Protein 3N9U (pdb70)

GO terms:
  GO:0005634 nucleus (C, IDA)
  GO:0005737 cytoplasm (C, IDA)
  GO:0003729 mRNA binding (F, IDA)
  GO:0035925 mRNA 3'-UTR AU-rich region binding (F, IDA)
  GO:0042802 identical protein binding (F, IDA)
  GO:0005847 mRNA cleavage and polyadenylation specificity factor complex (C, IDA)
  GO:0005849 mRNA cleavage factor complex (C, IDA)
  GO:0051262 protein tetramerization (P, IDA)
  GO:0051290 protein heterotetramerization (P, IDA)
  GO:0005634 nucleus (C, EXP)
  GO:0110104 mRNA alternative polyadenylation (P, IMP)
  GO:0005515 protein binding (F, IPI)
  GO:0042803 protein homodimerization activity (F, IPI)
  GO:0005654 nucleoplasm (C, TAS)
  GO:0005813 centrosome (C, IDA)
  GO:0042802 identical protein binding (F, IPI)
  GO:0016604 nuclear body (C, IDA)
  GO:0031124 mRNA 3'-end processing (P, IDA)
  GO:0042382 paraspeckles (C, IDA)
  GO:0003723 RNA binding (F, IDA)

Foldseek 3Di:
DDDDDDDDDDDPAAAAEAAAPVLEAEAADAADDDPDDDLVRQLVVLVVVCVPQNAWEKEFEWEWHDDPPFIWTKWKALDPQRIDGQITTDDPPHDRVVRSVVSCCVAWNDDPPDGDDKDWDFWLAKWFAQDSDPDIDRDHPPVGPGTSYIYTYTYIHHDNHDYTYHYPSIDIDIGGLVNLAPPCVRHNDPSSCVCVSCVSHNYDYD/DPDPCVQAPAAEAAAPVQEAEAADAADDDPAPDLVRQLVVLVVCCVVPRAWEKEFEWEWHDDPHFIWTKWKDQDDFAIDGQITTDDVPDDRVVRRLVRQCVAFNDPVPDGFDKDWDFWLAKWFAQDSDPDIDRDHPPVGPGTSYIYIYTYIHGDNHYYTYHHPSIDIDTGGLVNLAPPCVRYNDPSSCVCVSCVRHHYDYD/DKKKKDAADQPQDPVNVVVLLVVLPADFFPDWAFPADPVPGTGLGMIMTDGPDVVSVVSCQPPQAQDDTPRDGMHMGHPDPVVVVVVVVVSVVVVD/DKKDADAQPCDPVQVVVLCPVLPQPQWDDKAFDADPVPGTGLRMIDTDGAVSCQPRRFVDAGPHHTMHDDDDDPVVVVVSVVVSVVD

Organism: Homo sapiens (NCBI:txid9606)

InterPro domains:
  IPR000086 NUDIX hydrolase domain [PS51462] (76-201)
  IPR015797 NUDIX hydrolase-like domain superfamily [SSF55811] (77-132)
  IPR016706 Cleavage/polyadenylation specificity factor subunit 5 [PF13869] (36-222)
  IPR016706 Cleavage/polyadenylation specificity factor subunit 5 [PIRSF017888] (22-227)
  IPR016706 Cleavage/polyadenylation specificity factor subunit 5 [PTHR13047] (33-226)

Nearest PDB structures (foldseek):
  3n9u-assembly1_I  TM=1.012E+00  e=1.647E-18  Homo sapiens
  3n9u-assembly1_C  TM=9.902E-01  e=3.259E-14  Homo sapiens
  3p5t-assembly1_L  TM=9.454E-01  e=2.357E-09  Homo sapiens
  3p6y-assembly4_O  TM=9.457E-01  e=5.344E-09  Homo sapiens
  3p5t-assembly3_Q  TM=9.494E-01  e=1.233E-07  Homo sapiens

Structure (mmCIF, N/CA/C/O backbone):
data_3N9U
#
_entry.id   3N9U
#
_cell.length_a   165.950
_cell.length_b   124.730
_cell.length_c   40.500
_cell.angle_alpha   90.00
_cell.angle_beta   90.00
_cell.angle_gamma   90.00
#
_symmetry.space_group_name_H-M   'P 21 21 2'
#
loop_
_entity.id
_entity.type
_entity.pdbx_description
1 polymer 'Cleavage and polyadenylation specificity factor subunit 5'
2 polymer 'Cleavage and polyadenylation specificity factor subunit 7'
3 non-polymer GLYCEROL
4 water water
#
loop_
_atom_site.group_PDB
_atom_site.id
_atom_site.type_symbol
_atom_site.label_atom_id
_atom_site.label_alt_id
_atom_site.label_comp_id
_atom_site.label_asym_id
_atom_site.label_entity_id
_atom_site.label_seq_id
_atom_site.pdbx_PDB_ins_code
_atom_site.Cartn_x
_atom_site.Cartn_y
_atom_site.Cartn_z
_atom_site.occupancy
_atom_site.B_iso_or_equiv
_atom_site.auth_seq_id
_atom_site.auth_comp_id
_atom_site.auth_asym_id
_atom_site.auth_atom_id
_atom_site.pdbx_PDB_model_num
ATOM 1 N N . ASN A 1 25 ? 139.176 26.410 32.224 1.00 45.22 22 ASN A N 1
ATOM 2 C CA . ASN A 1 25 ? 138.047 25.681 31.579 1.00 44.97 22 ASN A CA 1
ATOM 3 C C . ASN A 1 25 ? 137.817 24.289 32.187 1.00 44.56 22 ASN A C 1
ATOM 4 O O . ASN A 1 25 ? 138.750 23.666 32.704 1.00 45.11 22 ASN A O 1
ATOM 9 N N . LYS A 1 26 ? 136.569 23.817 32.115 1.00 43.05 23 LYS A N 1
ATOM 10 C CA . LYS A 1 26 ? 136.131 22.594 32.811 1.00 41.98 23 LYS A CA 1
ATOM 11 C C . LYS A 1 26 ? 135.400 21.602 31.892 1.00 39.88 23 LYS A C 1
ATOM 12 O O . LYS A 1 26 ? 134.841 21.978 30.870 1.00 38.68 23 LYS A O 1
ATOM 18 N N . TYR A 1 27 ? 135.413 20.334 32.287 1.00 37.96 24 TYR A N 1
ATOM 19 C CA . TYR A 1 27 ? 134.652 19.290 31.609 1.00 36.71 24 TYR A CA 1
ATOM 20 C C . TYR A 1 27 ? 133.186 19.310 32.058 1.00 34.90 24 TYR A C 1
ATOM 21 O O . TYR A 1 27 ? 132.881 19.608 33.221 1.00 33.61 24 TYR A O 1
ATOM 30 N N . ILE A 1 28 ? 132.283 19.019 31.124 1.00 33.45 25 ILE A N 1
ATOM 31 C CA . ILE A 1 28 ? 130.855 18.897 31.433 1.00 32.38 25 ILE A CA 1
ATOM 32 C C . ILE A 1 28 ? 130.648 17.570 32.151 1.00 31.81 25 ILE A C 1
ATOM 33 O O . ILE A 1 28 ? 131.038 16.524 31.644 1.00 32.54 25 ILE A O 1
ATOM 38 N N . GLN A 1 29 ? 130.029 17.618 33.321 1.00 31.81 26 GLN A N 1
ATOM 39 C CA . GLN A 1 29 ? 129.766 16.420 34.133 1.00 31.96 26 GLN A CA 1
ATOM 40 C C . GLN A 1 29 ? 128.419 15.776 33.774 1.00 30.87 26 GLN A C 1
ATOM 41 O O . GLN A 1 29 ? 127.488 16.484 33.367 1.00 29.77 26 GLN A O 1
ATOM 47 N N . GLN A 1 30 ? 128.328 14.454 33.968 1.00 29.58 27 GLN A N 1
ATOM 48 C CA . GLN A 1 30 ? 127.056 13.721 33.878 1.00 29.16 27 GLN A CA 1
ATOM 49 C C . GLN A 1 30 ? 126.151 14.221 34.994 1.00 27.54 27 GLN A C 1
ATOM 50 O O . GLN A 1 30 ? 126.642 14.650 36.036 1.00 27.23 27 GLN A O 1
ATOM 56 N N . THR A 1 31 ? 124.839 14.199 34.765 1.00 25.72 28 THR A N 1
ATOM 57 C CA . THR A 1 31 ? 123.855 14.457 35.811 1.00 25.98 28 THR A CA 1
ATOM 58 C C . THR A 1 31 ? 124.042 13.523 37.001 1.00 27.21 28 THR A C 1
ATOM 59 O O . THR A 1 31 ? 124.401 12.355 36.825 1.00 26.80 28 THR A O 1
ATOM 63 N N . LYS A 1 32 ? 123.791 14.042 38.201 1.00 28.45 29 LYS A N 1
ATOM 64 C CA . LYS A 1 32 ? 123.654 13.196 39.380 1.00 29.96 29 LYS A CA 1
ATOM 65 C C . LYS A 1 32 ? 122.247 12.594 39.312 1.00 30.34 29 LYS A C 1
ATOM 66 O O . LYS A 1 32 ? 121.274 13.342 39.139 1.00 29.50 29 LYS A O 1
ATOM 69 N N . PRO A 1 33 ? 122.132 11.254 39.437 1.00 30.69 30 PRO A N 1
ATOM 70 C CA . PRO A 1 33 ? 120.812 10.654 39.271 1.00 31.43 30 PRO A CA 1
ATOM 71 C C . PRO A 1 33 ? 119.788 11.264 40.212 1.00 32.06 30 PRO A C 1
ATOM 72 O O . PRO A 1 33 ? 120.051 11.409 41.408 1.00 30.84 30 PRO A O 1
ATOM 76 N N . LEU A 1 34 ? 118.646 11.636 39.646 1.00 32.96 31 LEU A N 1
ATOM 77 C CA . LEU A 1 34 ? 117.574 12.274 40.382 1.00 34.98 31 LEU A CA 1
ATOM 78 C C . LEU A 1 34 ? 116.765 11.166 41.071 1.00 36.48 31 LEU A C 1
ATOM 79 O O . LEU A 1 34 ? 116.106 10.380 40.408 1.00 36.36 31 LEU A O 1
ATOM 84 N N . THR A 1 35 ? 116.858 11.086 42.401 1.00 38.85 32 THR A N 1
ATOM 85 C CA . THR A 1 35 ? 115.998 10.183 43.192 1.00 40.01 32 THR A CA 1
ATOM 86 C C . THR A 1 35 ? 115.550 10.890 44.465 1.00 40.36 32 THR A C 1
ATOM 87 O O . THR A 1 35 ? 116.230 11.786 44.987 1.00 40.88 32 THR A O 1
ATOM 91 N N . LEU A 1 36 ? 114.400 10.501 44.971 1.00 40.79 33 LEU A N 1
ATOM 92 C CA . LEU A 1 36 ? 113.953 11.064 46.242 1.00 41.25 33 LEU A CA 1
ATOM 93 C C . LEU A 1 36 ? 114.548 10.273 47.437 1.00 40.83 33 LEU A C 1
ATOM 94 O O . LEU A 1 36 ? 114.450 10.734 48.588 1.00 42.25 33 LEU A O 1
ATOM 99 N N . GLU A 1 37 ? 115.209 9.132 47.179 1.00 39.45 34 GLU A N 1
ATOM 100 C CA . GLU A 1 37 ? 116.108 8.545 48.196 1.00 38.08 34 GLU A CA 1
ATOM 101 C C . GLU A 1 37 ? 117.206 9.579 48.499 1.00 35.47 34 GLU A C 1
ATOM 102 O O . GLU A 1 37 ? 117.892 10.023 47.573 1.00 35.20 34 GLU A O 1
ATOM 108 N N . ARG A 1 38 ? 117.350 9.967 49.775 1.00 31.86 35 ARG A N 1
ATOM 109 C CA . ARG A 1 38 ? 118.299 10.998 50.197 1.00 30.17 35 ARG A CA 1
ATOM 110 C C . ARG A 1 38 ? 119.443 10.397 50.973 1.00 28.47 35 ARG A C 1
ATOM 111 O O . ARG A 1 38 ? 119.234 9.773 52.027 1.00 28.14 35 ARG A O 1
ATOM 119 N N . THR A 1 39 ? 120.653 10.595 50.466 1.00 26.14 36 THR A N 1
ATOM 120 C CA . THR A 1 39 ? 121.846 10.112 51.123 1.00 25.02 36 THR A CA 1
ATOM 121 C C . THR A 1 39 ? 122.598 11.289 51.731 1.00 24.00 36 THR A C 1
ATOM 122 O O . THR A 1 39 ? 122.794 12.310 51.057 1.00 24.82 36 THR A O 1
ATOM 126 N N . ILE A 1 40 ? 122.977 11.151 53.002 1.00 21.60 37 ILE A N 1
ATOM 127 C CA . ILE A 1 40 ? 123.531 12.256 53.810 1.00 21.63 37 ILE A CA 1
ATOM 128 C C . ILE A 1 40 ? 124.812 11.839 54.479 1.00 21.18 37 ILE A C 1
ATOM 129 O O . ILE A 1 40 ? 124.853 10.836 55.204 1.00 21.12 37 ILE A O 1
ATOM 134 N N . ASN A 1 41 ? 125.860 12.629 54.292 1.00 22.29 38 ASN A N 1
ATOM 135 C CA . ASN A 1 41 ? 127.113 12.364 54.962 1.00 22.74 38 ASN A CA 1
ATOM 136 C C . ASN A 1 41 ? 127.126 12.864 56.378 1.00 22.72 38 ASN A C 1
ATOM 137 O O . ASN A 1 41 ? 126.822 14.021 56.627 1.00 24.21 38 ASN A O 1
ATOM 142 N N . LEU A 1 42 ? 127.460 11.973 57.307 1.00 22.65 39 LEU A N 1
ATOM 143 C CA . LEU A 1 42 ? 127.707 12.321 58.696 1.00 22.64 39 LEU A CA 1
ATOM 144 C C . LEU A 1 42 ? 129.187 12.148 59.000 1.00 23.14 39 LEU A C 1
ATOM 145 O O . LEU A 1 42 ? 129.885 11.313 58.368 1.00 23.42 39 LEU A O 1
ATOM 150 N N . TYR A 1 43 ? 129.657 12.922 59.967 1.00 22.86 40 TYR A N 1
ATOM 151 C CA . TYR A 1 43 ? 131.050 12.881 60.414 1.00 24.02 40 TYR A CA 1
ATOM 152 C C . TYR A 1 43 ? 131.099 12.735 61.925 1.00 24.38 40 TYR A C 1
ATOM 153 O O . TYR A 1 43 ? 130.111 13.040 62.592 1.00 24.16 40 TYR A O 1
ATOM 162 N N . PRO A 1 44 ? 132.237 12.255 62.460 1.00 25.11 41 PRO A N 1
ATOM 163 C CA . PRO A 1 44 ? 132.402 11.978 63.864 1.00 25.69 41 PRO A CA 1
ATOM 164 C C . PRO A 1 44 ? 132.153 13.192 64.740 1.00 25.59 41 PRO A C 1
ATOM 165 O O . PRO A 1 44 ? 132.489 14.317 64.359 1.00 26.53 41 PRO A O 1
ATOM 169 N N . LEU A 1 45 ? 131.521 12.977 65.883 1.00 25.64 42 LEU A N 1
ATOM 170 C CA . LEU A 1 45 ? 131.288 14.051 66.854 1.00 25.96 42 LEU A CA 1
ATOM 171 C C . LEU A 1 45 ? 132.542 14.876 67.163 1.00 26.16 42 LEU A C 1
ATOM 172 O O . LEU A 1 45 ? 132.469 16.104 67.289 1.00 26.82 42 LEU A O 1
ATOM 177 N N . THR A 1 46 ? 133.676 14.199 67.297 1.00 27.15 43 THR A N 1
ATOM 178 C CA . THR A 1 46 ? 134.927 14.866 67.648 1.00 27.87 43 THR A CA 1
ATOM 179 C C . THR A 1 46 ? 135.500 15.741 66.511 1.00 27.55 43 THR A C 1
ATOM 180 O O . THR A 1 46 ? 136.451 16.475 66.742 1.00 28.16 43 THR A O 1
ATOM 184 N N . ASN A 1 47 ? 134.904 15.694 65.316 1.00 26.87 44 ASN A N 1
ATOM 185 C CA . ASN A 1 47 ? 135.216 16.652 64.230 1.00 26.94 44 ASN A CA 1
ATOM 186 C C . ASN A 1 47 ? 134.631 18.058 64.463 1.00 27.04 44 ASN A C 1
ATOM 187 O O . ASN A 1 47 ? 134.903 18.994 63.693 1.00 27.41 44 ASN A O 1
ATOM 192 N N . TYR A 1 48 ? 133.817 18.220 65.501 1.00 27.60 45 TYR A N 1
ATOM 193 C CA . TYR A 1 48 ? 133.122 19.494 65.730 1.00 27.06 45 TYR A CA 1
ATOM 194 C C . TYR A 1 48 ? 133.502 20.053 67.097 1.00 27.20 45 TYR A C 1
ATOM 195 O O . TYR A 1 48 ? 133.493 19.350 68.117 1.00 27.12 45 TYR A O 1
ATOM 204 N N . THR A 1 49 ? 133.839 21.332 67.096 1.00 27.33 46 THR A N 1
ATOM 205 C CA . THR A 1 49 ? 134.277 21.997 68.305 1.00 27.67 46 THR A CA 1
ATOM 206 C C . THR A 1 49 ? 133.559 23.317 68.458 1.00 28.38 46 THR A C 1
ATOM 207 O O . THR A 1 49 ? 132.850 23.773 67.554 1.00 27.70 46 THR A O 1
ATOM 211 N N . PHE A 1 50 ? 133.701 23.933 69.626 1.00 29.23 47 PHE A N 1
ATOM 212 C CA . PHE A 1 50 ? 133.066 25.228 69.810 1.00 30.20 47 PHE A CA 1
ATOM 213 C C . PHE A 1 50 ? 133.866 26.152 70.702 1.00 30.75 47 PHE A C 1
ATOM 214 O O . PHE A 1 50 ? 134.567 25.703 71.605 1.00 31.95 47 PHE A O 1
ATOM 222 N N . GLY A 1 51 ? 133.777 27.440 70.415 1.00 31.81 48 GLY A N 1
ATOM 223 C CA . GLY A 1 51 ? 134.248 28.472 71.315 1.00 32.53 48 GLY A CA 1
ATOM 224 C C . GLY A 1 51 ? 133.028 29.067 71.980 1.00 33.34 48 GLY A C 1
ATOM 225 O O . GLY A 1 51 ? 131.895 28.729 71.637 1.00 32.47 48 GLY A O 1
ATOM 226 N N . THR A 1 52 ? 133.269 29.942 72.949 1.00 34.14 49 THR A N 1
ATOM 227 C CA . THR A 1 52 ? 132.203 30.591 73.701 1.00 35.43 49 THR A CA 1
ATOM 228 C C . THR A 1 52 ? 132.055 32.008 73.217 1.00 35.71 49 THR A C 1
ATOM 229 O O . THR A 1 52 ? 133.049 32.641 72.905 1.00 37.19 49 THR A O 1
ATOM 233 N N . LYS A 1 53 ? 130.831 32.512 73.147 1.00 35.91 50 LYS A N 1
ATOM 234 C CA . LYS A 1 53 ? 130.608 33.941 72.932 1.00 35.95 50 LYS A CA 1
ATOM 235 C C . LYS A 1 53 ? 129.668 34.510 73.991 1.00 36.06 50 LYS A C 1
ATOM 236 O O . LYS A 1 53 ? 129.371 33.823 74.967 1.00 34.73 50 LYS A O 1
ATOM 242 N N . GLU A 1 54 ? 129.244 35.768 73.800 1.00 37.24 51 GLU A N 1
ATOM 243 C CA . GLU A 1 54 ? 128.391 36.508 74.748 1.00 38.02 51 GLU A CA 1
ATOM 244 C C . GLU A 1 54 ? 127.006 35.835 74.872 1.00 37.84 51 GLU A C 1
ATOM 245 O O . GLU A 1 54 ? 126.496 35.304 73.893 1.00 37.38 51 GLU A O 1
ATOM 251 N N . PRO A 1 55 ? 126.390 35.875 76.071 1.00 37.75 52 PRO A N 1
ATOM 252 C CA . PRO A 1 55 ? 125.100 35.220 76.276 1.00 37.32 52 PRO A CA 1
ATOM 253 C C . PRO A 1 55 ? 124.034 35.707 75.314 1.00 37.35 52 PRO A C 1
ATOM 254 O O . PRO A 1 55 ? 124.118 36.831 74.813 1.00 36.80 52 PRO A O 1
ATOM 258 N N . LEU A 1 56 ? 123.042 34.847 75.071 1.00 36.77 53 LEU A N 1
ATOM 259 C CA . LEU A 1 56 ? 121.892 35.180 74.276 1.00 37.06 53 LEU A CA 1
ATOM 260 C C . LEU A 1 56 ? 120.624 35.015 75.104 1.00 37.30 53 LEU A C 1
ATOM 261 O O . LEU A 1 56 ? 120.488 34.082 75.892 1.00 36.62 53 LEU A O 1
ATOM 266 N N . TYR A 1 57 ? 119.701 35.943 74.914 1.00 37.94 54 TYR A N 1
ATOM 267 C CA . TYR A 1 57 ? 118.452 35.980 75.663 1.00 38.84 54 TYR A CA 1
ATOM 268 C C . TYR A 1 57 ? 117.402 36.039 74.593 1.00 41.04 54 TYR A C 1
ATOM 269 O O . TYR A 1 57 ? 117.563 36.777 73.615 1.00 41.55 54 TYR A O 1
ATOM 278 N N . GLU A 1 58 ? 116.355 35.233 74.747 1.00 44.00 55 GLU A N 1
ATOM 279 C CA . GLU A 1 58 ? 115.250 35.193 73.788 1.00 45.90 55 GLU A CA 1
ATOM 280 C C . GLU A 1 58 ? 114.379 36.381 74.119 1.00 47.19 55 GLU A C 1
ATOM 281 O O . GLU A 1 58 ? 114.528 36.971 75.199 1.00 47.85 55 GLU A O 1
ATOM 287 N N . LYS A 1 59 ? 113.479 36.739 73.206 1.00 47.87 56 LYS A N 1
ATOM 288 C CA . LYS A 1 59 ? 112.599 37.881 73.418 1.00 48.70 56 LYS A CA 1
ATOM 289 C C . LYS A 1 59 ? 111.701 37.697 74.644 1.00 48.98 56 LYS A C 1
ATOM 290 O O . LYS A 1 59 ? 111.391 38.668 75.345 1.00 48.85 56 LYS A O 1
ATOM 296 N N . ASP A 1 60 ? 111.286 36.455 74.886 1.00 49.01 57 ASP A N 1
ATOM 297 C CA . ASP A 1 60 ? 110.419 36.116 76.016 1.00 49.05 57 ASP A CA 1
ATOM 298 C C . ASP A 1 60 ? 111.150 35.081 76.864 1.00 48.74 57 ASP A C 1
ATOM 299 O O . ASP A 1 60 ? 111.770 34.175 76.318 1.00 49.11 57 ASP A O 1
ATOM 304 N N . SER A 1 61 ? 111.112 35.228 78.187 1.00 48.34 58 SER A N 1
ATOM 305 C CA . SER A 1 61 ? 111.659 34.203 79.083 1.00 47.81 58 SER A CA 1
ATOM 306 C C . SER A 1 61 ? 110.552 33.504 79.883 1.00 47.07 58 SER A C 1
ATOM 307 O O . SER A 1 61 ? 110.762 32.382 80.353 1.00 47.23 58 SER A O 1
ATOM 310 N N . SER A 1 62 ? 109.399 34.160 80.040 1.00 45.81 59 SER A N 1
ATOM 311 C CA . SER A 1 62 ? 108.251 33.547 80.710 1.00 45.09 59 SER A CA 1
ATOM 312 C C . SER A 1 62 ? 107.203 33.086 79.701 1.00 44.33 59 SER A C 1
ATOM 313 O O . SER A 1 62 ? 107.101 33.634 78.596 1.00 44.08 59 SER A O 1
ATOM 316 N N . VAL A 1 63 ? 106.408 32.099 80.108 1.00 43.67 60 VAL A N 1
ATOM 317 C CA . VAL A 1 63 ? 105.257 31.630 79.313 1.00 42.96 60 VAL A CA 1
ATOM 318 C C . VAL A 1 63 ? 104.264 32.746 79.024 1.00 42.11 60 VAL A C 1
ATOM 319 O O . VAL A 1 63 ? 103.800 32.907 77.898 1.00 41.81 60 VAL A O 1
ATOM 323 N N . ALA A 1 64 ? 103.931 33.521 80.049 1.00 41.76 61 ALA A N 1
ATOM 324 C CA . ALA A 1 64 ? 102.911 34.556 79.917 1.00 41.16 61 ALA A CA 1
ATOM 325 C C . ALA A 1 64 ? 103.371 35.637 78.940 1.00 40.64 61 ALA A C 1
ATOM 326 O O . ALA A 1 64 ? 102.597 36.130 78.119 1.00 40.22 61 ALA A O 1
ATOM 328 N N . ALA A 1 65 ? 104.645 35.994 79.039 1.00 40.42 62 ALA A N 1
ATOM 329 C CA . ALA A 1 65 ? 105.258 36.926 78.100 1.00 40.38 62 ALA A CA 1
ATOM 330 C C . ALA A 1 65 ? 105.316 36.337 76.678 1.00 39.97 62 ALA A C 1
ATOM 331 O O . ALA A 1 65 ? 105.034 37.041 75.699 1.00 39.52 62 ALA A O 1
ATOM 333 N N . ARG A 1 66 ? 105.643 35.051 76.557 1.00 39.44 63 ARG A N 1
ATOM 334 C CA . ARG A 1 66 ? 105.640 34.408 75.229 1.00 39.45 63 ARG A CA 1
ATOM 335 C C . ARG A 1 66 ? 104.321 34.643 74.513 1.00 38.67 63 ARG A C 1
ATOM 336 O O . ARG A 1 66 ? 104.297 35.118 73.383 1.00 37.65 63 ARG A O 1
ATOM 341 N N . PHE A 1 67 ? 103.216 34.303 75.171 1.00 38.61 64 PHE A N 1
ATOM 342 C CA . PHE A 1 67 ? 101.929 34.303 74.481 1.00 38.43 64 PHE A CA 1
ATOM 343 C C . PHE A 1 67 ? 101.317 35.680 74.341 1.00 38.60 64 PHE A C 1
ATOM 344 O O . PHE A 1 67 ? 100.559 35.909 73.413 1.00 38.19 64 PHE A O 1
ATOM 352 N N . GLN A 1 68 ? 101.691 36.604 75.226 1.00 39.51 65 GLN A N 1
ATOM 353 C CA . GLN A 1 68 ? 101.300 37.997 75.075 1.00 40.24 65 GLN A CA 1
ATOM 354 C C . GLN A 1 68 ? 101.917 38.546 73.783 1.00 39.41 65 GLN A C 1
ATOM 355 O O . GLN A 1 68 ? 101.199 39.047 72.921 1.00 39.26 65 GLN A O 1
ATOM 361 N N . ARG A 1 69 ? 103.231 38.403 73.618 1.00 39.06 66 ARG A N 1
ATOM 362 C CA . ARG A 1 69 ? 103.875 38.884 72.366 1.00 38.94 66 ARG A CA 1
ATOM 363 C C . ARG A 1 69 ? 103.273 38.193 71.123 1.00 38.76 66 ARG A C 1
ATOM 364 O O . ARG A 1 69 ? 103.005 38.836 70.109 1.00 37.96 66 ARG A O 1
ATOM 372 N N . MET A 1 70 ? 103.027 36.881 71.216 1.00 38.65 67 MET A N 1
ATOM 373 C CA . MET A 1 70 ? 102.458 36.142 70.076 1.00 38.57 67 MET A CA 1
ATOM 374 C C . MET A 1 70 ? 101.094 36.703 69.678 1.00 39.01 67 MET A C 1
ATOM 375 O O . MET A 1 70 ? 100.821 36.876 68.490 1.00 38.11 67 MET A O 1
ATOM 380 N N . ARG A 1 71 ? 100.249 37.003 70.667 1.00 40.40 68 ARG A N 1
ATOM 381 C CA . ARG A 1 71 ? 98.963 37.683 70.408 1.00 41.86 68 ARG A CA 1
ATOM 382 C C . ARG A 1 71 ? 99.142 39.046 69.746 1.00 42.36 68 ARG A C 1
ATOM 383 O O . ARG A 1 71 ? 98.550 39.315 68.688 1.00 41.62 68 ARG A O 1
ATOM 391 N N . GLU A 1 72 ? 99.947 39.904 70.387 1.00 43.25 69 GLU A N 1
ATOM 392 C CA . GLU A 1 72 ? 100.243 41.249 69.859 1.00 44.31 69 GLU A CA 1
ATOM 393 C C . GLU A 1 72 ? 100.710 41.185 68.406 1.00 44.63 69 GLU A C 1
ATOM 394 O O . GLU A 1 72 ? 100.121 41.826 67.529 1.00 44.72 69 GLU A O 1
ATOM 400 N N . GLU A 1 73 ? 101.740 40.380 68.142 1.00 44.70 70 GLU A N 1
ATOM 401 C CA . GLU A 1 73 ? 102.276 40.267 66.782 1.00 45.10 70 GLU A CA 1
ATOM 402 C C . GLU A 1 73 ? 101.293 39.639 65.799 1.00 44.61 70 GLU A C 1
ATOM 403 O O . GLU A 1 73 ? 101.275 40.001 64.619 1.00 44.54 70 GLU A O 1
ATOM 409 N N . PHE A 1 74 ? 100.481 38.693 66.266 1.00 44.36 71 PHE A N 1
ATOM 410 C CA . PHE A 1 74 ? 99.525 38.044 65.371 1.00 44.26 71 PHE A CA 1
ATOM 411 C C . PHE A 1 74 ? 98.582 39.060 64.750 1.00 44.84 71 PHE A C 1
ATOM 412 O O . PHE A 1 74 ? 98.261 38.971 63.574 1.00 44.06 71 PHE A O 1
ATOM 420 N N . ASP A 1 75 ? 98.140 40.021 65.557 1.00 45.90 72 ASP A N 1
ATOM 421 C CA . ASP A 1 75 ? 97.303 41.116 65.049 1.00 46.90 72 ASP A CA 1
ATOM 422 C C . ASP A 1 75 ? 98.005 41.978 63.985 1.00 46.80 72 ASP A C 1
ATOM 423 O O . ASP A 1 75 ? 97.402 42.319 62.973 1.00 46.92 72 ASP A O 1
ATOM 428 N N . LYS A 1 76 ? 99.283 42.284 64.196 1.00 47.00 73 LYS A N 1
ATOM 429 C CA . LYS A 1 76 ? 100.067 43.084 63.224 1.00 46.96 73 LYS A CA 1
ATOM 430 C C . LYS A 1 76 ? 100.459 42.350 61.927 1.00 46.07 73 LYS A C 1
ATOM 431 O O . LYS A 1 76 ? 100.062 42.779 60.834 1.00 46.19 73 LYS A O 1
ATOM 437 N N . ILE A 1 77 ? 101.243 41.267 62.054 1.00 44.40 74 ILE A N 1
ATOM 438 C CA . ILE A 1 77 ? 101.830 40.559 60.890 1.00 43.25 74 ILE A CA 1
ATOM 439 C C . ILE A 1 77 ? 101.223 39.178 60.575 1.00 41.21 74 ILE A C 1
ATOM 440 O O . ILE A 1 77 ? 101.549 38.575 59.549 1.00 41.47 74 ILE A O 1
ATOM 445 N N . GLY A 1 78 ? 100.339 38.680 61.429 1.00 38.47 75 GLY A N 1
ATOM 446 C CA . GLY A 1 78 ? 99.653 37.413 61.150 1.00 36.40 75 GLY A CA 1
ATOM 447 C C . GLY A 1 78 ? 100.409 36.249 61.752 1.00 33.59 75 GLY A C 1
ATOM 448 O O . GLY A 1 78 ? 101.060 36.407 62.769 1.00 33.41 75 GLY A O 1
ATOM 449 N N . MET A 1 79 ? 100.325 35.085 61.110 1.00 31.27 76 MET A N 1
ATOM 450 C CA . MET A 1 79 ? 100.910 33.839 61.639 1.00 28.60 76 MET A CA 1
ATOM 451 C C . MET A 1 79 ? 102.422 33.913 61.869 1.00 26.06 76 MET A C 1
ATOM 452 O O . MET A 1 79 ? 103.172 34.262 60.975 1.00 26.11 76 MET A O 1
ATOM 457 N N . ARG A 1 80 ? 102.868 33.565 63.068 1.00 24.56 77 ARG A N 1
ATOM 458 C CA . ARG A 1 80 ? 104.299 33.418 63.349 1.00 23.51 77 ARG A CA 1
ATOM 459 C C . ARG A 1 80 ? 104.871 32.298 62.462 1.00 23.56 77 ARG A C 1
ATOM 460 O O . ARG A 1 80 ? 104.245 31.261 62.294 1.00 22.45 77 ARG A O 1
ATOM 468 N N . ARG A 1 81 ? 106.032 32.547 61.876 1.00 22.83 78 ARG A N 1
ATOM 469 C CA . ARG A 1 81 ? 106.719 31.567 61.031 1.00 22.56 78 ARG A CA 1
ATOM 470 C C . ARG A 1 81 ? 108.042 31.296 61.684 1.00 21.48 78 ARG A C 1
ATOM 471 O O . ARG A 1 81 ? 108.896 32.199 61.798 1.00 21.83 78 ARG A O 1
ATOM 479 N N . THR A 1 82 ? 108.20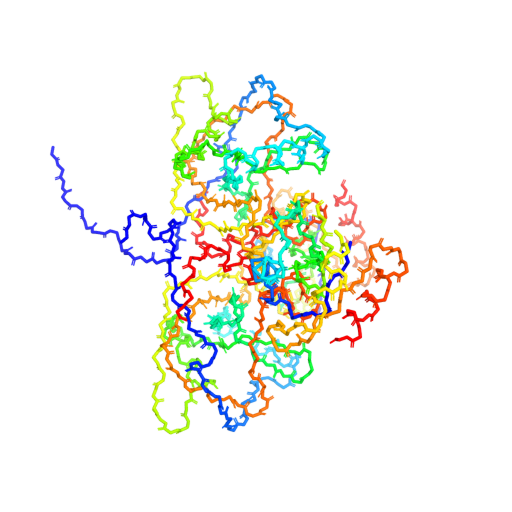2 30.073 62.183 1.00 18.75 79 THR A N 1
ATOM 480 C CA . THR A 1 82 ? 109.426 29.649 62.813 1.00 18.50 79 THR A CA 1
ATOM 481 C C . THR A 1 82 ? 110.115 28.597 61.961 1.00 16.60 79 THR A C 1
ATOM 482 O O . THR A 1 82 ? 109.461 27.766 61.317 1.00 15.59 79 THR A O 1
ATOM 486 N N . VAL A 1 83 ? 111.436 28.613 61.988 1.00 15.01 80 VAL A N 1
ATOM 487 C CA . VAL A 1 83 ? 112.228 27.643 61.255 1.00 14.62 80 VAL A CA 1
ATOM 488 C C . VAL A 1 83 ? 113.257 27.156 62.194 1.00 14.87 80 VAL A C 1
ATOM 489 O O . VAL A 1 83 ? 113.788 27.943 62.999 1.00 15.11 80 VAL A O 1
ATOM 493 N N . GLU A 1 84 ? 113.520 25.840 62.153 1.00 14.11 81 GLU A N 1
ATOM 494 C CA . GLU A 1 84 ? 114.542 25.256 62.973 1.00 14.99 81 GLU A CA 1
ATOM 495 C C . GLU A 1 84 ? 115.390 24.276 62.191 1.00 14.19 81 GLU A C 1
ATOM 496 O O . GLU A 1 84 ? 114.915 23.639 61.265 1.00 14.67 81 GLU A O 1
ATOM 502 N N . GLY A 1 85 ? 116.644 24.196 62.575 1.00 14.04 82 GLY A N 1
ATOM 503 C CA . GLY A 1 85 ? 117.622 23.364 61.903 1.00 14.97 82 GLY A CA 1
ATOM 504 C C . GLY A 1 85 ? 118.002 22.134 62.716 1.00 15.04 82 GLY A C 1
ATOM 505 O O . GLY A 1 85 ? 118.225 22.210 63.917 1.00 15.42 82 GLY A O 1
ATOM 506 N N . VAL A 1 86 ? 118.109 21.003 62.023 1.00 15.88 83 VAL A N 1
ATOM 507 C CA . VAL A 1 86 ? 118.546 19.739 62.623 1.00 15.08 83 VAL A CA 1
ATOM 508 C C . VAL A 1 86 ? 119.925 19.397 62.071 1.00 15.65 83 VAL A C 1
ATOM 509 O O . VAL A 1 86 ? 120.060 19.036 60.883 1.00 14.86 83 VAL A O 1
ATOM 513 N N . LEU A 1 87 ? 120.933 19.527 62.926 1.00 15.51 84 LEU A N 1
ATOM 514 C CA . LEU A 1 87 ? 122.336 19.309 62.613 1.00 16.32 84 LEU A CA 1
ATOM 515 C C . LEU A 1 87 ? 122.742 17.941 63.146 1.00 16.81 84 LEU A C 1
ATOM 516 O O . LEU A 1 87 ? 122.541 17.644 64.326 1.00 16.34 84 LEU A O 1
ATOM 521 N N . ILE A 1 88 ? 123.268 17.086 62.273 1.00 17.15 85 ILE A N 1
ATOM 522 C CA A ILE A 1 88 ? 123.492 15.690 62.625 0.50 16.75 85 ILE A CA 1
ATOM 523 C CA B ILE A 1 88 ? 123.492 15.684 62.624 0.50 16.92 85 ILE A CA 1
ATOM 524 C C . ILE A 1 88 ? 124.973 15.316 62.517 1.00 17.15 85 ILE A C 1
ATOM 525 O O . ILE A 1 88 ? 125.657 15.689 61.566 1.00 16.49 85 ILE A O 1
ATOM 534 N N . VAL A 1 89 ? 125.456 14.601 63.517 1.00 17.03 86 VAL A N 1
ATOM 535 C CA . VAL A 1 89 ? 126.780 14.025 63.548 1.00 18.34 86 VAL A CA 1
ATOM 536 C C . VAL A 1 89 ? 126.625 12.539 63.907 1.00 20.10 86 VAL A C 1
ATOM 537 O O . VAL A 1 89 ? 125.500 12.057 64.078 1.00 20.02 86 VAL A O 1
ATOM 541 N N . HIS A 1 90 ? 127.732 11.822 64.055 1.00 21.33 87 HIS A N 1
ATOM 542 C CA . HIS A 1 90 ? 127.654 10.438 64.499 1.00 22.91 87 HIS A CA 1
ATOM 543 C C . HIS A 1 90 ? 128.740 10.071 65.494 1.00 23.09 87 HIS A C 1
ATOM 544 O O . HIS A 1 90 ? 129.856 10.593 65.484 1.00 23.01 87 HIS A O 1
ATOM 551 N N . GLU A 1 91 ? 128.388 9.182 66.399 1.00 23.69 88 GLU A N 1
ATOM 552 C CA . GLU A 1 91 ? 129.376 8.504 67.185 1.00 24.84 88 GLU A CA 1
ATOM 553 C C . GLU A 1 91 ? 128.890 7.061 67.309 1.00 24.83 88 GLU A C 1
ATOM 554 O O . GLU A 1 91 ? 127.681 6.811 67.411 1.00 23.11 88 GLU A O 1
ATOM 560 N N . HIS A 1 92 ? 129.827 6.130 67.185 1.00 25.28 89 HIS A N 1
ATOM 561 C CA . HIS A 1 92 ? 129.533 4.700 67.145 1.00 25.68 89 HIS A CA 1
ATOM 562 C C . HIS A 1 92 ? 128.483 4.282 66.120 1.00 25.80 89 HIS A C 1
ATOM 563 O O . HIS A 1 92 ? 127.671 3.421 66.394 1.00 26.79 89 HIS A O 1
ATOM 570 N N . ARG A 1 93 ? 128.521 4.884 64.934 1.00 25.99 90 ARG A N 1
ATOM 571 C CA . ARG A 1 93 ? 127.563 4.613 63.857 1.00 26.04 90 ARG A CA 1
ATOM 572 C C . ARG A 1 93 ? 126.096 4.783 64.290 1.00 24.79 90 ARG A C 1
ATOM 573 O O . ARG A 1 93 ? 125.203 4.132 63.762 1.00 24.19 90 ARG A O 1
ATOM 581 N N . LEU A 1 94 ? 125.851 5.699 65.234 1.00 22.50 91 LEU A N 1
ATOM 582 C CA . LEU A 1 94 ? 124.508 6.114 65.565 1.00 22.27 91 LEU A CA 1
ATOM 583 C C . LEU A 1 94 ? 124.416 7.633 65.321 1.00 20.62 91 LEU A C 1
ATOM 584 O O . LEU A 1 94 ? 125.286 8.351 65.766 1.00 19.52 91 LEU A O 1
ATOM 589 N N . PRO A 1 95 ? 123.401 8.111 64.570 1.00 18.42 92 PRO A N 1
ATOM 590 C CA . PRO A 1 95 ? 123.301 9.563 64.444 1.00 18.11 92 PRO A CA 1
ATOM 591 C C . PRO A 1 95 ? 122.989 10.223 65.788 1.00 17.52 92 PRO A C 1
ATOM 592 O O . PRO A 1 95 ? 122.314 9.638 66.654 1.00 15.78 92 PRO A O 1
ATOM 596 N N . HIS A 1 96 ? 123.548 11.409 65.954 1.00 16.88 93 HIS A N 1
ATOM 597 C CA . HIS A 1 96 ? 123.347 12.238 67.124 1.00 16.45 93 HIS A CA 1
ATOM 598 C C . HIS A 1 96 ? 122.861 13.599 66.604 1.00 16.64 93 HIS A C 1
ATOM 599 O O . HIS A 1 96 ? 123.436 14.132 65.631 1.00 15.28 93 HIS A O 1
ATOM 606 N N . VAL A 1 97 ? 121.815 14.147 67.224 1.00 16.14 94 VAL A N 1
ATOM 607 C CA . VAL A 1 97 ? 121.295 15.480 66.873 1.00 16.16 94 VAL A CA 1
ATOM 608 C C . VAL A 1 97 ? 121.909 16.539 67.828 1.00 16.95 94 VAL A C 1
ATOM 609 O O . VAL A 1 97 ? 121.939 16.345 69.062 1.00 16.72 94 VAL A O 1
ATOM 613 N N . LEU A 1 98 ? 122.438 17.624 67.272 1.00 15.65 95 LEU A N 1
ATOM 614 C CA . LEU A 1 98 ? 122.980 18.716 68.121 1.00 16.62 95 LEU A CA 1
ATOM 615 C C . LEU A 1 98 ? 121.838 19.536 68.691 1.00 15.43 95 LEU A C 1
ATOM 616 O O . LEU A 1 98 ? 120.967 19.953 67.955 1.00 16.13 95 LEU A O 1
ATOM 621 N N . LEU A 1 99 ? 121.847 19.732 70.004 1.00 15.45 96 LEU A N 1
ATOM 622 C CA . LEU A 1 99 ? 120.836 20.526 70.690 1.00 16.18 96 LEU A CA 1
ATOM 623 C C . LEU A 1 99 ? 121.459 21.641 71.498 1.00 17.29 96 LEU A C 1
ATOM 624 O O . LEU A 1 99 ? 122.587 21.503 71.965 1.00 17.73 96 LEU A O 1
ATOM 629 N N . LEU A 1 100 ? 120.696 22.718 71.678 1.00 19.01 97 LEU A N 1
ATOM 630 C CA . LEU A 1 100 ? 121.049 23.807 72.585 1.00 20.55 97 LEU A CA 1
ATOM 631 C C . LEU A 1 100 ? 120.360 23.540 73.914 1.00 21.39 97 LEU A C 1
ATOM 632 O O . LEU A 1 100 ? 119.135 23.399 73.955 1.00 20.74 97 LEU A O 1
ATOM 637 N N . GLN A 1 101 ? 121.151 23.421 74.975 1.00 23.46 98 GLN A N 1
ATOM 638 C CA . GLN A 1 101 ? 120.644 23.199 76.309 1.00 26.34 98 GLN A CA 1
ATOM 639 C C . GLN A 1 101 ? 120.788 24.515 77.089 1.00 28.64 98 GLN A C 1
ATOM 640 O O . GLN A 1 101 ? 121.905 25.038 77.247 1.00 27.20 98 GLN A O 1
ATOM 646 N N . LEU A 1 102 ? 119.639 25.027 77.521 1.00 30.75 99 LEU A N 1
ATOM 647 C CA . LEU A 1 102 ? 119.523 26.252 78.328 1.00 33.69 99 LEU A CA 1
ATOM 648 C C . LEU A 1 102 ? 119.296 25.960 79.819 1.00 35.02 99 LEU A C 1
ATOM 649 O O . LEU A 1 102 ? 119.203 26.886 80.601 1.00 36.50 99 LEU A O 1
ATOM 654 N N . GLY A 1 103 ? 119.140 24.690 80.184 1.00 36.78 100 GLY A N 1
ATOM 655 C CA . GLY A 1 103 ? 118.787 24.291 81.559 1.00 38.19 100 GLY A CA 1
ATOM 656 C C . GLY A 1 103 ? 118.875 22.783 81.735 1.00 39.50 100 GLY A C 1
ATOM 657 O O . GLY A 1 103 ? 118.908 22.033 80.739 1.00 40.31 100 GLY A O 1
ATOM 658 N N . THR A 1 104 ? 118.920 22.318 82.986 1.00 39.61 101 THR A N 1
ATOM 659 C CA . THR A 1 104 ? 119.016 20.886 83.256 1.00 40.52 101 THR A CA 1
ATOM 660 C C . THR A 1 104 ? 118.179 20.031 82.314 1.00 39.32 101 THR A C 1
ATOM 661 O O . THR A 1 104 ? 118.651 19.018 81.809 1.00 40.62 101 THR A O 1
ATOM 665 N N . THR A 1 105 ? 116.921 20.428 82.135 1.00 37.50 102 THR A N 1
ATOM 666 C CA . THR A 1 105 ? 115.978 19.700 81.311 1.00 36.05 102 THR A CA 1
ATOM 667 C C . THR A 1 105 ? 115.312 20.635 80.291 1.00 34.43 102 THR A C 1
ATOM 668 O O . THR A 1 105 ? 114.118 20.460 80.000 1.00 35.02 102 THR A O 1
ATOM 672 N N . PHE A 1 106 ? 116.062 21.602 79.725 1.00 31.37 103 PHE A N 1
ATOM 673 C CA . PHE A 1 106 ? 115.471 22.548 78.734 1.00 29.61 103 PHE A CA 1
ATOM 674 C C . PHE A 1 106 ? 116.258 22.643 77.404 1.00 26.80 103 PHE A C 1
ATOM 675 O O . PHE A 1 106 ? 117.315 23.247 77.366 1.00 25.12 103 PHE A O 1
ATOM 683 N N . PHE A 1 107 ? 115.703 22.105 76.316 1.00 23.85 104 PHE A N 1
ATOM 684 C CA . PHE A 1 107 ? 116.447 21.919 75.083 1.00 22.29 104 PHE A CA 1
ATOM 685 C C . PHE A 1 107 ? 115.729 22.583 73.928 1.00 21.18 104 PHE A C 1
ATOM 686 O O . PHE A 1 107 ? 114.516 22.586 73.876 1.00 21.03 104 PHE A O 1
ATOM 694 N N . LYS A 1 108 ? 116.493 23.146 73.002 1.00 20.27 105 LYS A N 1
ATOM 695 C CA . LYS A 1 108 ? 115.919 23.603 71.756 1.00 20.34 105 LYS A CA 1
ATOM 696 C C . LYS A 1 108 ? 116.837 23.329 70.578 1.00 18.36 105 LYS A C 1
ATOM 697 O O . LYS A 1 108 ? 118.039 23.063 70.711 1.00 17.43 105 LYS A O 1
ATOM 703 N N . LEU A 1 109 ? 116.232 23.369 69.415 1.00 18.56 106 LEU A N 1
ATOM 704 C CA . LEU A 1 109 ? 116.979 23.293 68.177 1.00 18.12 106 LEU A CA 1
ATOM 705 C C . LEU A 1 109 ? 117.380 24.752 67.855 1.00 19.13 106 LEU A C 1
ATOM 706 O O . LEU A 1 109 ? 116.646 25.656 68.202 1.00 19.16 106 LEU A O 1
ATOM 711 N N . PRO A 1 110 ? 118.515 24.950 67.175 1.00 19.64 107 PRO A N 1
ATOM 712 C CA . PRO A 1 110 ? 118.866 26.264 66.610 1.00 20.80 107 PRO A CA 1
ATOM 713 C C . PRO A 1 110 ? 117.858 26.701 65.591 1.00 20.84 107 PRO A C 1
ATOM 714 O O . PRO A 1 110 ? 117.394 25.898 64.756 1.00 21.97 107 PRO A O 1
ATOM 718 N N . GLY A 1 111 ? 117.445 27.954 65.692 1.00 20.87 108 GLY A N 1
ATOM 719 C CA . GLY A 1 111 ? 116.376 28.436 64.869 1.00 20.48 108 GLY A CA 1
ATOM 720 C C . GLY A 1 111 ? 115.739 29.669 65.437 1.00 20.84 108 GLY A C 1
ATOM 721 O O . GLY A 1 111 ? 116.292 30.319 66.337 1.00 21.05 108 GLY A O 1
ATOM 722 N N . GLY A 1 112 ? 114.555 29.975 64.927 1.00 20.03 109 GLY A N 1
ATOM 723 C CA . GLY A 1 112 ? 113.789 31.073 65.453 1.00 20.22 109 GLY A CA 1
ATOM 724 C C . GLY A 1 112 ? 112.827 31.637 64.454 1.00 19.52 109 GLY A C 1
ATOM 725 O O . GLY A 1 112 ? 112.410 30.966 63.516 1.00 18.21 109 GLY A O 1
ATOM 726 N N . GLU A 1 113 ? 112.482 32.905 64.657 1.00 20.01 110 GLU A N 1
ATOM 727 C CA . GLU A 1 113 ? 111.415 33.552 63.921 1.00 20.30 110 GLU A CA 1
ATOM 728 C C . GLU A 1 113 ? 111.929 34.207 62.649 1.00 20.09 110 GLU A C 1
ATOM 729 O O . GLU A 1 113 ? 112.970 34.857 62.658 1.00 18.81 110 GLU A O 1
ATOM 735 N N . LEU A 1 114 ? 111.173 34.025 61.577 1.00 20.47 111 LEU A N 1
ATOM 736 C CA . LEU A 1 114 ? 111.422 34.688 60.303 1.00 20.58 111 LEU A CA 1
ATOM 737 C C . LEU A 1 114 ? 110.864 36.105 60.366 1.00 21.89 111 LEU A C 1
ATOM 738 O O . LEU A 1 114 ? 109.843 36.346 61.026 1.00 21.86 111 LEU A O 1
ATOM 743 N N . ASN A 1 115 ? 111.528 37.029 59.668 1.00 23.58 112 ASN A N 1
ATOM 744 C CA . ASN A 1 115 ? 111.037 38.398 59.508 1.00 24.57 112 ASN A CA 1
ATOM 745 C C . ASN A 1 115 ? 109.946 38.337 58.463 1.00 25.23 112 ASN A C 1
ATOM 746 O O . ASN A 1 115 ? 109.917 37.407 57.682 1.00 24.63 112 ASN A O 1
ATOM 751 N N . PRO A 1 116 ? 109.077 39.363 58.390 1.00 25.98 113 PRO A N 1
ATOM 752 C CA . PRO A 1 116 ? 108.062 39.435 57.324 1.00 25.52 113 PRO A CA 1
ATOM 753 C C . PRO A 1 116 ? 108.582 39.286 55.866 1.00 25.11 113 PRO A C 1
ATOM 754 O O . PRO A 1 116 ? 109.443 40.036 55.421 1.00 24.39 113 PRO A O 1
ATOM 758 N N . GLY A 1 117 ? 108.033 38.321 55.134 1.00 23.88 114 GLY A N 1
ATOM 759 C CA . GLY A 1 117 ? 108.449 38.026 53.761 1.00 23.67 114 GLY A CA 1
ATOM 760 C C . GLY A 1 117 ? 109.802 37.362 53.594 1.00 22.61 114 GLY A C 1
ATOM 761 O O . GLY A 1 117 ? 110.236 37.109 52.441 1.00 22.88 114 GLY A O 1
ATOM 762 N N . GLU A 1 118 ? 110.488 37.069 54.703 1.00 21.90 115 GLU A N 1
ATOM 763 C CA . GLU A 1 118 ? 111.829 36.479 54.612 1.00 21.78 115 GLU A CA 1
ATOM 764 C C . GLU A 1 118 ? 111.713 35.046 54.102 1.00 22.08 115 GLU A C 1
ATOM 765 O O . GLU A 1 118 ? 110.807 34.299 54.504 1.00 21.91 115 GLU A O 1
ATOM 771 N N . ASP A 1 119 ? 112.626 34.657 53.225 1.00 21.36 116 ASP A N 1
ATOM 772 C CA . ASP A 1 119 ? 112.630 33.296 52.713 1.00 21.72 116 ASP A CA 1
ATOM 773 C C . ASP A 1 119 ? 112.937 32.296 53.873 1.00 20.62 116 ASP A C 1
ATOM 774 O O . ASP A 1 119 ? 113.819 32.538 54.705 1.00 19.22 116 ASP A O 1
ATOM 779 N N . GLU A 1 120 ? 112.233 31.163 53.892 1.00 20.38 117 GLU A N 1
ATOM 780 C CA . GLU A 1 120 ? 112.416 30.174 54.978 1.00 19.84 117 GLU A CA 1
ATOM 781 C C . GLU A 1 120 ? 113.844 29.717 55.159 1.00 18.33 117 GLU A C 1
ATOM 782 O O . GLU A 1 120 ? 114.345 29.671 56.278 1.00 17.71 117 GLU A O 1
ATOM 788 N N . VAL A 1 121 ? 114.500 29.347 54.061 1.00 17.89 118 VAL A N 1
ATOM 789 C CA . VAL A 1 121 ? 115.854 28.832 54.116 1.00 18.42 118 VAL A CA 1
ATOM 790 C C . VAL A 1 121 ? 116.915 29.903 54.422 1.00 18.44 118 VAL A C 1
ATOM 791 O O . VAL A 1 121 ? 117.819 29.689 55.247 1.00 18.04 118 VAL A O 1
ATOM 795 N N . GLU A 1 122 ? 116.826 31.061 53.759 1.00 18.19 119 GLU A N 1
ATOM 796 C CA . GLU A 1 122 ? 117.787 32.116 54.032 1.00 18.48 119 GLU A CA 1
ATOM 797 C C . GLU A 1 122 ? 117.605 32.624 55.463 1.00 17.64 119 GLU A C 1
ATOM 798 O O . GLU A 1 122 ? 118.572 32.949 56.150 1.00 18.52 119 GLU A O 1
ATOM 804 N N . GLY A 1 123 ? 116.365 32.652 55.919 1.00 18.31 120 GLY A N 1
ATOM 805 C CA . GLY A 1 123 ? 116.074 33.018 57.291 1.00 16.50 120 GLY A CA 1
ATOM 806 C C . GLY A 1 123 ? 116.676 32.021 58.259 1.00 16.92 120 GLY A C 1
ATOM 807 O O . GLY A 1 123 ? 117.235 32.392 59.282 1.00 15.44 120 GLY A O 1
ATOM 808 N N . LEU A 1 124 ? 116.588 30.723 57.950 1.00 15.79 121 LEU A N 1
ATOM 809 C CA . LEU A 1 124 ? 117.200 29.761 58.843 1.00 15.73 121 LEU A CA 1
ATOM 810 C C . LEU A 1 124 ? 118.724 29.898 58.831 1.00 16.83 121 LEU A C 1
ATOM 811 O O . LEU A 1 124 ? 119.362 29.820 59.870 1.00 16.22 121 LEU A O 1
ATOM 816 N N . LYS A 1 125 ? 119.322 30.156 57.671 1.00 18.04 122 LYS A N 1
ATOM 817 C CA . LYS A 1 125 ? 120.749 30.442 57.639 1.00 18.36 122 LYS A CA 1
ATOM 818 C C . LYS A 1 125 ? 121.141 31.641 58.528 1.00 18.11 122 LYS A C 1
ATOM 819 O O . LYS A 1 125 ? 122.116 31.581 59.246 1.00 18.33 122 LYS A O 1
ATOM 825 N N . ARG A 1 126 ? 120.353 32.705 58.504 1.00 18.71 123 ARG A N 1
ATOM 826 C CA . ARG A 1 126 ? 120.624 33.875 59.357 1.00 19.54 123 ARG A CA 1
ATOM 827 C C . ARG A 1 126 ? 120.587 33.488 60.831 1.00 20.04 123 ARG A C 1
ATOM 828 O O . ARG A 1 126 ? 121.465 33.836 61.607 1.00 19.99 123 ARG A O 1
ATOM 836 N N . LEU A 1 127 ? 119.542 32.741 61.203 1.00 20.28 124 LEU A N 1
ATOM 837 C CA . LEU A 1 127 ? 119.274 32.413 62.593 1.00 20.11 124 LEU A CA 1
ATOM 838 C C . LEU A 1 127 ? 120.325 31.528 63.136 1.00 20.58 124 LEU A C 1
ATOM 839 O O . LEU A 1 127 ? 120.784 31.712 64.240 1.00 20.05 124 LEU A O 1
ATOM 844 N N . MET A 1 128 ? 120.764 30.580 62.321 1.00 21.02 125 MET A N 1
ATOM 845 C CA . MET A 1 128 ? 121.833 29.695 62.697 1.00 21.74 125 MET A CA 1
ATOM 846 C C . MET A 1 128 ? 123.177 30.387 62.863 1.00 21.85 125 MET A C 1
ATOM 847 O O . MET A 1 128 ? 123.958 30.075 63.789 1.00 20.65 125 MET A O 1
ATOM 852 N N . THR A 1 129 ? 123.457 31.319 61.957 1.00 20.95 126 THR A N 1
ATOM 853 C CA . THR A 1 129 ? 124.673 32.104 62.092 1.00 20.78 126 THR A CA 1
ATOM 854 C C . THR A 1 129 ? 124.615 32.976 63.349 1.00 20.85 126 THR A C 1
ATOM 855 O O . THR A 1 129 ? 125.617 33.125 64.046 1.00 21.63 126 THR A O 1
ATOM 859 N N . GLU A 1 130 ? 123.456 33.530 63.657 1.00 22.03 127 GLU A N 1
ATOM 860 C CA . GLU A 1 130 ? 123.321 34.335 64.868 1.00 23.46 127 GLU A CA 1
ATOM 861 C C . GLU A 1 130 ? 123.558 33.527 66.127 1.00 24.09 127 GLU A C 1
ATOM 862 O O . GLU A 1 130 ? 124.182 34.011 67.084 1.00 23.81 127 GLU A O 1
ATOM 868 N N . ILE A 1 131 ? 123.051 32.300 66.148 1.00 24.45 128 ILE A N 1
ATOM 869 C CA . ILE A 1 131 ? 123.150 31.483 67.344 1.00 23.88 128 ILE A CA 1
ATOM 870 C C . ILE A 1 131 ? 124.490 30.774 67.447 1.00 24.90 128 ILE A C 1
ATOM 871 O O . ILE A 1 131 ? 125.099 30.782 68.519 1.00 24.85 128 ILE A O 1
ATOM 876 N N . LEU A 1 132 ? 124.930 30.132 66.357 1.00 25.30 129 LEU A N 1
ATOM 877 C CA . LEU A 1 132 ? 126.099 29.252 66.382 1.00 26.28 129 LEU A CA 1
ATOM 878 C C . LEU A 1 132 ? 127.286 29.720 65.546 1.00 28.62 129 LEU A C 1
ATOM 879 O O . LEU A 1 132 ? 128.345 29.104 65.612 1.00 28.35 129 LEU A O 1
ATOM 884 N N . GLY A 1 133 ? 127.097 30.768 64.742 1.00 31.69 130 GLY A N 1
ATOM 885 C CA . GLY A 1 133 ? 128.126 31.222 63.786 1.00 34.56 130 GLY A CA 1
ATOM 886 C C . GLY A 1 133 ? 129.431 31.603 64.455 1.00 36.94 130 GLY A C 1
ATOM 887 O O . GLY A 1 133 ? 129.440 32.316 65.452 1.00 37.57 130 GLY A O 1
ATOM 888 N N . ARG A 1 134 ? 130.526 31.072 63.918 1.00 41.23 131 ARG A N 1
ATOM 889 C CA . ARG A 1 134 ? 131.889 31.346 64.410 1.00 43.88 131 ARG A CA 1
ATOM 890 C C . ARG A 1 134 ? 132.230 32.825 64.283 1.00 46.22 131 ARG A C 1
ATOM 891 O O . ARG A 1 134 ? 131.851 33.470 63.306 1.00 46.31 131 ARG A O 1
ATOM 899 N N . GLN A 1 135 ? 132.921 33.348 65.299 1.00 48.79 132 GLN A N 1
ATOM 900 C CA . GLN A 1 135 ? 133.160 34.792 65.473 1.00 50.96 132 GLN A CA 1
ATOM 901 C C . GLN A 1 135 ? 134.531 35.287 64.937 1.00 52.31 132 GLN A C 1
ATOM 902 O O . GLN A 1 135 ? 134.824 36.492 64.993 1.00 52.59 132 GLN A O 1
ATOM 908 N N . ASP A 1 136 ? 135.343 34.363 64.408 1.00 53.51 133 ASP A N 1
ATOM 909 C CA . ASP A 1 136 ? 136.717 34.652 63.988 1.00 54.35 133 ASP A CA 1
ATOM 910 C C . ASP A 1 136 ? 136.891 34.842 62.466 1.00 54.96 133 ASP A C 1
ATOM 911 O O . ASP A 1 136 ? 137.860 34.337 61.880 1.00 55.69 133 ASP A O 1
ATOM 916 N N . GLY A 1 137 ? 135.956 35.544 61.822 1.00 55.24 134 GLY A N 1
ATOM 917 C CA . GLY A 1 137 ? 136.105 35.912 60.406 1.00 55.01 134 GLY A CA 1
ATOM 918 C C . GLY A 1 137 ? 135.680 34.902 59.341 1.00 54.92 134 GLY A C 1
ATOM 919 O O . GLY A 1 137 ? 135.066 35.288 58.336 1.00 54.96 134 GLY A O 1
ATOM 920 N N . VAL A 1 138 ? 136.011 33.624 59.534 1.00 54.52 135 VAL A N 1
ATOM 921 C CA . VAL A 1 138 ? 135.648 32.574 58.561 1.00 54.14 135 VAL A CA 1
ATOM 922 C C . VAL A 1 138 ? 134.121 32.409 58.440 1.00 53.26 135 VAL A C 1
ATOM 923 O O . VAL A 1 138 ? 133.465 32.060 59.415 1.00 53.23 135 VAL A O 1
ATOM 927 N N . LEU A 1 139 ? 133.563 32.678 57.256 1.00 52.43 136 LEU A N 1
ATOM 928 C CA . LEU A 1 139 ? 132.101 32.583 57.047 1.00 51.68 136 LEU A CA 1
ATOM 929 C C . LEU A 1 139 ? 131.593 31.138 57.120 1.00 50.50 136 LEU A C 1
ATOM 930 O O . LEU A 1 139 ? 132.074 30.258 56.388 1.00 49.99 136 LEU A O 1
ATOM 935 N N . GLN A 1 140 ? 130.626 30.899 58.007 1.00 48.72 137 GLN A N 1
ATOM 936 C CA . GLN A 1 140 ? 129.980 29.594 58.089 1.00 47.33 137 GLN A CA 1
ATOM 937 C C . GLN A 1 140 ? 129.113 29.392 56.831 1.00 45.32 137 GLN A C 1
ATOM 938 O O . GLN A 1 140 ? 128.399 30.301 56.419 1.00 44.85 137 GLN A O 1
ATOM 944 N N . ASP A 1 141 ? 129.221 28.214 56.215 1.00 42.86 138 ASP A N 1
ATOM 945 C CA . ASP A 1 141 ? 128.378 27.835 55.077 1.00 40.99 138 ASP A CA 1
ATOM 946 C C . ASP A 1 141 ? 127.419 26.686 55.441 1.00 37.82 138 ASP A C 1
ATOM 947 O O . ASP A 1 141 ? 127.831 25.512 55.532 1.00 38.49 138 ASP A O 1
ATOM 952 N N . TRP A 1 142 ? 126.141 27.027 55.595 1.00 32.91 139 TRP A N 1
ATOM 953 C CA . TRP A 1 142 ? 125.086 26.044 55.868 1.00 29.68 139 TRP A CA 1
ATOM 954 C C . TRP A 1 142 ? 124.478 25.434 54.598 1.00 26.95 139 TRP A C 1
ATOM 955 O O . TRP A 1 142 ? 124.043 26.158 53.702 1.00 26.90 139 TRP A O 1
ATOM 966 N N . VAL A 1 143 ? 124.438 24.112 54.524 1.00 24.50 140 VAL A N 1
ATOM 967 C CA . VAL A 1 143 ? 123.805 23.417 53.399 1.00 22.63 140 VAL A CA 1
ATOM 968 C C . VAL A 1 143 ? 122.426 22.921 53.856 1.00 21.76 140 VAL A C 1
ATOM 969 O O . VAL A 1 143 ? 122.335 22.079 54.747 1.00 21.04 140 VAL A O 1
ATOM 973 N N . ILE A 1 144 ? 121.375 23.471 53.270 1.00 20.52 141 ILE A N 1
ATOM 974 C CA . ILE A 1 144 ? 120.002 23.210 53.652 1.00 21.80 141 ILE A CA 1
ATOM 975 C C . ILE A 1 144 ? 119.184 22.856 52.413 1.00 22.50 141 ILE A C 1
ATOM 976 O O . ILE A 1 144 ? 118.697 23.750 51.679 1.00 23.05 141 ILE A O 1
ATOM 981 N N . ASP A 1 145 ? 119.048 21.555 52.180 1.00 22.72 142 ASP A N 1
ATOM 982 C CA . ASP A 1 145 ? 118.332 21.023 51.016 1.00 24.43 142 ASP A CA 1
ATOM 983 C C . ASP A 1 145 ? 117.085 20.207 51.355 1.00 23.33 142 ASP A C 1
ATOM 984 O O . ASP A 1 145 ? 116.379 19.809 50.432 1.00 24.79 142 ASP A O 1
ATOM 989 N N . ASP A 1 146 ? 116.798 19.966 52.644 1.00 22.78 143 ASP A N 1
ATOM 990 C CA . ASP A 1 146 ? 115.758 19.000 53.061 1.00 21.17 143 ASP A CA 1
ATOM 991 C C . ASP A 1 146 ? 114.784 19.525 54.127 1.00 20.18 143 ASP A C 1
ATOM 992 O O . ASP A 1 146 ? 115.191 19.950 55.220 1.00 18.60 143 ASP A O 1
ATOM 997 N N . CYS A 1 147 ? 113.505 19.483 53.805 1.00 17.88 144 CYS A N 1
ATOM 998 C CA . CYS A 1 147 ? 112.491 19.714 54.797 1.00 19.20 144 CYS A CA 1
ATOM 999 C C . CYS A 1 147 ? 112.183 18.375 55.447 1.00 19.16 144 CYS A C 1
ATOM 1000 O O . CYS A 1 147 ? 111.965 17.371 54.759 1.00 19.24 144 CYS A O 1
ATOM 1003 N N . ILE A 1 148 ? 112.165 18.403 56.776 1.00 18.23 145 ILE A N 1
ATOM 1004 C CA . ILE A 1 148 ? 112.044 17.240 57.649 1.00 19.65 145 ILE A CA 1
ATOM 1005 C C . ILE A 1 148 ? 110.602 17.103 58.165 1.00 18.46 145 ILE A C 1
ATOM 1006 O O . ILE A 1 148 ? 110.102 15.989 58.392 1.00 16.82 145 ILE A O 1
ATOM 1011 N N . GLY A 1 149 ? 109.932 18.233 58.334 1.00 16.89 146 GLY A N 1
ATOM 1012 C CA . GLY A 1 149 ? 108.597 18.240 58.879 1.00 16.92 146 GLY A CA 1
ATOM 1013 C C . GLY A 1 149 ? 108.072 19.606 59.243 1.00 17.46 146 GLY A C 1
ATOM 1014 O O . GLY A 1 149 ? 108.780 20.627 59.093 1.00 16.90 146 GLY A O 1
ATOM 1015 N N . ASN A 1 150 ? 106.818 19.621 59.675 1.00 16.07 147 ASN A N 1
ATOM 1016 C CA . ASN A 1 150 ? 106.078 20.840 59.958 1.00 17.33 147 ASN A CA 1
ATOM 1017 C C . ASN A 1 150 ? 105.250 20.633 61.210 1.00 18.02 147 ASN A C 1
ATOM 1018 O O . ASN A 1 150 ? 104.666 19.558 61.365 1.00 18.30 147 ASN A O 1
ATOM 1023 N N . TRP A 1 151 ? 105.165 21.668 62.043 1.00 17.78 148 TRP A N 1
ATOM 1024 C CA . TRP A 1 151 ? 104.297 21.694 63.226 1.00 18.75 148 TRP A CA 1
ATOM 1025 C C . TRP A 1 151 ? 103.526 22.996 63.299 1.00 19.36 148 TRP A C 1
ATOM 1026 O O . TRP A 1 151 ? 104.089 24.072 63.043 1.00 18.88 148 TRP A O 1
ATOM 1037 N N . TRP A 1 152 ? 102.253 22.900 63.675 1.00 19.54 149 TRP A N 1
ATOM 1038 C CA . TRP A 1 152 ? 101.357 24.029 63.717 1.00 20.92 149 TRP A CA 1
ATOM 1039 C C . TRP A 1 152 ? 100.786 24.235 65.100 1.00 21.54 149 TRP A C 1
ATOM 1040 O O . TRP A 1 152 ? 100.479 23.279 65.824 1.00 20.89 149 TRP A O 1
ATOM 1051 N N . ARG A 1 153 ? 100.656 25.494 65.469 1.00 21.81 150 ARG A N 1
ATOM 1052 C CA . ARG A 1 153 ? 100.091 25.851 66.747 1.00 22.65 150 ARG A CA 1
ATOM 1053 C C . ARG A 1 153 ? 98.727 26.474 66.454 1.00 23.46 150 ARG A C 1
ATOM 1054 O O . ARG A 1 153 ? 98.647 27.582 65.897 1.00 23.64 150 ARG A O 1
ATOM 1062 N N . PRO A 1 154 ? 97.641 25.757 66.788 1.00 24.80 151 PRO A N 1
ATOM 1063 C CA . PRO A 1 154 ? 96.322 26.257 66.413 1.00 25.53 151 PRO A CA 1
ATOM 1064 C C . PRO A 1 154 ? 95.858 27.483 67.221 1.00 26.61 151 PRO A C 1
ATOM 1065 O O . PRO A 1 154 ? 95.088 28.275 66.702 1.00 27.51 151 PRO A O 1
ATOM 1069 N N . ASN A 1 155 ? 96.309 27.612 68.466 1.00 27.97 152 ASN A N 1
ATOM 1070 C CA . ASN A 1 155 ? 95.886 28.692 69.381 1.00 29.39 152 ASN A CA 1
ATOM 1071 C C . ASN A 1 155 ? 97.078 29.349 70.071 1.00 29.83 152 ASN A C 1
ATOM 1072 O O . ASN A 1 155 ? 98.227 28.942 69.865 1.00 29.62 152 ASN A O 1
ATOM 1077 N N . PHE A 1 156 ? 96.817 30.373 70.895 1.00 30.65 153 PHE A N 1
ATOM 1078 C CA . PHE A 1 156 ? 97.876 31.021 71.678 1.00 30.58 153 PHE A CA 1
ATOM 1079 C C . PHE A 1 156 ? 98.158 30.266 72.973 1.00 31.21 153 PHE A C 1
ATOM 1080 O O . PHE A 1 156 ? 98.118 30.834 74.088 1.00 30.45 153 PHE A O 1
ATOM 1088 N N . GLU A 1 157 ? 98.501 28.989 72.805 1.00 30.33 154 GLU A N 1
ATOM 1089 C CA . GLU A 1 157 ? 98.717 28.070 73.885 1.00 30.67 154 GLU A CA 1
ATOM 1090 C C . GLU A 1 157 ? 99.835 27.106 73.488 1.00 29.69 154 GLU A C 1
ATOM 1091 O O . GLU A 1 157 ? 100.244 27.087 72.333 1.00 28.66 154 GLU A O 1
ATOM 1097 N N . PRO A 1 158 ? 100.351 26.346 74.457 1.00 29.15 155 PRO A N 1
ATOM 1098 C CA . PRO A 1 158 ? 101.449 25.437 74.212 1.00 29.15 155 PRO A CA 1
ATOM 1099 C C . PRO A 1 158 ? 101.247 24.345 73.135 1.00 28.18 155 PRO A C 1
ATOM 1100 O O . PRO A 1 158 ? 102.221 24.008 72.497 1.00 28.30 155 PRO A O 1
ATOM 1104 N N . PRO A 1 159 ? 100.018 23.808 72.932 1.00 27.03 156 PRO A N 1
ATOM 1105 C CA . PRO A 1 159 ? 99.982 22.657 71.996 1.00 25.57 156 PRO A CA 1
ATOM 1106 C C . PRO A 1 159 ? 100.346 22.955 70.551 1.00 23.46 156 PRO A C 1
ATOM 1107 O O . PRO A 1 159 ? 99.889 23.936 69.958 1.00 23.24 156 PRO A O 1
ATOM 1111 N N . GLN A 1 160 ? 101.190 22.086 70.007 1.00 22.42 157 GLN A N 1
ATOM 1112 C CA . GLN A 1 160 ? 101.526 22.080 68.601 1.00 21.41 157 GLN A CA 1
ATOM 1113 C C . GLN A 1 160 ? 101.282 20.652 68.075 1.00 20.05 157 GLN A C 1
ATOM 1114 O O . GLN A 1 160 ? 101.493 19.682 68.806 1.00 19.32 157 GLN A O 1
ATOM 1120 N N . TYR A 1 161 ? 100.854 20.574 66.832 1.00 18.83 158 TYR A N 1
ATOM 1121 C CA . TYR A 1 161 ? 100.555 19.351 66.124 1.00 18.19 158 TYR A CA 1
ATOM 1122 C C . TYR A 1 161 ? 101.235 19.299 64.760 1.00 19.20 158 TYR A C 1
ATOM 1123 O O . TYR A 1 161 ? 101.482 20.343 64.133 1.00 17.23 158 TYR A O 1
ATOM 1132 N N . PRO A 1 162 ? 101.518 18.073 64.275 1.00 18.82 159 PRO A N 1
ATOM 1133 C CA . PRO A 1 162 ? 102.091 17.861 62.951 1.00 19.63 159 PRO A CA 1
ATOM 1134 C C . PRO A 1 162 ? 101.131 17.954 61.789 1.00 19.47 159 PRO A C 1
ATOM 1135 O O . PRO A 1 162 ? 101.454 17.489 60.720 1.00 21.50 159 PRO A O 1
ATOM 1139 N N . TYR A 1 163 ? 99.960 18.549 62.004 1.00 20.14 160 TYR A N 1
ATOM 1140 C CA . TYR A 1 163 ? 98.939 18.765 61.011 1.00 19.61 160 TYR A CA 1
ATOM 1141 C C . TYR A 1 163 ? 98.170 19.978 61.512 1.00 20.72 160 TYR A C 1
ATOM 1142 O O . TYR A 1 163 ? 98.327 20.392 62.668 1.00 19.48 160 TYR A O 1
ATOM 1151 N N . ILE A 1 164 ? 97.335 20.538 60.645 1.00 21.11 161 ILE A N 1
ATOM 1152 C CA . ILE A 1 164 ? 96.392 21.577 61.064 1.00 22.63 161 ILE A CA 1
ATOM 1153 C C . ILE A 1 164 ? 95.049 20.910 61.401 1.00 22.38 161 ILE A C 1
ATOM 1154 O O . ILE A 1 164 ? 94.469 20.269 60.551 1.00 22.55 161 ILE A O 1
ATOM 1159 N N . PRO A 1 165 ? 94.561 21.045 62.652 1.00 24.21 162 PRO A N 1
ATOM 1160 C CA . PRO A 1 165 ? 93.223 20.489 62.980 1.00 25.21 162 PRO A CA 1
ATOM 1161 C C . PRO A 1 165 ? 92.149 20.974 62.018 1.00 26.97 162 PRO A C 1
ATOM 1162 O O . PRO A 1 165 ? 92.189 22.123 61.571 1.00 27.55 162 PRO A O 1
ATOM 1166 N N . ALA A 1 166 ? 91.191 20.102 61.704 1.00 28.64 163 ALA A N 1
ATOM 1167 C CA . ALA A 1 166 ? 90.221 20.358 60.642 1.00 29.48 163 ALA A CA 1
ATOM 1168 C C . ALA A 1 166 ? 89.390 21.625 60.834 1.00 30.07 163 ALA A C 1
ATOM 1169 O O . ALA A 1 166 ? 88.870 22.144 59.869 1.00 30.85 163 ALA A O 1
ATOM 1171 N N . HIS A 1 167 ? 89.246 22.099 62.070 1.00 30.33 164 HIS A N 1
ATOM 1172 C CA . HIS A 1 167 ? 88.384 23.247 62.356 1.00 30.69 164 HIS A CA 1
ATOM 1173 C C . HIS A 1 167 ? 89.146 24.565 62.351 1.00 31.38 164 HIS A C 1
ATOM 1174 O O . HIS A 1 167 ? 88.534 25.640 62.421 1.00 31.37 164 HIS A O 1
ATOM 1181 N N . ILE A 1 168 ? 90.478 24.472 62.306 1.00 31.26 165 ILE A N 1
ATOM 1182 C CA . ILE A 1 168 ? 91.349 25.616 62.403 1.00 31.77 165 ILE A CA 1
ATOM 1183 C C . ILE A 1 168 ? 91.674 26.060 60.998 1.00 32.52 165 ILE A C 1
ATOM 1184 O O . ILE A 1 168 ? 92.254 25.301 60.220 1.00 32.90 165 ILE A O 1
ATOM 1189 N N . THR A 1 169 ? 91.256 27.280 60.657 1.00 33.56 166 THR A N 1
ATOM 1190 C CA . THR A 1 169 ? 91.640 27.892 59.396 1.00 33.63 166 THR A CA 1
ATOM 1191 C C . THR A 1 169 ? 92.789 28.894 59.547 1.00 33.80 166 THR A C 1
ATOM 1192 O O . THR A 1 169 ? 93.416 29.238 58.545 1.00 34.20 166 THR A O 1
ATOM 1196 N N . LYS A 1 170 ? 93.057 29.346 60.775 1.00 33.10 167 LYS A N 1
ATOM 1197 C CA . LYS A 1 170 ? 94.068 30.374 61.051 1.00 33.27 167 LYS A CA 1
ATOM 1198 C C . LYS A 1 170 ? 95.006 30.010 62.194 1.00 31.18 167 LYS A C 1
ATOM 1199 O O . LYS A 1 170 ? 94.904 30.538 63.304 1.00 31.01 167 LYS A O 1
ATOM 1205 N N . PRO A 1 171 ? 95.948 29.100 61.920 1.00 28.95 168 PRO A N 1
ATOM 1206 C CA . PRO A 1 171 ? 96.926 28.729 62.936 1.00 28.14 168 PRO A CA 1
ATOM 1207 C C . PRO A 1 171 ? 97.787 29.925 63.344 1.00 26.61 168 PRO A C 1
ATOM 1208 O O . PRO A 1 171 ? 98.081 30.756 62.500 1.00 26.10 168 PRO A O 1
ATOM 1212 N N . LYS A 1 172 ? 98.195 29.968 64.602 1.00 25.66 169 LYS A N 1
ATOM 1213 C CA . LYS A 1 172 ? 98.958 31.085 65.157 1.00 26.30 169 LYS A CA 1
ATOM 1214 C C . LYS A 1 172 ? 100.479 31.036 64.924 1.00 25.92 169 LYS A C 1
ATOM 1215 O O . LYS A 1 172 ? 101.177 32.076 65.000 1.00 25.32 169 LYS A O 1
ATOM 1221 N N . GLU A 1 173 ? 101.000 29.827 64.693 1.00 23.90 170 GLU A N 1
ATOM 1222 C CA . GLU A 1 173 ? 102.419 29.611 64.426 1.00 22.52 170 GLU A CA 1
ATOM 1223 C C . GLU A 1 173 ? 102.523 28.406 63.496 1.00 22.13 170 GLU A C 1
ATOM 1224 O O . GLU A 1 173 ? 101.768 27.427 63.631 1.00 20.52 170 GLU A O 1
ATOM 1230 N N . HIS A 1 174 ? 103.406 28.541 62.518 1.00 21.20 171 HIS A N 1
ATOM 1231 C CA . HIS A 1 174 ? 103.823 27.463 61.667 1.00 20.60 171 HIS A CA 1
ATOM 1232 C C . HIS A 1 174 ? 105.321 27.316 61.840 1.00 20.11 171 HIS A C 1
ATOM 1233 O O . HIS A 1 174 ? 106.071 28.227 61.489 1.00 19.95 171 HIS A O 1
ATOM 1240 N N . LYS A 1 175 ? 105.748 26.144 62.327 1.00 17.94 172 LYS A N 1
ATOM 1241 C CA . LYS A 1 175 ? 107.131 25.810 62.526 1.00 17.60 172 LYS A CA 1
ATOM 1242 C C . LYS A 1 175 ? 107.582 24.757 61.513 1.00 18.35 172 LYS A C 1
ATOM 1243 O O . LYS A 1 175 ? 106.969 23.674 61.397 1.00 15.74 172 LYS A O 1
ATOM 1249 N N . LYS A 1 176 ? 108.637 25.083 60.765 1.00 18.14 173 LYS A N 1
ATOM 1250 C CA . LYS A 1 176 ? 109.186 24.191 59.756 1.00 17.99 173 LYS A CA 1
ATOM 1251 C C . LYS A 1 176 ? 110.573 23.741 60.161 1.00 17.85 173 LYS A C 1
ATOM 1252 O O . LYS A 1 176 ? 111.416 24.565 60.589 1.00 16.57 173 LYS A O 1
ATOM 1258 N N . LEU A 1 177 ? 110.828 22.429 60.022 1.00 16.70 174 LEU A N 1
ATOM 1259 C CA . LEU A 1 177 ? 112.109 21.858 60.352 1.00 16.12 174 LEU A CA 1
ATOM 1260 C C . LEU A 1 177 ? 112.865 21.420 59.106 1.00 15.74 174 LEU A C 1
ATOM 1261 O O . LEU A 1 177 ? 112.281 20.822 58.185 1.00 15.39 174 LEU A O 1
ATOM 1266 N N . PHE A 1 178 ? 114.172 21.644 59.132 1.00 15.17 175 PHE A N 1
ATOM 1267 C CA . PHE A 1 178 ? 115.049 21.354 58.039 1.00 15.30 175 PHE A CA 1
ATOM 1268 C C . PHE A 1 178 ? 116.253 20.615 58.519 1.00 16.56 175 PHE A C 1
ATOM 1269 O O . PHE A 1 178 ? 116.783 20.930 59.582 1.00 16.21 175 PHE A O 1
ATOM 1277 N N . LEU A 1 179 ? 116.736 19.673 57.693 1.00 15.79 176 LEU A N 1
ATOM 1278 C CA . LEU A 1 179 ? 118.000 19.019 57.923 1.00 16.43 176 LEU A CA 1
ATOM 1279 C C . LEU A 1 179 ? 119.108 19.886 57.356 1.00 17.52 176 LEU A C 1
ATOM 1280 O O . LEU A 1 179 ? 119.070 20.239 56.171 1.00 17.59 176 LEU A O 1
ATOM 1285 N N . VAL A 1 180 ? 120.054 20.241 58.221 1.00 17.54 177 VAL A N 1
ATOM 1286 C CA . VAL A 1 180 ? 121.184 21.069 57.852 1.00 18.90 177 VAL A CA 1
ATOM 1287 C C . VAL A 1 180 ? 122.404 20.191 57.781 1.00 19.97 177 VAL A C 1
ATOM 1288 O O . VAL A 1 180 ? 122.831 19.641 58.793 1.00 20.68 177 VAL A O 1
ATOM 1292 N N . GLN A 1 181 ? 122.968 20.043 56.583 1.00 21.35 178 GLN A N 1
ATOM 1293 C CA . GLN A 1 181 ? 124.125 19.172 56.403 1.00 22.57 178 GLN A CA 1
ATOM 1294 C C . GLN A 1 181 ? 125.382 19.938 56.800 1.00 23.58 178 GLN A C 1
ATOM 1295 O O . GLN A 1 181 ? 125.546 21.085 56.393 1.00 25.56 178 GLN A O 1
ATOM 1301 N N . LEU A 1 182 ? 126.241 19.301 57.584 1.00 23.58 179 LEU A N 1
ATOM 1302 C CA . LEU A 1 182 ? 127.480 19.885 58.057 1.00 24.52 179 LEU A CA 1
ATOM 1303 C C . LEU A 1 182 ? 128.638 19.479 57.152 1.00 25.90 179 LEU A C 1
ATOM 1304 O O . LEU A 1 182 ? 128.613 18.422 56.524 1.00 24.76 179 LEU A O 1
ATOM 1309 N N . GLN A 1 183 ? 129.656 20.317 57.126 1.00 27.69 180 GLN A N 1
ATOM 1310 C CA . GLN A 1 183 ? 130.903 19.969 56.459 1.00 29.45 180 GLN A CA 1
ATOM 1311 C C . GLN A 1 183 ? 131.638 19.006 57.364 1.00 29.09 180 GLN A C 1
ATOM 1312 O O . GLN A 1 183 ? 131.298 18.865 58.550 1.00 28.01 180 GLN A O 1
ATOM 1318 N N . GLU A 1 184 ? 132.665 18.373 56.815 1.00 29.01 181 GLU A N 1
ATOM 1319 C CA . GLU A 1 184 ? 133.486 17.417 57.558 1.00 29.51 181 GLU A CA 1
ATOM 1320 C C . GLU A 1 184 ? 133.922 17.907 58.927 1.00 29.04 181 GLU A C 1
ATOM 1321 O O . GLU A 1 184 ? 133.881 17.132 59.893 1.00 27.62 181 GLU A O 1
ATOM 1327 N N . LYS A 1 185 ? 134.355 19.169 59.013 1.00 29.65 182 LYS A N 1
ATOM 1328 C CA . LYS A 1 185 ? 134.692 19.796 60.303 1.00 30.23 182 LYS A CA 1
ATOM 1329 C C . LYS A 1 185 ? 134.068 21.185 60.418 1.00 29.81 182 LYS A C 1
ATOM 1330 O O . LYS A 1 185 ? 133.793 21.839 59.415 1.00 30.54 182 LYS A O 1
ATOM 1336 N N . ALA A 1 186 ? 133.852 21.631 61.648 1.00 29.00 183 ALA A N 1
ATOM 1337 C CA . ALA A 1 186 ? 133.250 22.949 61.888 1.00 28.78 183 ALA A CA 1
ATOM 1338 C C . ALA A 1 186 ? 133.572 23.400 63.298 1.00 28.91 183 ALA A C 1
ATOM 1339 O O . ALA A 1 186 ? 133.692 22.586 64.212 1.00 28.49 183 ALA A O 1
ATOM 1341 N N . LEU A 1 187 ? 133.762 24.698 63.445 1.00 29.40 184 LEU A N 1
ATOM 1342 C CA . LEU A 1 187 ? 133.886 25.349 64.735 1.00 29.76 184 LEU A CA 1
ATOM 1343 C C . LEU A 1 187 ? 132.639 26.212 64.874 1.00 28.93 184 LEU A C 1
ATOM 1344 O O . LEU A 1 187 ? 132.291 26.959 63.959 1.00 29.47 184 LEU A O 1
ATOM 1349 N N . PHE A 1 188 ? 131.941 26.070 65.996 1.00 28.17 185 PHE A N 1
ATOM 1350 C CA . PHE A 1 188 ? 130.791 26.908 66.306 1.00 27.51 185 PHE A CA 1
ATOM 1351 C C . PHE A 1 188 ? 131.225 27.894 67.385 1.00 27.70 185 PHE A C 1
ATOM 1352 O O . PHE A 1 188 ? 132.268 27.710 68.003 1.00 28.33 185 PHE A O 1
ATOM 1360 N N . ALA A 1 189 ? 130.421 28.921 67.592 1.00 27.40 186 ALA A N 1
ATOM 1361 C CA . ALA A 1 189 ? 130.545 29.821 68.719 1.00 27.34 186 ALA A CA 1
ATOM 1362 C C . ALA A 1 189 ? 129.206 29.745 69.439 1.00 26.89 186 ALA A C 1
ATOM 1363 O O . ALA A 1 189 ? 128.181 30.073 68.862 1.00 27.65 186 ALA A O 1
ATOM 1365 N N . VAL A 1 190 ? 129.228 29.297 70.686 1.00 26.02 187 VAL A N 1
ATOM 1366 C CA . VAL A 1 190 ? 128.014 29.071 71.463 1.00 26.11 187 VAL A CA 1
ATOM 1367 C C . VAL A 1 190 ? 127.830 30.179 72.528 1.00 26.93 187 VAL A C 1
ATOM 1368 O O . VAL A 1 190 ? 128.778 30.480 73.253 1.00 26.49 187 VAL A O 1
ATOM 1372 N N . PRO A 1 191 ? 126.631 30.776 72.618 1.00 27.50 188 PRO A N 1
ATOM 1373 C CA . PRO A 1 191 ? 126.421 31.762 73.688 1.00 28.60 188 PRO A CA 1
ATOM 1374 C C . PRO A 1 191 ? 126.705 31.158 75.058 1.00 29.57 188 PRO A C 1
ATOM 1375 O O . PRO A 1 191 ? 126.363 30.004 75.306 1.00 29.50 188 PRO A O 1
ATOM 1379 N N . LYS A 1 192 ? 127.354 31.914 75.943 1.00 30.27 189 LYS A N 1
ATOM 1380 C CA . LYS A 1 192 ? 127.924 31.304 77.126 1.00 31.21 189 LYS A CA 1
ATOM 1381 C C . LYS A 1 192 ? 126.886 30.764 78.111 1.00 30.56 189 LYS A C 1
ATOM 1382 O O . LYS A 1 192 ? 127.244 29.943 78.927 1.00 30.55 189 LYS A O 1
ATOM 1388 N N . ASN A 1 193 ? 125.635 31.220 78.025 1.00 30.43 190 ASN A N 1
ATOM 1389 C CA . ASN A 1 193 ? 124.543 30.713 78.869 1.00 30.59 190 ASN A CA 1
ATOM 1390 C C . ASN A 1 193 ? 123.855 29.457 78.282 1.00 30.72 190 ASN A C 1
ATOM 1391 O O . ASN A 1 193 ? 122.889 28.940 78.856 1.00 30.46 190 ASN A O 1
ATOM 1396 N N . TYR A 1 194 ? 124.343 28.996 77.125 1.00 30.51 191 TYR A N 1
ATOM 1397 C CA . TYR A 1 194 ? 123.865 27.781 76.479 1.00 30.40 191 TYR A CA 1
ATOM 1398 C C . TYR A 1 194 ? 124.949 26.712 76.551 1.00 29.38 191 TYR A C 1
ATOM 1399 O O . TYR A 1 194 ? 126.128 27.025 76.725 1.00 28.88 191 TYR A O 1
ATOM 1408 N N . LYS A 1 195 ? 124.562 25.445 76.413 1.00 28.31 192 LYS A N 1
ATOM 1409 C CA . LYS A 1 195 ? 125.513 24.380 76.105 1.00 28.34 192 LYS A CA 1
ATOM 1410 C C . LYS A 1 195 ? 125.103 23.769 74.769 1.00 26.54 192 LYS A C 1
ATOM 1411 O O . LYS A 1 195 ? 123.921 23.720 74.439 1.00 25.72 192 LYS A O 1
ATOM 1417 N N . LEU A 1 196 ? 126.067 23.311 73.994 1.00 24.98 193 LEU A N 1
ATOM 1418 C CA . LEU A 1 196 ? 125.759 22.611 72.745 1.00 23.85 193 LEU A CA 1
ATOM 1419 C C . LEU A 1 196 ? 126.098 21.160 73.044 1.00 22.82 193 LEU A C 1
ATOM 1420 O O . LEU A 1 196 ? 127.201 20.861 73.491 1.00 22.79 193 LEU A O 1
ATOM 1425 N N . VAL A 1 197 ? 125.123 20.268 72.849 1.00 21.58 194 VAL A N 1
ATOM 1426 C CA . VAL A 1 197 ? 125.286 18.861 73.186 1.00 19.84 194 VAL A CA 1
ATOM 1427 C C . VAL A 1 197 ? 124.769 17.990 72.064 1.00 18.71 194 VAL A C 1
ATOM 1428 O O . VAL A 1 197 ? 123.975 18.421 71.260 1.00 18.66 194 VAL A O 1
ATOM 1432 N N . ALA A 1 198 ? 125.218 16.743 72.057 1.00 18.21 195 ALA A N 1
ATOM 1433 C CA . ALA A 1 198 ? 124.931 15.791 71.007 1.00 18.10 195 ALA A CA 1
ATOM 1434 C C . ALA A 1 198 ? 124.081 14.639 71.564 1.00 17.63 195 ALA A C 1
ATOM 1435 O O . ALA A 1 198 ? 124.540 13.855 72.408 1.00 18.47 195 ALA A O 1
ATOM 1437 N N . ALA A 1 199 ? 122.835 14.566 71.116 1.00 16.67 196 ALA A N 1
ATOM 1438 C CA . ALA A 1 199 ? 121.879 13.605 71.604 1.00 16.42 196 ALA A CA 1
ATOM 1439 C C . ALA A 1 199 ? 121.793 12.404 70.655 1.00 15.96 196 ALA A C 1
ATOM 1440 O O . ALA A 1 199 ? 121.335 12.545 69.549 1.00 15.87 196 ALA A O 1
ATOM 1442 N N . PRO A 1 200 ? 122.208 11.215 71.110 1.00 15.59 197 PRO A N 1
ATOM 1443 C CA . PRO A 1 200 ? 121.974 9.997 70.332 1.00 15.69 197 PRO A CA 1
ATOM 1444 C C . PRO A 1 200 ? 120.503 9.832 70.059 1.00 14.68 197 PRO A C 1
ATOM 1445 O O . PRO A 1 200 ? 119.667 10.222 70.882 1.00 13.49 197 PRO A O 1
ATOM 1449 N N . LEU A 1 201 ? 120.148 9.264 68.914 1.00 14.02 198 LEU A N 1
ATOM 1450 C CA . LEU A 1 201 ? 118.740 9.109 68.606 1.00 13.61 198 LEU A CA 1
ATOM 1451 C C . LEU A 1 201 ? 117.999 8.301 69.676 1.00 13.09 198 LEU A C 1
ATOM 1452 O O . LEU A 1 201 ? 116.837 8.585 69.945 1.00 12.53 198 LEU A O 1
ATOM 1457 N N . PHE A 1 202 ? 118.641 7.294 70.275 1.00 13.42 199 PHE A N 1
ATOM 1458 C CA . PHE A 1 202 ? 117.953 6.515 71.339 1.00 14.30 199 PHE A CA 1
ATOM 1459 C C . PHE A 1 202 ? 117.610 7.287 72.607 1.00 14.01 199 PHE A C 1
ATOM 1460 O O . PHE A 1 202 ? 116.695 6.880 73.360 1.00 15.53 199 PHE A O 1
ATOM 1468 N N . GLU A 1 203 ? 118.354 8.350 72.868 1.00 15.06 200 GLU A N 1
ATOM 1469 C CA . GLU A 1 203 ? 118.033 9.302 73.965 1.00 15.61 200 GLU A CA 1
ATOM 1470 C C . GLU A 1 203 ? 116.764 10.132 73.704 1.00 15.39 200 GLU A C 1
ATOM 1471 O O . GLU A 1 203 ? 116.023 10.458 74.634 1.00 15.52 200 GLU A O 1
ATOM 1477 N N . LEU A 1 204 ? 116.497 10.475 72.436 1.00 15.08 201 LEU A N 1
ATOM 1478 C CA . LEU A 1 204 ? 115.312 11.223 72.075 1.00 13.74 201 LEU A CA 1
ATOM 1479 C C . LEU A 1 204 ? 114.051 10.387 71.915 1.00 14.18 201 LEU A C 1
ATOM 1480 O O . LEU A 1 204 ? 112.936 10.838 72.245 1.00 13.04 201 LEU A O 1
ATOM 1485 N N . TYR A 1 205 ? 114.218 9.164 71.418 1.00 14.07 202 TYR A N 1
ATOM 1486 C CA . TYR A 1 205 ? 113.107 8.321 71.025 1.00 14.17 202 TYR A CA 1
ATOM 1487 C C . TYR A 1 205 ? 112.170 7.993 72.186 1.00 15.61 202 TYR A C 1
ATOM 1488 O O . TYR A 1 205 ? 112.611 7.590 73.245 1.00 17.02 202 TYR A O 1
ATOM 1497 N N . ASP A 1 206 ? 110.892 8.188 71.966 1.00 17.59 203 ASP A N 1
ATOM 1498 C CA . ASP A 1 206 ? 109.900 8.005 73.005 1.00 20.09 203 ASP A CA 1
ATOM 1499 C C . ASP A 1 206 ? 110.231 8.759 74.295 1.00 19.97 203 ASP A C 1
ATOM 1500 O O . ASP A 1 206 ? 109.972 8.242 75.392 1.00 19.65 203 ASP A O 1
ATOM 1505 N N . ASN A 1 207 ? 110.865 9.934 74.178 1.00 18.83 204 ASN A N 1
ATOM 1506 C CA . ASN A 1 207 ? 111.212 10.715 75.371 1.00 18.97 204 ASN A CA 1
ATOM 1507 C C . ASN A 1 207 ? 110.623 12.126 75.269 1.00 18.62 204 ASN A C 1
ATOM 1508 O O . ASN A 1 207 ? 111.277 13.123 75.580 1.00 18.85 204 ASN A O 1
ATOM 1513 N N . ALA A 1 208 ? 109.362 12.190 74.882 1.00 19.34 205 ALA A N 1
ATOM 1514 C CA . ALA A 1 208 ? 108.615 13.457 74.876 1.00 21.04 205 ALA A CA 1
ATOM 1515 C C . ALA A 1 208 ? 108.621 14.140 76.249 1.00 21.87 205 ALA A C 1
ATOM 1516 O O . ALA A 1 208 ? 108.657 15.372 76.313 1.00 22.34 205 ALA A O 1
ATOM 1518 N N . PRO A 1 209 ? 108.581 13.359 77.354 1.00 23.08 206 PRO A N 1
ATOM 1519 C CA . PRO A 1 209 ? 108.615 14.037 78.675 1.00 23.98 206 PRO A CA 1
ATOM 1520 C C . PRO A 1 209 ? 109.902 14.788 78.910 1.00 24.00 206 PRO A C 1
ATOM 1521 O O . PRO A 1 209 ? 109.885 15.867 79.508 1.00 26.54 206 PRO A O 1
ATOM 1525 N N . GLY A 1 210 ? 111.024 14.259 78.441 1.00 23.06 207 GLY A N 1
ATOM 1526 C CA . GLY A 1 210 ? 112.281 14.965 78.561 1.00 22.24 207 GLY A CA 1
ATOM 1527 C C . GLY A 1 210 ? 112.555 16.071 77.528 1.00 22.26 207 GLY A C 1
ATOM 1528 O O . GLY A 1 210 ? 113.188 17.076 77.861 1.00 22.48 207 GLY A O 1
ATOM 1529 N N . TYR A 1 211 ? 112.135 15.866 76.275 1.00 21.13 208 TYR A N 1
ATOM 1530 C CA . TYR A 1 211 ? 112.560 16.705 75.145 1.00 19.75 208 TYR A CA 1
ATOM 1531 C C . TYR A 1 211 ? 111.413 17.411 74.417 1.00 19.53 208 TYR A C 1
ATOM 1532 O O . TYR A 1 211 ? 111.659 18.217 73.514 1.00 19.32 208 TYR A O 1
ATOM 1541 N N . GLY A 1 212 ? 110.167 17.111 74.790 1.00 19.79 209 GLY A N 1
ATOM 1542 C CA . GLY A 1 212 ? 108.997 17.611 74.094 1.00 19.23 209 GLY A CA 1
ATOM 1543 C C . GLY A 1 212 ? 108.660 16.813 72.843 1.00 19.12 209 GLY A C 1
ATOM 1544 O O . GLY A 1 212 ? 109.469 16.011 72.378 1.00 18.75 209 GLY A O 1
ATOM 1545 N N . PRO A 1 213 ? 107.489 17.063 72.264 1.00 18.97 210 PRO A N 1
ATOM 1546 C CA . PRO A 1 213 ? 106.989 16.294 71.118 1.00 20.03 210 PRO A CA 1
ATOM 1547 C C . PRO A 1 213 ? 107.756 16.483 69.808 1.00 19.15 210 PRO A C 1
ATOM 1548 O O . PRO A 1 213 ? 107.731 15.584 68.963 1.00 18.70 210 PRO A O 1
ATOM 1552 N N . ILE A 1 214 ? 108.426 17.620 69.651 1.00 18.11 211 ILE A N 1
ATOM 1553 C CA . ILE A 1 214 ? 109.113 17.926 68.398 1.00 17.32 211 ILE A CA 1
ATOM 1554 C C . ILE A 1 214 ? 110.478 17.240 68.349 1.00 16.23 211 ILE A C 1
ATOM 1555 O O . ILE A 1 214 ? 110.771 16.425 67.440 1.00 16.45 211 ILE A O 1
ATOM 1560 N N . ILE A 1 215 ? 111.291 17.498 69.341 1.00 14.91 212 ILE A N 1
ATOM 1561 C CA . ILE A 1 215 ? 112.611 16.896 69.391 1.00 15.63 212 ILE A CA 1
ATOM 1562 C C . ILE A 1 215 ? 112.505 15.363 69.523 1.00 15.24 212 ILE A C 1
ATOM 1563 O O . ILE A 1 215 ? 113.307 14.643 68.941 1.00 15.56 212 ILE A O 1
ATOM 1568 N N . SER A 1 216 ? 111.526 14.872 70.282 1.00 14.55 213 SER A N 1
ATOM 1569 C CA . SER A 1 216 ? 111.450 13.438 70.549 1.00 14.53 213 SER A CA 1
ATOM 1570 C C . SER A 1 216 ? 110.991 12.643 69.312 1.00 14.24 213 SER A C 1
ATOM 1571 O O . SER A 1 216 ? 111.166 11.440 69.257 1.00 13.81 213 SER A O 1
ATOM 1574 N N . SER A 1 217 ? 110.423 13.316 68.327 1.00 14.03 214 SER A N 1
ATOM 1575 C CA . SER A 1 217 ? 110.057 12.631 67.103 1.00 14.94 214 SER A CA 1
ATOM 1576 C C . SER A 1 217 ? 111.069 12.760 65.987 1.00 13.67 214 SER A C 1
ATOM 1577 O O . SER A 1 217 ? 110.840 12.270 64.878 1.00 13.98 214 SER A O 1
ATOM 1580 N N . LEU A 1 218 ? 112.227 13.347 66.276 1.00 13.40 215 LEU A N 1
ATOM 1581 C CA . LEU A 1 218 ? 113.294 13.430 65.278 1.00 12.86 215 LEU A CA 1
ATOM 1582 C C . LEU A 1 218 ? 113.855 12.076 64.810 1.00 12.95 215 LEU A C 1
ATOM 1583 O O . LEU A 1 218 ? 114.176 11.935 63.640 1.00 12.79 215 LEU A O 1
ATOM 1588 N N . PRO A 1 219 ? 113.947 11.068 65.705 1.00 12.59 216 PRO A N 1
ATOM 1589 C CA . PRO A 1 219 ? 114.378 9.727 65.209 1.00 12.53 216 PRO A CA 1
ATOM 1590 C C . PRO A 1 219 ? 113.503 9.240 64.053 1.00 11.91 216 PRO A C 1
ATOM 1591 O O . PRO A 1 219 ? 114.024 8.857 62.993 1.00 13.07 216 PRO A O 1
ATOM 1595 N N . GLN A 1 220 ? 112.202 9.355 64.213 1.00 12.85 217 GLN A N 1
ATOM 1596 C CA . GLN A 1 220 ? 111.267 8.924 63.189 1.00 13.32 217 GLN A CA 1
ATOM 1597 C C . GLN A 1 220 ? 111.449 9.775 61.936 1.00 14.48 217 GLN A C 1
ATOM 1598 O O . GLN A 1 220 ? 111.572 9.234 60.808 1.00 13.61 217 GLN A O 1
ATOM 1604 N N . LEU A 1 221 ? 111.523 11.102 62.136 1.00 13.12 218 LEU A N 1
ATOM 1605 C CA . LEU A 1 221 ? 111.700 12.033 61.000 1.00 14.55 218 LEU A CA 1
ATOM 1606 C C . LEU A 1 221 ? 113.014 11.886 60.233 1.00 13.88 218 LEU A C 1
ATOM 1607 O O . LEU A 1 221 ? 113.080 12.209 59.050 1.00 16.08 218 LEU A O 1
ATOM 1612 N N . LEU A 1 222 ? 114.062 11.413 60.894 1.00 13.50 219 LEU A N 1
ATOM 1613 C CA . LEU A 1 222 ? 115.325 11.217 60.255 1.00 13.57 219 LEU A CA 1
ATOM 1614 C C . LEU A 1 222 ? 115.476 9.800 59.656 1.00 13.60 219 LEU A C 1
ATOM 1615 O O . LEU A 1 222 ? 116.431 9.538 58.932 1.00 13.79 219 LEU A O 1
ATOM 1620 N N . SER A 1 223 ? 114.547 8.920 59.960 1.00 13.03 220 SER A N 1
ATOM 1621 C CA . SER A 1 223 ? 114.710 7.484 59.579 1.00 13.03 220 SER A CA 1
ATOM 1622 C C . SER A 1 223 ? 114.744 7.237 58.077 1.00 14.14 220 SER A C 1
ATOM 1623 O O . SER A 1 223 ? 115.329 6.223 57.630 1.00 14.73 220 SER A O 1
ATOM 1626 N N . ARG A 1 224 ? 114.126 8.127 57.296 1.00 14.74 221 ARG A N 1
ATOM 1627 C CA . ARG A 1 224 ? 114.144 7.977 55.835 1.00 15.63 221 ARG A CA 1
ATOM 1628 C C . ARG A 1 224 ? 115.501 8.226 55.206 1.00 16.38 221 ARG A C 1
ATOM 1629 O O . ARG A 1 224 ? 115.728 7.810 54.055 1.00 15.23 221 ARG A O 1
ATOM 1637 N N . PHE A 1 225 ? 116.410 8.904 55.921 1.00 16.32 222 PHE A N 1
ATOM 1638 C CA . PHE A 1 225 ? 117.692 9.273 55.328 1.00 17.24 222 PHE A CA 1
ATOM 1639 C C . PHE A 1 225 ? 118.686 8.110 55.330 1.00 19.22 222 PHE A C 1
ATOM 1640 O O . PHE A 1 225 ? 118.773 7.339 56.332 1.00 19.74 222 PHE A O 1
ATOM 1648 N N . ASN A 1 226 ? 119.406 7.963 54.205 1.00 19.70 223 ASN A N 1
ATOM 1649 C CA . ASN A 1 226 ? 120.538 7.039 54.108 1.00 21.59 223 ASN A CA 1
ATOM 1650 C C . ASN A 1 226 ? 121.833 7.716 54.590 1.00 21.90 223 ASN A C 1
ATOM 1651 O O . ASN A 1 226 ? 122.519 8.422 53.843 1.00 22.58 223 ASN A O 1
ATOM 1656 N N . PHE A 1 227 ? 122.161 7.525 55.859 1.00 22.39 224 PHE A N 1
ATOM 1657 C CA . PHE A 1 227 ? 123.313 8.170 56.457 1.00 23.04 224 PHE A CA 1
ATOM 1658 C C . PHE A 1 227 ? 124.593 7.430 56.151 1.00 24.11 224 PHE A C 1
ATOM 1659 O O . PHE A 1 227 ? 124.657 6.212 56.298 1.00 24.36 224 PHE A O 1
ATOM 1667 N N . ILE A 1 228 ? 125.616 8.168 55.746 1.00 25.08 225 ILE A N 1
ATOM 1668 C CA . ILE A 1 228 ? 126.949 7.595 55.583 1.00 26.47 225 ILE A CA 1
ATOM 1669 C C . ILE A 1 228 ? 127.818 8.012 56.750 1.00 26.97 225 ILE A C 1
ATOM 1670 O O . ILE A 1 228 ? 127.962 9.211 57.020 1.00 27.34 225 ILE A O 1
ATOM 1675 N N . TYR A 1 229 ? 128.378 7.020 57.444 1.00 28.14 226 TYR A N 1
ATOM 1676 C CA . TYR A 1 229 ? 129.146 7.260 58.659 1.00 29.60 226 TYR A CA 1
ATOM 1677 C C . TYR A 1 229 ? 130.605 7.325 58.284 1.00 31.79 226 TYR A C 1
ATOM 1678 O O . TYR A 1 229 ? 131.295 6.294 58.231 1.00 32.43 226 TYR A O 1
ATOM 1687 N N . ASN A 1 230 ? 131.061 8.534 57.968 1.00 32.94 227 ASN A N 1
ATOM 1688 C CA . ASN A 1 230 ? 132.456 8.766 57.633 1.00 34.47 227 ASN A CA 1
ATOM 1689 C C . ASN A 1 230 ? 133.324 8.740 58.885 1.00 35.54 227 ASN A C 1
ATOM 1690 O O . ASN A 1 230 ? 132.847 8.844 60.011 1.00 36.73 227 ASN A O 1
ATOM 1696 N N . GLN B 1 30 ? 108.618 23.212 39.316 1.00 47.17 27 GLN B N 1
ATOM 1697 C CA . GLN B 1 30 ? 108.429 24.043 40.550 1.00 47.57 27 GLN B CA 1
ATOM 1698 C C . GLN B 1 30 ? 109.699 24.824 40.908 1.00 47.40 27 GLN B C 1
ATOM 1699 O O . GLN B 1 30 ? 110.816 24.456 40.508 1.00 47.31 27 GLN B O 1
ATOM 1705 N N . THR B 1 31 ? 109.515 25.888 41.689 1.00 47.28 28 THR B N 1
ATOM 1706 C CA . THR B 1 31 ? 110.605 26.827 41.990 1.00 47.00 28 THR B CA 1
ATOM 1707 C C . THR B 1 31 ? 111.607 26.297 43.049 1.00 45.77 28 THR B C 1
ATOM 1708 O O . THR B 1 31 ? 112.829 26.387 42.859 1.00 46.35 28 THR B O 1
ATOM 1712 N N . LYS B 1 32 ? 111.108 25.731 44.146 1.00 44.13 29 LYS B N 1
ATOM 1713 C CA . LYS B 1 32 ? 111.997 25.182 45.191 1.00 42.73 29 LYS B CA 1
ATOM 1714 C C . LYS B 1 32 ? 112.489 23.774 44.816 1.00 40.40 29 LYS B C 1
ATOM 1715 O O . LYS B 1 32 ? 111.779 23.049 44.144 1.00 39.95 29 LYS B O 1
ATOM 1721 N N . PRO B 1 33 ? 113.695 23.372 45.267 1.00 37.88 30 PRO B N 1
ATOM 1722 C CA . PRO B 1 33 ? 114.056 21.964 45.082 1.00 36.32 30 PRO B CA 1
ATOM 1723 C C . PRO B 1 33 ? 112.992 20.980 45.642 1.00 35.16 30 PRO B C 1
ATOM 1724 O O . PRO B 1 33 ? 112.333 21.276 46.643 1.00 32.87 30 PRO B O 1
ATOM 1728 N N . LEU B 1 34 ? 112.810 19.841 44.980 1.00 33.70 31 LEU B N 1
ATOM 1729 C CA . LEU B 1 34 ? 111.862 18.825 45.448 1.00 33.45 31 LEU B CA 1
ATOM 1730 C C . LEU B 1 34 ? 112.220 18.247 46.829 1.00 32.60 31 LEU B C 1
ATOM 1731 O O . LEU B 1 34 ? 111.357 17.727 47.525 1.00 33.33 31 LEU B O 1
ATOM 1736 N N . THR B 1 35 ? 113.493 18.323 47.203 1.00 31.66 32 THR B N 1
ATOM 1737 C CA . THR B 1 35 ? 113.948 17.919 48.523 1.00 29.64 32 THR B CA 1
ATOM 1738 C C . THR B 1 35 ? 113.463 18.916 49.606 1.00 29.84 32 THR B C 1
ATOM 1739 O O . THR B 1 35 ? 113.274 18.537 50.789 1.00 28.20 32 THR B O 1
ATOM 1743 N N . LEU B 1 36 ? 113.204 20.173 49.205 1.00 28.65 33 LEU B N 1
ATOM 1744 C CA . LEU B 1 36 ? 112.756 21.197 50.142 1.00 29.26 33 LEU B CA 1
ATOM 1745 C C . LEU B 1 36 ? 111.249 21.341 50.190 1.00 29.75 33 LEU B C 1
ATOM 1746 O O . LEU B 1 36 ? 110.702 21.800 51.195 1.00 29.78 33 LEU B O 1
ATOM 1751 N N . GLU B 1 37 ? 110.571 21.006 49.105 1.00 29.53 34 GLU B N 1
ATOM 1752 C CA . GLU B 1 37 ? 109.121 21.107 49.106 1.00 30.34 34 GLU B CA 1
ATOM 1753 C C . GLU B 1 37 ? 108.561 20.075 48.167 1.00 29.16 34 GLU B C 1
ATOM 1754 O O . GLU B 1 37 ? 108.715 20.193 46.970 1.00 28.70 34 GLU B O 1
ATOM 1760 N N . ARG B 1 38 ? 107.933 19.054 48.734 1.00 27.33 35 ARG B N 1
ATOM 1761 C CA . ARG B 1 38 ? 107.338 17.997 47.946 1.00 26.47 35 ARG B CA 1
ATOM 1762 C C . ARG B 1 38 ? 105.816 18.107 48.017 1.00 25.22 35 ARG B C 1
ATOM 1763 O O . ARG B 1 38 ? 105.219 18.040 49.113 1.00 24.02 35 ARG B O 1
ATOM 1771 N N . THR B 1 39 ? 105.199 18.268 46.845 1.00 24.35 36 THR B N 1
ATOM 1772 C CA . THR B 1 39 ? 103.744 18.411 46.710 1.00 23.88 36 THR B CA 1
ATOM 1773 C C . THR B 1 39 ? 103.047 17.118 46.278 1.00 23.56 36 THR B C 1
ATOM 1774 O O . THR B 1 39 ? 103.512 16.421 45.382 1.00 24.39 36 THR B O 1
ATOM 1778 N N . ILE B 1 40 ? 101.916 16.804 46.917 1.00 22.61 37 ILE B N 1
ATOM 1779 C CA . ILE B 1 40 ? 101.239 15.515 46.677 1.00 21.97 37 ILE B CA 1
ATOM 1780 C C . ILE B 1 40 ? 99.777 15.777 46.505 1.00 20.88 37 ILE B C 1
ATOM 1781 O O . ILE B 1 40 ? 99.189 16.488 47.287 1.00 20.42 37 ILE B O 1
ATOM 1786 N N . ASN B 1 41 ? 99.198 15.201 45.463 1.00 20.88 38 ASN B N 1
ATOM 1787 C CA . ASN B 1 41 ? 97.766 15.256 45.208 1.00 20.64 38 ASN B CA 1
ATOM 1788 C C . ASN B 1 41 ? 96.991 14.220 45.995 1.00 20.17 38 ASN B C 1
ATOM 1789 O O . ASN B 1 41 ? 97.245 13.045 45.857 1.00 19.92 38 ASN B O 1
ATOM 1794 N N . LEU B 1 42 ? 96.061 14.689 46.815 1.00 19.65 39 LEU B N 1
ATOM 1795 C CA . LEU B 1 42 ? 95.089 13.857 47.497 1.00 19.92 39 LEU B CA 1
ATOM 1796 C C . LEU B 1 42 ? 93.730 14.048 46.850 1.00 21.32 39 LEU B C 1
ATOM 1797 O O . LEU B 1 42 ? 93.359 15.176 46.422 1.00 21.86 39 LEU B O 1
ATOM 1802 N N . TYR B 1 43 ? 92.962 12.956 46.804 1.00 20.97 40 TYR B N 1
ATOM 1803 C CA . TYR B 1 43 ? 91.615 12.977 46.315 1.00 20.30 40 TYR B CA 1
ATOM 1804 C C . TYR B 1 43 ? 90.624 12.607 47.410 1.00 20.17 40 TYR B C 1
ATOM 1805 O O . TYR B 1 43 ? 90.981 11.946 48.386 1.00 19.44 40 TYR B O 1
ATOM 1814 N N . PRO B 1 44 ? 89.379 13.069 47.277 1.00 20.41 41 PRO B N 1
ATOM 1815 C CA . PRO B 1 44 ? 88.454 12.892 48.378 1.00 20.99 41 PRO B CA 1
ATOM 1816 C C . PRO B 1 44 ? 88.062 11.420 48.496 1.00 20.89 41 PRO B C 1
ATOM 1817 O O . PRO B 1 44 ? 88.101 10.685 47.510 1.00 19.69 41 PRO B O 1
ATOM 1821 N N . LEU B 1 45 ? 87.682 11.016 49.694 1.00 21.67 42 LEU B N 1
ATOM 1822 C CA . LEU B 1 45 ? 87.306 9.618 49.920 1.00 21.73 42 LEU B CA 1
ATOM 1823 C C . LEU B 1 45 ? 86.127 9.233 49.003 1.00 21.38 42 LEU B C 1
ATOM 1824 O O . LEU B 1 45 ? 86.077 8.107 48.487 1.00 21.25 42 LEU B O 1
ATOM 1829 N N . THR B 1 46 ? 85.223 10.183 48.735 1.00 21.38 43 THR B N 1
ATOM 1830 C CA . THR B 1 46 ? 84.107 9.971 47.786 1.00 19.85 43 THR B CA 1
ATOM 1831 C C . THR B 1 46 ? 84.536 9.556 46.366 1.00 19.99 43 THR B C 1
ATOM 1832 O O . THR B 1 46 ? 83.698 9.106 45.588 1.00 18.79 43 THR B O 1
ATOM 1836 N N . ASN B 1 47 ? 85.816 9.719 46.020 1.00 19.39 44 ASN B N 1
ATOM 1837 C CA . ASN B 1 47 ? 86.324 9.282 44.719 1.00 19.52 44 ASN B CA 1
ATOM 1838 C C . ASN B 1 47 ? 86.615 7.813 44.672 1.00 19.41 44 ASN B C 1
ATOM 1839 O O . ASN B 1 47 ? 86.957 7.302 43.594 1.00 20.51 44 ASN B O 1
ATOM 1844 N N . TYR B 1 48 ? 86.572 7.136 45.829 1.00 19.11 45 TYR B N 1
ATOM 1845 C CA . TYR B 1 48 ? 87.006 5.750 45.906 1.00 18.24 45 TYR B CA 1
ATOM 1846 C C . TYR B 1 48 ? 85.874 4.799 46.283 1.00 18.50 45 TYR B C 1
ATOM 1847 O O . TYR B 1 48 ? 84.958 5.132 47.021 1.00 18.62 45 TYR B O 1
ATOM 1856 N N . THR B 1 49 ? 85.952 3.594 45.743 1.00 19.40 46 THR B N 1
ATOM 1857 C CA . THR B 1 49 ? 85.006 2.540 46.117 1.00 19.72 46 THR B CA 1
ATOM 1858 C C . THR B 1 49 ? 85.718 1.335 46.712 1.00 18.91 46 THR B C 1
ATOM 1859 O O . THR B 1 49 ? 86.927 1.126 46.535 1.00 18.31 46 THR B O 1
ATOM 1863 N N . PHE B 1 50 ? 84.943 0.542 47.455 1.00 19.91 47 PHE B N 1
ATOM 1864 C CA . PHE B 1 50 ? 85.484 -0.500 48.274 1.00 20.35 47 PHE B CA 1
ATOM 1865 C C . PHE B 1 50 ? 84.675 -1.787 48.116 1.00 21.08 47 PHE B C 1
ATOM 1866 O O . PHE B 1 50 ? 83.457 -1.780 48.240 1.00 21.68 47 PHE B O 1
ATOM 1874 N N . GLY B 1 51 ? 85.366 -2.872 47.810 1.00 21.01 48 GLY B N 1
ATOM 1875 C CA . GLY B 1 51 ? 84.726 -4.184 47.768 1.00 21.42 48 GLY B CA 1
ATOM 1876 C C . GLY B 1 51 ? 85.409 -5.147 48.698 1.00 21.02 48 GLY B C 1
ATOM 1877 O O . GLY B 1 51 ? 86.327 -4.755 49.435 1.00 20.57 48 GLY B O 1
ATOM 1878 N N . THR B 1 52 ? 84.972 -6.412 48.658 1.00 20.46 49 THR B N 1
ATOM 1879 C CA . THR B 1 52 ? 85.607 -7.484 49.402 1.00 20.53 49 THR B CA 1
ATOM 1880 C C . THR B 1 52 ? 85.920 -8.682 48.506 1.00 21.52 49 THR B C 1
ATOM 1881 O O . THR B 1 52 ? 85.365 -8.831 47.437 1.00 19.93 49 THR B O 1
ATOM 1885 N N . LYS B 1 53 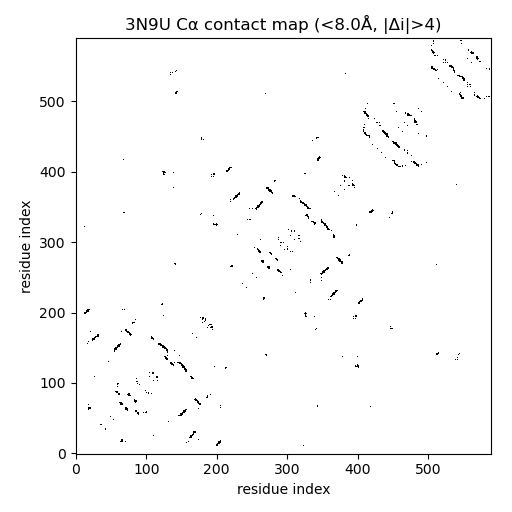? 86.867 -9.502 48.932 1.00 22.40 50 LYS B N 1
ATOM 1886 C CA . LYS B 1 53 ? 87.219 -10.686 48.163 1.00 24.09 50 LYS B CA 1
ATOM 1887 C C . LYS B 1 53 ? 87.577 -11.773 49.158 1.00 24.77 50 LYS B C 1
ATOM 1888 O O . LYS B 1 53 ? 87.318 -11.610 50.342 1.00 24.18 50 LYS B O 1
ATOM 1894 N N . GLU B 1 54 ? 88.177 -12.868 48.706 1.00 27.30 51 GLU B N 1
ATOM 1895 C CA . GLU B 1 54 ? 88.385 -14.003 49.604 1.00 29.22 51 GLU B CA 1
ATOM 1896 C C . GLU B 1 54 ? 89.378 -13.640 50.703 1.00 29.38 51 GLU B C 1
ATOM 1897 O O . GLU B 1 54 ? 90.247 -12.810 50.508 1.00 28.85 51 GLU B O 1
ATOM 1903 N N . PRO B 1 55 ? 89.255 -14.276 51.871 1.00 30.63 52 PRO B N 1
ATOM 1904 C CA . PRO B 1 55 ? 90.141 -13.860 52.943 1.00 31.21 52 PRO B CA 1
ATOM 1905 C C . PRO B 1 55 ? 91.618 -14.118 52.595 1.00 32.29 52 PRO B C 1
ATOM 1906 O O . PRO B 1 55 ? 91.930 -14.946 51.763 1.00 31.26 52 PRO B O 1
ATOM 1910 N N . LEU B 1 56 ? 92.507 -13.357 53.198 1.00 33.66 53 LEU B N 1
ATOM 1911 C CA . LEU B 1 56 ? 93.926 -13.520 52.977 1.0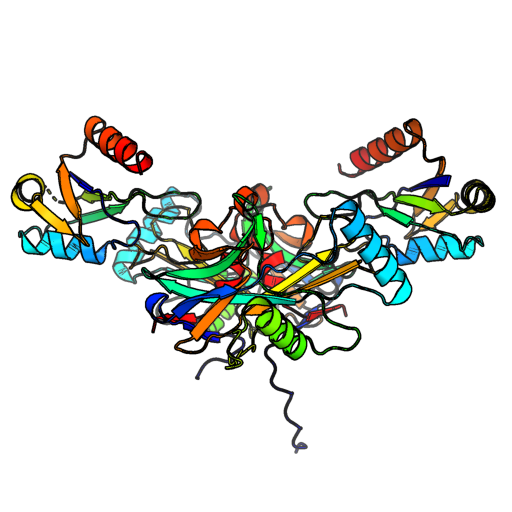0 35.32 53 LEU B CA 1
ATOM 1912 C C . LEU B 1 56 ? 94.541 -13.778 54.351 1.00 36.04 53 LEU B C 1
ATOM 1913 O O . LEU B 1 56 ? 94.410 -12.976 55.273 1.00 36.81 53 LEU B O 1
ATOM 1918 N N . TYR B 1 57 ? 95.109 -14.962 54.518 1.00 36.96 54 TYR B N 1
ATOM 1919 C CA . TYR B 1 57 ? 95.578 -15.399 55.832 1.00 37.72 54 TYR B CA 1
ATOM 1920 C C . TYR B 1 57 ? 97.073 -15.171 55.919 1.00 38.03 54 TYR B C 1
ATOM 1921 O O . TYR B 1 57 ? 97.750 -15.169 54.911 1.00 37.56 54 TYR B O 1
ATOM 1930 N N . GLU B 1 58 ? 97.561 -14.943 57.131 1.00 39.35 55 GLU B N 1
ATOM 1931 C CA . GLU B 1 58 ? 98.984 -14.688 57.361 1.00 40.10 55 GLU B CA 1
ATOM 1932 C C . GLU B 1 58 ? 99.781 -15.954 57.103 1.00 40.59 55 GLU B C 1
ATOM 1933 O O . GLU B 1 58 ? 99.275 -17.052 57.314 1.00 40.52 55 GLU B O 1
ATOM 1935 N N . LYS B 1 59 ? 101.015 -15.810 56.628 1.00 40.82 56 LYS B N 1
ATOM 1936 C CA . LYS B 1 59 ? 101.901 -16.961 56.467 1.00 41.23 56 LYS B CA 1
ATOM 1937 C C . LYS B 1 59 ? 102.136 -17.735 57.787 1.00 40.75 56 LYS B C 1
ATOM 1938 O O . LYS B 1 59 ? 102.384 -18.923 57.740 1.00 40.49 56 LYS B O 1
ATOM 1944 N N . ASP B 1 60 ? 102.072 -17.047 58.934 1.00 40.44 57 ASP B N 1
ATOM 1945 C CA . ASP B 1 60 ? 102.349 -17.621 60.250 1.00 39.99 57 ASP B CA 1
ATOM 1946 C C . ASP B 1 60 ? 101.095 -17.625 61.128 1.00 40.79 57 ASP B C 1
ATOM 1947 O O . ASP B 1 60 ? 100.416 -16.611 61.266 1.00 40.73 57 ASP B O 1
ATOM 1952 N N . SER B 1 61 ? 100.825 -18.758 61.765 1.00 41.41 58 SER B N 1
ATOM 1953 C CA . SER B 1 61 ? 99.600 -18.932 62.533 1.00 41.73 58 SER B CA 1
ATOM 1954 C C . SER B 1 61 ? 99.758 -18.549 64.007 1.00 41.94 58 SER B C 1
ATOM 1955 O O . SER B 1 61 ? 98.771 -18.515 64.751 1.00 43.33 58 SER B O 1
ATOM 1958 N N . SER B 1 62 ? 100.981 -18.257 64.439 1.00 41.30 59 SER B N 1
ATOM 1959 C CA . SER B 1 62 ? 101.199 -17.754 65.793 1.00 40.80 59 SER B CA 1
ATOM 1960 C C . SER B 1 62 ? 102.421 -16.849 65.841 1.00 40.11 59 SER B C 1
ATOM 1961 O O . SER B 1 62 ? 103.249 -16.863 64.916 1.00 39.49 59 SER B O 1
ATOM 1964 N N . VAL B 1 63 ? 102.528 -16.069 66.919 1.00 39.14 60 VAL B N 1
ATOM 1965 C CA . VAL B 1 63 ? 103.715 -15.249 67.161 1.00 38.34 60 VAL B CA 1
ATOM 1966 C C . VAL B 1 63 ? 104.961 -16.125 67.194 1.00 37.04 60 VAL B C 1
ATOM 1967 O O . VAL B 1 63 ? 105.982 -15.802 66.578 1.00 35.48 60 VAL B O 1
ATOM 1971 N N . ALA B 1 64 ? 104.870 -17.245 67.908 1.00 35.77 61 ALA B N 1
ATOM 1972 C CA . ALA B 1 64 ? 105.961 -18.201 67.957 1.00 34.59 61 ALA B CA 1
ATOM 1973 C C . ALA B 1 64 ? 106.368 -18.632 66.554 1.00 33.53 61 ALA B C 1
ATOM 1974 O O . ALA B 1 64 ? 107.540 -18.638 66.231 1.00 32.72 61 ALA B O 1
ATOM 1976 N N . ALA B 1 65 ? 105.397 -18.974 65.719 1.00 32.69 62 ALA B N 1
ATOM 1977 C CA . ALA B 1 65 ? 105.688 -19.432 64.376 1.00 31.42 62 ALA B CA 1
ATOM 1978 C C . ALA B 1 65 ? 106.275 -18.282 63.544 1.00 30.65 62 ALA B C 1
ATOM 1979 O O . ALA B 1 65 ? 107.133 -18.513 62.679 1.00 28.58 62 ALA B O 1
ATOM 1981 N N . ARG B 1 66 ? 105.791 -17.059 63.803 1.00 29.70 63 ARG B N 1
ATOM 1982 C CA . ARG B 1 66 ? 106.324 -15.851 63.134 1.00 29.30 63 ARG B CA 1
ATOM 1983 C C . ARG B 1 66 ? 107.830 -15.727 63.323 1.00 28.14 63 ARG B C 1
ATOM 1984 O O . ARG B 1 66 ? 108.589 -15.639 62.349 1.00 27.41 63 ARG B O 1
ATOM 1989 N N . PHE B 1 67 ? 108.272 -15.753 64.570 1.00 27.33 64 PHE B N 1
ATOM 1990 C CA . PHE B 1 67 ? 109.692 -15.568 64.8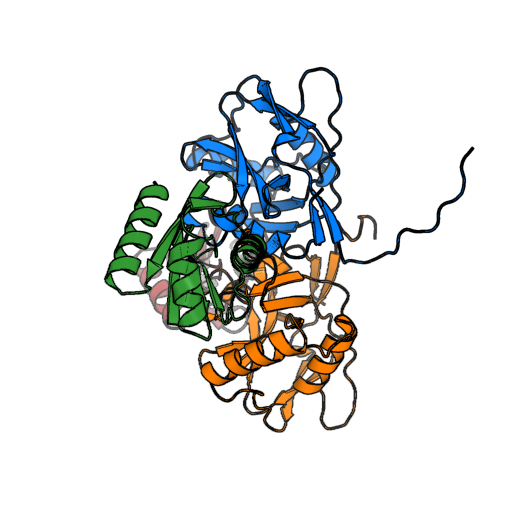44 1.00 27.54 64 PHE B CA 1
ATOM 1991 C C . PHE B 1 67 ? 110.550 -16.784 64.478 1.00 27.35 64 PHE B C 1
ATOM 1992 O O . PHE B 1 67 ? 111.722 -16.631 64.130 1.00 27.01 64 PHE B O 1
ATOM 2000 N N . GLN B 1 68 ? 109.961 -17.971 64.501 1.00 27.77 65 GLN B N 1
ATOM 2001 C CA . GLN B 1 68 ? 110.697 -19.159 64.057 1.00 27.75 65 GLN B CA 1
ATOM 2002 C C . GLN B 1 68 ? 111.037 -19.062 62.574 1.00 26.05 65 GLN B C 1
ATOM 2003 O O . GLN B 1 68 ? 112.182 -19.269 62.197 1.00 26.54 65 GLN B O 1
ATOM 2009 N N . ARG B 1 69 ? 110.057 -18.756 61.733 1.00 25.03 66 ARG B N 1
ATOM 2010 C CA . ARG B 1 69 ? 110.335 -18.574 60.289 1.00 24.68 66 ARG B CA 1
ATOM 2011 C C . ARG B 1 69 ? 111.338 -17.452 60.037 1.00 24.19 66 ARG B C 1
ATOM 2012 O O . ARG B 1 69 ? 112.176 -17.540 59.153 1.00 23.99 66 ARG B O 1
ATOM 2020 N N . MET B 1 70 ? 111.249 -16.380 60.827 1.00 24.14 67 MET B N 1
ATOM 2021 C CA . MET B 1 70 ? 112.139 -15.222 60.656 1.00 23.43 67 MET B CA 1
ATOM 2022 C C . MET B 1 70 ? 113.555 -15.659 60.901 1.00 23.46 67 MET B C 1
ATOM 2023 O O . MET B 1 70 ? 114.468 -15.293 60.165 1.00 22.07 67 MET B O 1
ATOM 2028 N N . ARG B 1 71 ? 113.721 -16.465 61.946 1.00 24.41 68 ARG B N 1
ATOM 2029 C CA . ARG B 1 71 ? 115.033 -17.033 62.304 1.00 25.32 68 ARG B CA 1
ATOM 2030 C C . ARG B 1 71 ? 115.582 -17.949 61.217 1.00 25.16 68 ARG B C 1
ATOM 2031 O O . ARG B 1 71 ? 116.752 -17.875 60.870 1.00 24.68 68 ARG B O 1
ATOM 2039 N N . GLU B 1 72 ? 114.730 -18.811 60.684 1.00 25.75 69 GLU B N 1
ATOM 2040 C CA . GLU B 1 72 ? 115.169 -19.769 59.643 1.00 27.31 69 GLU B CA 1
ATOM 2041 C C . GLU B 1 72 ? 115.542 -19.011 58.370 1.00 26.32 69 GLU B C 1
ATOM 2042 O O . GLU B 1 72 ? 116.581 -19.259 57.765 1.00 27.26 69 GLU B O 1
ATOM 2048 N N . GLU B 1 73 ? 114.692 -18.082 57.961 1.00 26.44 70 GLU B N 1
ATOM 2049 C CA . GLU B 1 73 ? 115.000 -17.269 56.791 1.00 26.22 70 GLU B CA 1
ATOM 2050 C C . GLU B 1 73 ? 116.242 -16.405 56.999 1.00 26.26 70 GLU B C 1
ATOM 2051 O O . GLU B 1 73 ? 116.983 -16.128 56.036 1.00 26.39 70 GLU B O 1
ATOM 2057 N N . PHE B 1 74 ? 116.502 -16.000 58.247 1.00 25.79 71 PHE B N 1
ATOM 2058 C CA . PHE B 1 74 ? 117.662 -15.190 58.522 1.00 25.69 71 PHE B CA 1
ATOM 2059 C C . PHE B 1 74 ? 118.919 -15.986 58.261 1.00 27.31 71 PHE B C 1
ATOM 2060 O O . PHE B 1 74 ? 119.872 -15.484 57.650 1.00 26.67 71 PHE B O 1
ATOM 2068 N N . ASP B 1 75 ? 118.911 -17.238 58.718 1.00 28.93 72 ASP B N 1
ATOM 2069 C CA . ASP B 1 75 ? 120.053 -18.124 58.542 1.00 30.99 72 ASP B CA 1
ATOM 2070 C C . ASP B 1 75 ? 120.239 -18.509 57.088 1.00 30.29 72 ASP B C 1
ATOM 2071 O O . ASP B 1 75 ? 121.357 -18.576 56.624 1.00 31.37 72 ASP B O 1
ATOM 2076 N N . LYS B 1 76 ? 119.147 -18.775 56.387 1.00 30.99 73 LYS B N 1
ATOM 2077 C CA . LYS B 1 76 ? 119.213 -19.277 55.012 1.00 31.30 73 LYS B CA 1
ATOM 2078 C C . LYS B 1 76 ? 119.440 -18.154 54.010 1.00 30.80 73 LYS B C 1
ATOM 2079 O O . LYS B 1 76 ? 120.125 -18.351 53.015 1.00 30.39 73 LYS B O 1
ATOM 2085 N N . ILE B 1 77 ? 118.842 -16.989 54.263 1.00 30.27 74 ILE B N 1
ATOM 2086 C CA . ILE B 1 77 ? 118.876 -15.882 53.297 1.00 29.77 74 ILE B CA 1
ATOM 2087 C C . ILE B 1 77 ? 119.540 -14.629 53.874 1.00 29.55 74 ILE B C 1
ATOM 2088 O O . ILE B 1 77 ? 120.467 -14.085 53.269 1.00 31.33 74 ILE B O 1
ATOM 2093 N N . GLY B 1 78 ? 119.035 -14.170 55.017 1.00 26.94 75 GLY B N 1
ATOM 2094 C CA . GLY B 1 78 ? 119.514 -12.957 55.677 1.00 25.66 75 GLY B CA 1
ATOM 2095 C C . GLY B 1 78 ? 118.364 -12.104 56.180 1.00 23.22 75 GLY B C 1
ATOM 2096 O O . GLY B 1 78 ? 117.240 -12.578 56.341 1.00 21.58 75 GLY B O 1
ATOM 2097 N N . MET B 1 79 ? 118.648 -10.819 56.382 1.00 22.72 76 MET B N 1
ATOM 2098 C CA . MET B 1 79 ? 117.677 -9.860 56.913 1.00 20.90 76 MET B CA 1
ATOM 2099 C C . MET B 1 79 ? 116.371 -9.854 56.150 1.00 19.75 76 MET B C 1
ATOM 2100 O O . MET B 1 79 ? 116.342 -9.734 54.920 1.00 20.74 76 MET B O 1
ATOM 2105 N N . ARG B 1 80 ? 115.274 -9.947 56.875 1.00 17.57 77 ARG B N 1
ATOM 2106 C CA . ARG B 1 80 ? 113.991 -9.793 56.261 1.00 17.47 77 ARG B CA 1
ATOM 2107 C C . ARG B 1 80 ? 113.831 -8.341 55.763 1.00 17.26 77 ARG B C 1
ATOM 2108 O O . ARG B 1 80 ? 114.181 -7.388 56.479 1.00 16.84 77 ARG B O 1
ATOM 2116 N N . ARG B 1 81 ? 113.289 -8.216 54.560 1.00 17.39 78 ARG B N 1
ATOM 2117 C CA . ARG B 1 81 ? 113.001 -6.930 53.944 1.00 17.70 78 ARG B CA 1
ATOM 2118 C C . ARG B 1 81 ? 111.501 -6.782 53.753 1.00 17.02 78 ARG B C 1
ATOM 2119 O O . ARG B 1 81 ? 110.840 -7.502 52.953 1.00 19.12 78 ARG B O 1
ATOM 2127 N N . THR B 1 82 ? 110.911 -5.872 54.513 1.00 15.02 79 THR B N 1
ATOM 2128 C CA A THR B 1 82 ? 109.494 -5.599 54.446 0.50 14.89 79 THR B CA 1
ATOM 2129 C CA B THR B 1 82 ? 109.494 -5.613 54.365 0.50 15.17 79 THR B CA 1
ATOM 2130 C C . THR B 1 82 ? 109.286 -4.201 53.844 1.00 15.05 79 THR B C 1
ATOM 2131 O O . THR B 1 82 ? 110.089 -3.289 54.082 1.00 14.14 79 THR B O 1
ATOM 2138 N N . VAL B 1 83 ? 108.220 -4.062 53.076 1.00 15.40 80 VAL B N 1
ATOM 2139 C CA . VAL B 1 83 ? 107.817 -2.783 52.512 1.00 16.09 80 VAL B CA 1
ATOM 2140 C C . VAL B 1 83 ? 106.350 -2.618 52.852 1.00 16.09 80 VAL B C 1
ATOM 2141 O O . VAL B 1 83 ? 105.573 -3.591 52.878 1.00 17.45 80 VAL B O 1
ATOM 2145 N N . GLU B 1 84 ? 105.977 -1.402 53.212 1.00 15.69 81 GLU B N 1
ATOM 2146 C CA . GLU B 1 84 ? 104.606 -1.051 53.448 1.00 16.78 81 GLU B CA 1
ATOM 2147 C C . GLU B 1 84 ? 104.236 0.263 52.776 1.00 16.21 81 GLU B C 1
ATOM 2148 O O . GLU B 1 84 ? 105.055 1.160 52.617 1.00 16.18 81 GLU B O 1
ATOM 2154 N N . GLY B 1 85 ? 102.980 0.368 52.404 1.00 16.22 82 GLY B N 1
ATOM 2155 C CA . GLY B 1 85 ? 102.492 1.522 51.694 1.00 16.89 82 GLY B CA 1
ATOM 2156 C C . GLY B 1 85 ? 101.531 2.316 52.541 1.00 16.77 82 GLY B C 1
ATOM 2157 O O . GLY B 1 85 ? 100.663 1.753 53.238 1.00 16.62 82 GLY B O 1
ATOM 2158 N N . VAL B 1 86 ? 101.701 3.633 52.472 1.00 16.25 83 VAL B N 1
ATOM 2159 C CA . VAL B 1 86 ? 100.839 4.607 53.084 1.00 15.57 83 VAL B CA 1
ATOM 2160 C C . VAL B 1 86 ? 100.016 5.320 51.994 1.00 16.34 83 VAL B C 1
ATOM 2161 O O . VAL B 1 86 ? 100.543 6.058 51.136 1.00 16.48 83 VAL B O 1
ATOM 2165 N N . LEU B 1 87 ? 98.721 5.037 52.007 1.00 17.08 84 LEU B N 1
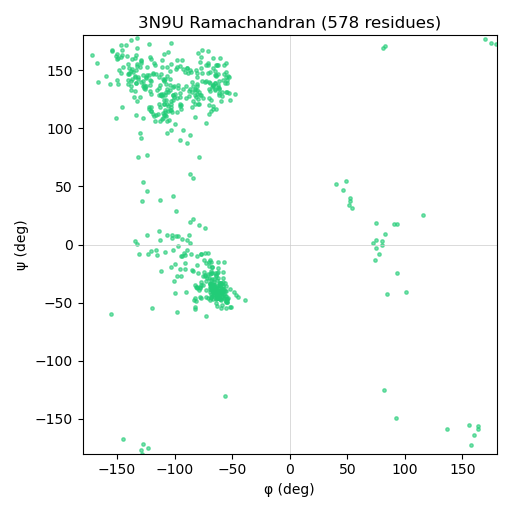ATOM 2166 C CA . LEU B 1 87 ? 97.774 5.453 50.980 1.00 17.02 84 LEU B CA 1
ATOM 2167 C C . LEU B 1 87 ? 96.898 6.480 51.657 1.00 17.37 84 LEU B C 1
ATOM 2168 O O . LEU B 1 87 ? 96.365 6.230 52.732 1.00 17.20 84 LEU B O 1
ATOM 2173 N N . ILE B 1 88 ? 96.768 7.649 51.034 1.00 17.30 85 ILE B N 1
ATOM 2174 C CA . ILE B 1 88 ? 96.128 8.787 51.661 1.00 17.39 85 ILE B CA 1
ATOM 2175 C C . ILE B 1 88 ? 95.012 9.319 50.802 1.00 17.64 85 ILE B C 1
ATOM 2176 O O . ILE B 1 88 ? 95.171 9.507 49.602 1.00 17.48 85 ILE B O 1
ATOM 2181 N N . VAL B 1 89 ? 93.899 9.593 51.461 1.00 18.26 86 VAL B N 1
ATOM 2182 C CA . VAL B 1 89 ? 92.764 10.259 50.893 1.00 18.97 86 VAL B CA 1
ATOM 2183 C C . VAL B 1 89 ? 92.509 11.493 51.743 1.00 19.74 86 VAL B C 1
ATOM 2184 O O . VAL B 1 89 ? 93.171 11.693 52.761 1.00 19.78 86 VAL B O 1
ATOM 2188 N N . HIS B 1 90 ? 91.589 12.346 51.320 1.00 20.56 87 HIS B N 1
ATOM 2189 C CA . HIS B 1 90 ? 91.164 13.437 52.182 1.00 22.05 87 HIS B CA 1
ATOM 2190 C C . HIS B 1 90 ? 89.658 13.418 52.366 1.00 22.33 87 HIS B C 1
ATOM 2191 O O . HIS B 1 90 ? 88.904 13.042 51.493 1.00 22.59 87 HIS B O 1
ATOM 2198 N N . GLU B 1 91 ? 89.261 13.754 53.562 1.00 24.37 88 GLU B N 1
ATOM 2199 C CA . GLU B 1 91 ? 87.874 13.973 53.890 1.00 27.87 88 GLU B CA 1
ATOM 2200 C C . GLU B 1 91 ? 87.863 15.035 54.965 1.00 29.64 88 GLU B C 1
ATOM 2201 O O . GLU B 1 91 ? 88.821 15.142 55.761 1.00 28.73 88 GLU B O 1
ATOM 2207 N N . HIS B 1 92 ? 86.786 15.814 54.998 1.00 32.72 89 HIS B N 1
ATOM 2208 C CA . HIS B 1 92 ? 86.615 16.844 56.028 1.00 34.82 89 HIS B CA 1
ATOM 2209 C C . HIS B 1 92 ? 87.930 17.552 56.318 1.00 35.87 89 HIS B C 1
ATOM 2210 O O . HIS B 1 92 ? 88.375 17.589 57.470 1.00 37.36 89 HIS B O 1
ATOM 2217 N N . ARG B 1 93 ? 88.585 18.048 55.273 1.00 36.61 90 ARG B N 1
ATOM 2218 C CA . ARG B 1 93 ? 89.733 18.940 55.411 1.00 36.41 90 ARG B CA 1
ATOM 2219 C C . ARG B 1 93 ? 91.085 18.336 55.853 1.00 35.24 90 ARG B C 1
ATOM 2220 O O . ARG B 1 93 ? 92.075 19.070 56.019 1.00 35.25 90 ARG B O 1
ATOM 2228 N N . LEU B 1 94 ? 91.152 17.014 56.017 1.00 32.05 91 LEU B N 1
ATOM 2229 C CA . LEU B 1 94 ? 92.282 16.396 56.689 1.00 29.86 91 LEU B CA 1
ATOM 2230 C C . LEU B 1 94 ? 92.712 15.129 55.953 1.00 26.70 91 LEU B C 1
ATOM 2231 O O . LEU B 1 94 ? 91.868 14.395 55.442 1.00 25.12 91 LEU B O 1
ATOM 2236 N N . PRO B 1 95 ? 94.023 14.896 55.849 1.00 23.67 92 PRO B N 1
ATOM 2237 C CA . PRO B 1 95 ? 94.436 13.634 55.261 1.00 22.06 92 PRO B CA 1
ATOM 2238 C C . PRO B 1 95 ? 93.970 12.459 56.137 1.00 21.01 92 PRO B C 1
ATOM 2239 O O . PRO B 1 95 ? 93.930 12.561 57.367 1.00 18.69 92 PRO B O 1
ATOM 2243 N N . HIS B 1 96 ? 93.618 11.368 55.486 1.00 20.32 93 HIS B N 1
ATOM 2244 C CA . HIS B 1 96 ? 93.253 10.140 56.174 1.00 20.20 93 HIS B CA 1
ATOM 2245 C C . HIS B 1 96 ? 94.103 9.042 55.589 1.00 19.10 93 HIS B C 1
ATOM 2246 O O . HIS B 1 96 ? 94.205 8.956 54.373 1.00 18.89 93 HIS B O 1
ATOM 2253 N N . VAL B 1 97 ? 94.658 8.171 56.430 1.00 17.40 94 VAL B N 1
ATOM 2254 C CA . VAL B 1 97 ? 95.460 7.066 55.943 1.00 17.46 94 VAL B CA 1
ATOM 2255 C C . VAL B 1 97 ? 94.580 5.812 55.878 1.00 17.24 94 VAL B C 1
ATOM 2256 O O . VAL B 1 97 ? 93.794 5.568 56.789 1.00 17.58 94 VAL B O 1
ATOM 2260 N N . LEU B 1 98 ? 94.691 5.046 54.808 1.00 17.21 95 LEU B N 1
ATOM 2261 C CA . LEU B 1 98 ? 93.978 3.761 54.716 1.00 17.90 95 LEU B CA 1
ATOM 2262 C C . LEU B 1 98 ? 94.715 2.667 55.505 1.00 17.49 95 LEU B C 1
ATOM 2263 O O . LEU B 1 98 ? 95.888 2.342 55.251 1.00 17.56 95 LEU B O 1
ATOM 2268 N N . LEU B 1 99 ? 94.013 2.108 56.473 1.00 17.31 96 LEU B N 1
ATOM 2269 C CA . LEU B 1 99 ? 94.556 1.043 57.315 1.00 16.94 96 LEU B CA 1
ATOM 2270 C C . LEU B 1 99 ? 93.721 -0.213 57.156 1.00 18.92 96 LEU B C 1
ATOM 2271 O O . LEU B 1 99 ? 92.494 -0.122 56.962 1.00 19.16 96 LEU B O 1
ATOM 2276 N N . LEU B 1 100 ? 94.389 -1.369 57.245 1.00 19.91 97 LEU B N 1
ATOM 2277 C CA . LEU B 1 100 ? 93.714 -2.661 57.337 1.00 21.54 97 LEU B CA 1
ATOM 2278 C C . LEU B 1 100 ? 93.496 -2.971 58.810 1.00 22.54 97 LEU B C 1
ATOM 2279 O O . LEU B 1 100 ? 94.431 -2.882 59.598 1.00 23.53 97 LEU B O 1
ATOM 2284 N N . GLN B 1 101 ? 92.261 -3.256 59.175 1.00 24.60 98 GLN B N 1
ATOM 2285 C CA . GLN B 1 101 ? 91.898 -3.589 60.548 1.00 27.32 98 GLN B CA 1
ATOM 2286 C C . GLN B 1 101 ? 91.536 -5.067 60.609 1.00 29.60 98 GLN B C 1
ATOM 2287 O O . GLN B 1 101 ? 90.727 -5.532 59.814 1.00 28.58 98 GLN B O 1
ATOM 2293 N N . LEU B 1 102 ? 92.126 -5.780 61.558 1.00 33.14 99 LEU B N 1
ATOM 2294 C CA . LEU B 1 102 ? 91.714 -7.154 61.895 1.00 35.96 99 LEU B CA 1
ATOM 2295 C C . LEU B 1 102 ? 91.047 -7.044 63.259 1.00 37.92 99 LEU B C 1
ATOM 2296 O O . LEU B 1 102 ? 91.688 -6.687 64.255 1.00 39.17 99 LEU B O 1
ATOM 2301 N N . GLY B 1 103 ? 89.732 -7.257 63.283 1.00 40.16 100 GLY B N 1
ATOM 2302 C CA . GLY B 1 103 ? 88.975 -7.321 64.521 1.00 41.07 100 GLY B CA 1
ATOM 2303 C C . GLY B 1 103 ? 88.605 -5.972 65.093 1.00 42.27 100 GLY B C 1
ATOM 2304 O O . GLY B 1 103 ? 87.990 -5.136 64.417 1.00 42.99 100 GLY B O 1
ATOM 2305 N N . THR B 1 104 ? 88.979 -5.767 66.353 1.00 43.26 101 THR B N 1
ATOM 2306 C CA . THR B 1 104 ? 88.644 -4.554 67.099 1.00 43.77 101 THR B CA 1
ATOM 2307 C C . THR B 1 104 ? 89.796 -3.581 67.135 1.00 42.90 101 THR B C 1
ATOM 2308 O O . THR B 1 104 ? 89.603 -2.374 67.010 1.00 44.08 101 THR B O 1
ATOM 2312 N N . THR B 1 105 ? 90.991 -4.130 67.339 1.00 41.61 102 THR B N 1
ATOM 2313 C CA . THR B 1 105 ? 92.103 -3.375 67.889 1.00 40.42 102 THR B CA 1
ATOM 2314 C C . THR B 1 105 ? 93.406 -3.507 67.101 1.00 38.74 102 THR B C 1
ATOM 2315 O O . THR B 1 105 ? 94.356 -2.786 67.401 1.00 38.96 102 THR B O 1
ATOM 2319 N N . PHE B 1 106 ? 93.461 -4.409 66.112 1.00 35.88 103 PHE B N 1
ATOM 2320 C CA . PHE B 1 106 ? 94.691 -4.651 65.384 1.00 34.11 103 PHE B CA 1
ATOM 2321 C C . PHE B 1 106 ? 94.689 -3.951 64.004 1.00 31.34 103 PHE B C 1
ATOM 2322 O O . PHE B 1 106 ? 93.773 -4.146 63.210 1.00 29.83 103 PHE B O 1
ATOM 2330 N N . PHE B 1 107 ? 95.741 -3.192 63.717 1.00 28.16 104 PHE B N 1
ATOM 2331 C CA . PHE B 1 107 ? 95.776 -2.369 62.498 1.00 25.83 104 PHE B CA 1
ATOM 2332 C C . PHE B 1 107 ? 97.082 -2.592 61.817 1.00 24.54 104 PHE B C 1
ATOM 2333 O O . PHE B 1 107 ? 98.078 -2.755 62.481 1.00 24.35 104 PHE B O 1
ATOM 2341 N N . LYS B 1 108 ? 97.081 -2.620 60.486 1.00 23.30 105 LYS B N 1
ATOM 2342 C CA . LYS B 1 108 ? 98.321 -2.697 59.741 1.00 22.56 105 LYS B CA 1
ATOM 2343 C C . LYS B 1 108 ? 98.228 -1.924 58.420 1.00 20.60 105 LYS B C 1
ATOM 2344 O O . LYS B 1 108 ? 97.155 -1.629 57.921 1.00 19.29 105 LYS B O 1
ATOM 2349 N N . LEU B 1 109 ? 99.388 -1.632 57.883 1.00 18.96 106 LEU B N 1
ATOM 2350 C CA . LEU B 1 109 ? 99.524 -0.995 56.597 1.00 19.32 106 LEU B CA 1
ATOM 2351 C C . LEU B 1 109 ? 99.546 -2.133 55.572 1.00 19.65 106 LEU B C 1
ATOM 2352 O O . LEU B 1 109 ? 100.054 -3.186 55.876 1.00 20.50 106 LEU B O 1
ATOM 2357 N N . PRO B 1 110 ? 99.025 -1.910 54.373 1.00 19.50 107 PRO B N 1
ATOM 2358 C CA . PRO B 1 110 ? 99.256 -2.885 53.308 1.00 19.77 107 PRO B CA 1
ATOM 2359 C C . PRO B 1 110 ? 100.728 -2.980 52.933 1.00 20.52 107 PRO B C 1
ATOM 2360 O O . PRO B 1 110 ? 101.437 -1.957 52.788 1.00 19.82 107 PRO B O 1
ATOM 2364 N N . GLY B 1 111 ? 101.201 -4.205 52.839 1.00 20.17 108 GLY B N 1
ATOM 2365 C CA . GLY B 1 111 ? 102.569 -4.460 52.441 1.00 20.00 108 GLY B CA 1
ATOM 2366 C C . GLY B 1 111 ? 102.951 -5.890 52.796 1.00 19.83 108 GLY B C 1
ATOM 2367 O O . GLY B 1 111 ? 102.074 -6.720 53.001 1.00 20.26 108 GLY B O 1
ATOM 2368 N N . GLY B 1 112 ? 104.242 -6.168 52.903 1.00 18.93 109 GLY B N 1
ATOM 2369 C CA . GLY B 1 112 ? 104.666 -7.501 53.196 1.00 19.31 109 GLY B CA 1
ATOM 2370 C C . GLY B 1 112 ? 106.120 -7.699 52.888 1.00 19.65 109 GLY B C 1
ATOM 2371 O O . GLY B 1 112 ? 106.889 -6.739 52.848 1.00 19.66 109 GLY B O 1
ATOM 2372 N N . GLU B 1 113 ? 106.491 -8.957 52.650 1.00 19.62 110 GLU B N 1
ATOM 2373 C CA . GLU B 1 113 ? 107.881 -9.350 52.508 1.00 20.19 110 GLU B CA 1
ATOM 2374 C C . GLU B 1 113 ? 108.319 -9.327 51.057 1.00 20.23 110 GLU B C 1
ATOM 2375 O O . GLU B 1 113 ? 107.614 -9.828 50.182 1.00 20.94 110 GLU B O 1
ATOM 2381 N N . LEU B 1 114 ? 109.482 -8.735 50.826 1.00 20.37 111 LEU B N 1
ATOM 2382 C CA . LEU B 1 114 ? 110.152 -8.765 49.535 1.00 20.29 111 LEU B CA 1
ATOM 2383 C C . LEU B 1 114 ? 110.800 -10.128 49.336 1.00 21.04 111 LEU B C 1
ATOM 2384 O O . LEU B 1 114 ? 111.251 -10.748 50.293 1.00 20.41 111 LEU B O 1
ATOM 2389 N N . ASN B 1 115 ? 110.851 -10.573 48.086 1.00 21.57 112 ASN B N 1
ATOM 2390 C CA . ASN B 1 115 ? 111.633 -11.758 47.755 1.00 22.94 112 ASN B CA 1
ATOM 2391 C C . ASN B 1 115 ? 113.106 -11.413 47.689 1.00 22.64 112 ASN B C 1
ATOM 2392 O O . ASN B 1 115 ? 113.474 -10.263 47.447 1.00 21.59 112 ASN B O 1
ATOM 2397 N N . PRO B 1 116 ? 113.968 -12.429 47.864 1.00 23.61 113 PRO B N 1
ATOM 2398 C CA . PRO B 1 116 ? 115.388 -12.205 47.638 1.00 23.58 113 PRO B CA 1
ATOM 2399 C C . PRO B 1 116 ? 115.679 -11.477 46.307 1.00 23.80 113 PRO B C 1
ATOM 2400 O O . PRO B 1 116 ? 115.141 -11.838 45.260 1.00 23.57 113 PRO B O 1
ATOM 2404 N N . GLY B 1 117 ? 116.470 -10.415 46.379 1.00 23.96 114 GLY B N 1
ATOM 2405 C CA . GLY B 1 117 ? 116.835 -9.620 45.199 1.00 24.10 114 GLY B CA 1
ATOM 2406 C C . GLY B 1 117 ? 115.804 -8.685 44.591 1.00 23.65 114 GLY B C 1
ATOM 2407 O O . GLY B 1 117 ? 116.116 -7.959 43.657 1.00 25.61 114 GLY B O 1
ATOM 2408 N N . GLU B 1 118 ? 114.594 -8.670 45.119 1.00 23.32 115 GLU B N 1
ATOM 2409 C CA . GLU B 1 118 ? 113.499 -7.926 44.543 1.00 22.09 115 GLU B CA 1
ATOM 2410 C C . GLU B 1 118 ? 113.687 -6.427 44.783 1.00 21.97 115 GLU B C 1
ATOM 2411 O O . GLU B 1 118 ? 114.107 -6.020 45.856 1.00 21.04 115 GLU B O 1
ATOM 2417 N N . ASP B 1 119 ? 113.373 -5.617 43.771 1.00 21.64 116 ASP B N 1
ATOM 2418 C CA . ASP B 1 119 ? 113.337 -4.178 43.899 1.00 22.34 116 ASP B CA 1
ATOM 2419 C C . ASP B 1 119 ? 112.228 -3.764 44.873 1.00 21.38 116 ASP B C 1
ATOM 2420 O O . ASP B 1 119 ? 111.117 -4.283 44.808 1.00 19.92 116 ASP B O 1
ATOM 2425 N N . GLU B 1 120 ? 112.516 -2.783 45.725 1.00 20.71 117 GLU B N 1
ATOM 2426 C CA . GLU B 1 120 ? 111.584 -2.404 46.775 1.00 21.29 117 GLU B CA 1
ATOM 2427 C C . GLU B 1 120 ? 110.298 -1.877 46.209 1.00 20.02 117 GLU B C 1
ATOM 2428 O O . GLU B 1 120 ? 109.226 -2.187 46.712 1.00 19.40 117 GLU B O 1
ATOM 2434 N N . VAL B 1 121 ? 110.402 -1.008 45.205 1.00 19.79 118 VAL B N 1
ATOM 2435 C CA . VAL B 1 121 ? 109.234 -0.384 44.641 1.00 20.35 118 VAL B CA 1
ATOM 2436 C C . VAL B 1 121 ? 108.395 -1.396 43.869 1.00 20.61 118 VAL B C 1
ATOM 2437 O O . VAL B 1 121 ? 107.178 -1.469 44.069 1.00 19.82 118 VAL B O 1
ATOM 2441 N N . GLU B 1 122 ? 109.032 -2.195 43.012 1.00 21.27 119 GLU B N 1
ATOM 2442 C CA . GLU B 1 122 ? 108.294 -3.251 42.262 1.00 21.92 119 GLU B CA 1
ATOM 2443 C C . GLU B 1 122 ? 107.644 -4.254 43.226 1.00 20.21 119 GLU B C 1
ATOM 2444 O O . GLU B 1 122 ? 106.508 -4.693 43.024 1.00 19.79 119 GLU B O 1
ATOM 2450 N N . GLY B 1 123 ? 108.378 -4.599 44.279 1.00 19.25 120 GLY B N 1
ATOM 2451 C CA . GLY B 1 123 ? 107.880 -5.481 45.320 1.00 18.10 120 GLY B CA 1
ATOM 2452 C C . GLY B 1 123 ? 106.672 -4.916 46.038 1.00 17.60 120 GLY B C 1
ATOM 2453 O O . GLY B 1 123 ? 105.679 -5.629 46.232 1.00 17.31 120 GLY B O 1
ATOM 2454 N N . LEU B 1 124 ? 106.695 -3.625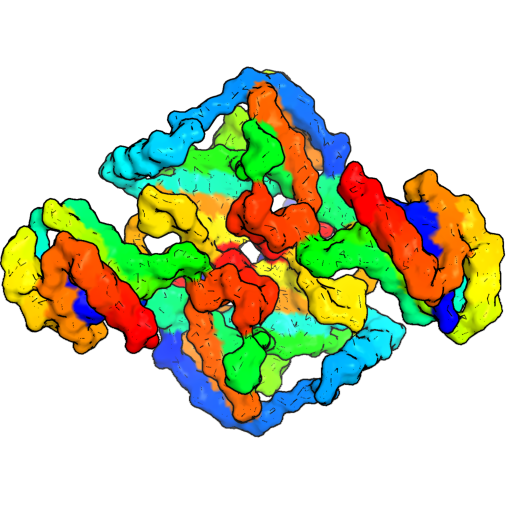 46.412 1.00 17.68 121 LEU B N 1
ATOM 2455 C CA . LEU B 1 124 ? 105.490 -3.031 47.045 1.00 16.43 121 LEU B CA 1
ATOM 2456 C C . LEU B 1 124 ? 104.277 -2.992 46.108 1.00 16.98 121 LEU B C 1
ATOM 2457 O O . LEU B 1 124 ? 103.169 -3.222 46.535 1.00 15.44 121 LEU B O 1
ATOM 2462 N N . LYS B 1 125 ? 104.485 -2.674 44.825 1.00 17.08 122 LYS B N 1
ATOM 2463 C CA . LYS B 1 125 ? 103.403 -2.750 43.848 1.00 17.78 122 LYS B CA 1
ATOM 2464 C C . LYS B 1 125 ? 102.808 -4.171 43.746 1.00 18.20 122 LYS B C 1
ATOM 2465 O O . LYS B 1 125 ? 101.599 -4.341 43.687 1.00 18.23 122 LYS B O 1
ATOM 2471 N N . ARG B 1 126 ? 103.657 -5.182 43.738 1.00 19.61 123 ARG B N 1
ATOM 2472 C CA . ARG B 1 126 ? 103.173 -6.570 43.732 1.00 20.28 123 ARG B CA 1
ATOM 2473 C C . ARG B 1 126 ? 102.294 -6.820 44.965 1.00 20.45 123 ARG B C 1
ATOM 2474 O O . ARG B 1 126 ? 101.141 -7.272 44.851 1.00 19.93 123 ARG B O 1
ATOM 2482 N N . LEU B 1 127 ? 102.829 -6.489 46.139 1.00 19.74 124 LEU B N 1
ATOM 2483 C CA . LEU B 1 127 ? 102.123 -6.699 47.411 1.00 19.69 124 LEU B CA 1
ATOM 2484 C C . LEU B 1 127 ? 100.808 -5.942 47.512 1.00 19.92 124 LEU B C 1
ATOM 2485 O O . LEU B 1 127 ? 99.813 -6.511 47.957 1.00 20.83 124 LEU B O 1
ATOM 2490 N N . MET B 1 128 ? 100.773 -4.686 47.057 1.00 20.93 125 MET B N 1
ATOM 2491 C CA . MET B 1 128 ? 99.561 -3.878 47.070 1.00 20.96 125 MET B CA 1
ATOM 2492 C C . MET B 1 128 ? 98.514 -4.537 46.157 1.00 21.58 125 MET B C 1
ATOM 2493 O O . MET B 1 128 ? 97.325 -4.607 46.486 1.00 20.18 125 MET B O 1
ATOM 2498 N N . THR B 1 129 ? 98.971 -5.031 45.014 1.00 22.39 126 THR B N 1
ATOM 2499 C CA . THR B 1 129 ? 98.071 -5.715 44.087 1.00 23.36 126 THR B CA 1
ATOM 2500 C C . THR B 1 129 ? 97.559 -7.020 44.699 1.00 23.34 126 THR B C 1
ATOM 2501 O O . THR B 1 129 ? 96.373 -7.287 44.645 1.00 24.31 126 THR B O 1
ATOM 2505 N N . GLU B 1 130 ? 98.430 -7.795 45.334 1.00 23.99 127 GLU B N 1
ATOM 2506 C CA . GLU B 1 130 ? 97.999 -9.013 46.010 1.00 23.92 127 GLU B CA 1
ATOM 2507 C C . GLU B 1 130 ? 96.917 -8.722 47.040 1.00 24.39 127 GLU B C 1
ATOM 2508 O O . GLU B 1 130 ? 95.918 -9.469 47.142 1.00 24.56 127 GLU B O 1
ATOM 2514 N N . ILE B 1 131 ? 97.123 -7.661 47.823 1.00 22.98 128 ILE B N 1
ATOM 2515 C CA . ILE B 1 131 ? 96.259 -7.378 48.940 1.00 23.27 128 ILE B CA 1
ATOM 2516 C C . ILE B 1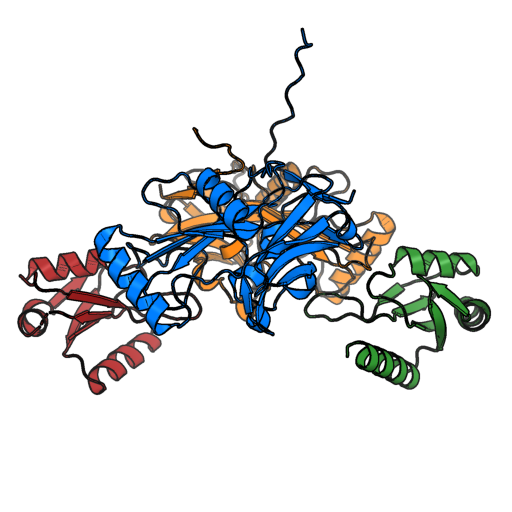 131 ? 94.974 -6.663 48.510 1.00 23.48 128 ILE B C 1
ATOM 2517 O O . ILE B 1 131 ? 93.878 -7.048 48.928 1.00 24.02 128 ILE B O 1
ATOM 2522 N N . LEU B 1 132 ? 95.098 -5.616 47.699 1.00 23.64 129 LEU B N 1
ATOM 2523 C CA . LEU B 1 132 ? 93.953 -4.769 47.381 1.00 24.73 129 LEU B CA 1
ATOM 2524 C C . LEU B 1 132 ? 93.522 -4.850 45.941 1.00 25.73 129 LEU B C 1
ATOM 2525 O O . LEU B 1 132 ? 92.588 -4.174 45.565 1.00 26.13 129 LEU B O 1
ATOM 2530 N N . GLY B 1 133 ? 94.148 -5.718 45.157 1.00 28.14 130 GLY B N 1
ATOM 2531 C CA . GLY B 1 133 ? 93.845 -5.824 43.725 1.00 30.11 130 GLY B CA 1
ATOM 2532 C C . GLY B 1 133 ? 92.485 -6.439 43.443 1.00 32.42 130 GLY B C 1
ATOM 2533 O O . GLY B 1 133 ? 91.947 -7.186 44.261 1.00 32.34 130 GLY B O 1
ATOM 2534 N N . ARG B 1 134 ? 91.938 -6.129 42.272 1.00 34.81 131 ARG B N 1
ATOM 2535 C CA . ARG B 1 134 ? 90.570 -6.488 41.945 1.00 36.93 131 ARG B CA 1
ATOM 2536 C C . ARG B 1 134 ? 90.468 -7.892 41.383 1.00 39.14 131 ARG B C 1
ATOM 2537 O O . ARG B 1 134 ? 91.395 -8.377 40.740 1.00 38.81 131 ARG B O 1
ATOM 2545 N N . GLN B 1 135 ? 89.343 -8.554 41.641 1.00 41.73 132 GLN B N 1
ATOM 2546 C CA . GLN B 1 135 ? 89.165 -9.919 41.138 1.00 44.13 132 GLN B CA 1
ATOM 2547 C C . GLN B 1 135 ? 88.921 -9.921 39.639 1.00 45.18 132 GLN B C 1
ATOM 2548 O O . GLN B 1 135 ? 89.357 -10.842 38.953 1.00 45.99 132 GLN B O 1
ATOM 2554 N N . ASP B 1 136 ? 88.285 -8.861 39.137 1.00 46.49 133 ASP B N 1
ATOM 2555 C CA . ASP B 1 136 ? 88.023 -8.689 37.701 1.00 47.47 133 ASP B CA 1
ATOM 2556 C C . ASP B 1 136 ? 89.259 -8.309 36.837 1.00 47.88 133 ASP B C 1
ATOM 2557 O O . ASP B 1 136 ? 89.106 -7.854 35.691 1.00 48.27 133 ASP B O 1
ATOM 2562 N N . GLY B 1 137 ? 90.467 -8.452 37.391 1.00 48.07 134 GLY B N 1
ATOM 2563 C CA . GLY B 1 137 ? 91.707 -8.298 36.624 1.00 48.20 134 GLY B CA 1
ATOM 2564 C C . GLY B 1 137 ? 92.153 -6.893 36.222 1.00 48.07 134 GLY B C 1
ATOM 2565 O O . GLY B 1 137 ? 93.300 -6.726 35.786 1.00 48.58 134 GLY B O 1
ATOM 2566 N N . VAL B 1 138 ? 91.256 -5.900 36.348 1.00 47.43 135 VAL B N 1
ATOM 2567 C CA . VAL B 1 138 ? 91.561 -4.487 36.063 1.00 46.15 135 VAL B CA 1
ATOM 2568 C C . VAL B 1 138 ? 92.576 -3.962 37.085 1.00 45.35 135 VAL B C 1
ATOM 2569 O O . VAL B 1 138 ? 92.300 -3.913 38.288 1.00 44.84 135 VAL B O 1
ATOM 2573 N N . LEU B 1 139 ? 93.757 -3.592 36.594 1.00 44.32 136 LEU B N 1
ATOM 2574 C CA . LEU B 1 139 ? 94.882 -3.216 37.444 1.00 43.29 136 LEU B CA 1
ATOM 2575 C C . LEU B 1 139 ? 94.734 -1.816 38.035 1.00 42.15 136 LEU B C 1
ATOM 2576 O O . LEU B 1 139 ? 94.257 -0.887 37.366 1.00 41.15 136 LEU B O 1
ATOM 2581 N N . GLN B 1 140 ? 95.144 -1.681 39.295 1.00 40.84 137 GLN B N 1
ATOM 2582 C CA . GLN B 1 140 ? 95.415 -0.369 39.868 1.00 40.17 137 GLN B CA 1
ATOM 2583 C C . GLN B 1 140 ? 96.775 0.122 39.345 1.00 38.61 137 GLN B C 1
ATOM 2584 O O . GLN B 1 140 ? 97.643 -0.655 38.990 1.00 38.87 137 GLN B O 1
ATOM 2590 N N . ASP B 1 141 ? 96.927 1.425 39.262 1.00 37.43 138 ASP B N 1
ATOM 2591 C CA . ASP B 1 141 ? 98.173 2.032 38.819 1.00 36.51 138 ASP B CA 1
ATOM 2592 C C . ASP B 1 141 ? 98.817 2.620 40.068 1.00 34.85 138 ASP B C 1
ATOM 2593 O O . ASP B 1 141 ? 98.465 3.700 40.481 1.00 35.05 138 ASP B O 1
ATOM 2598 N N . TRP B 1 142 ? 99.724 1.887 40.698 1.00 33.32 139 TRP B N 1
ATOM 2599 C CA . TRP B 1 142 ? 100.382 2.401 41.906 1.00 31.76 139 TRP B CA 1
ATOM 2600 C C . TRP B 1 142 ? 101.535 3.322 41.533 1.00 31.18 139 TRP B C 1
ATOM 2601 O O . TRP B 1 142 ? 102.380 2.953 40.714 1.00 31.64 139 TRP B O 1
ATOM 2612 N N . VAL B 1 143 ? 101.578 4.520 42.105 1.00 29.89 140 VAL B N 1
ATOM 2613 C CA . VAL B 1 143 ? 102.716 5.411 41.904 1.00 28.86 140 VAL B CA 1
ATOM 2614 C C . VAL B 1 143 ? 103.443 5.586 43.247 1.00 29.09 140 VAL B C 1
ATOM 2615 O O . VAL B 1 143 ? 102.846 6.030 44.219 1.00 28.58 140 VAL B O 1
ATOM 2619 N N . ILE B 1 144 ? 104.723 5.226 43.274 1.00 28.71 141 ILE B N 1
ATOM 2620 C CA . ILE B 1 144 ? 105.513 5.178 44.504 1.00 29.64 141 ILE B CA 1
ATOM 2621 C C . ILE B 1 144 ? 106.785 5.954 44.263 1.00 29.97 141 ILE B C 1
ATOM 2622 O O . ILE B 1 144 ? 107.771 5.389 43.802 1.00 32.13 141 ILE B O 1
ATOM 2627 N N . ASP B 1 145 ? 106.793 7.241 44.571 1.00 30.66 142 ASP B N 1
ATOM 2628 C CA . ASP B 1 145 ? 108.041 8.033 44.459 1.00 30.75 142 ASP B CA 1
ATOM 2629 C C . ASP B 1 145 ? 108.667 8.583 45.762 1.00 29.83 142 ASP B C 1
ATOM 2630 O O . ASP B 1 145 ? 109.586 9.417 45.647 1.00 30.01 142 ASP B O 1
ATOM 2635 N N . ASP B 1 146 ? 108.223 8.151 46.969 1.00 27.27 143 ASP B N 1
ATOM 2636 C CA . ASP B 1 146 ? 108.705 8.801 48.207 1.00 24.84 143 ASP B CA 1
ATOM 2637 C C . ASP B 1 146 ? 108.860 7.823 49.418 1.00 22.54 143 ASP B C 1
ATOM 2638 O O . ASP B 1 146 ? 107.857 7.303 49.889 1.00 21.41 143 ASP B O 1
ATOM 2643 N N . CYS B 1 147 ? 110.053 7.653 49.961 1.00 19.91 144 CYS B N 1
ATOM 2644 C CA . CYS B 1 147 ? 110.237 6.890 51.211 1.00 19.83 144 CYS B CA 1
ATOM 2645 C C . CYS B 1 147 ? 109.837 7.814 52.376 1.00 19.63 144 CYS B C 1
ATOM 2646 O O . CYS B 1 147 ? 110.305 8.945 52.464 1.00 17.73 144 CYS B O 1
ATOM 2649 N N . ILE B 1 148 ? 109.007 7.344 53.288 1.00 19.10 145 ILE B N 1
ATOM 2650 C CA . ILE B 1 148 ? 108.692 8.184 54.433 1.00 19.30 145 ILE B CA 1
ATOM 2651 C C . ILE B 1 148 ? 109.389 7.824 55.743 1.00 18.45 145 ILE B C 1
ATOM 2652 O O . ILE B 1 148 ? 109.491 8.662 56.631 1.00 16.38 145 ILE B O 1
ATOM 2657 N N . GLY B 1 149 ? 109.891 6.598 55.845 1.00 16.17 146 GLY B N 1
ATOM 2658 C CA . GLY B 1 149 ? 110.635 6.177 57.036 1.00 16.32 146 GLY B CA 1
ATOM 2659 C C . GLY B 1 149 ? 111.100 4.738 56.937 1.00 15.09 146 GLY B C 1
ATOM 2660 O O . GLY B 1 149 ? 110.750 4.038 55.980 1.00 13.75 146 GLY B O 1
ATOM 2661 N N . ASN B 1 150 ? 111.916 4.344 57.909 1.00 14.78 147 ASN B N 1
ATOM 2662 C CA . ASN B 1 150 ? 112.508 3.014 58.036 1.00 15.33 147 ASN B CA 1
ATOM 2663 C C . ASN B 1 150 ? 112.453 2.577 59.512 1.00 15.51 147 ASN B C 1
ATOM 2664 O O . ASN B 1 150 ? 112.679 3.411 60.424 1.00 14.82 147 ASN B O 1
ATOM 2669 N N . TRP B 1 151 ? 112.073 1.317 59.736 1.00 14.80 148 TRP B N 1
ATOM 2670 C CA . TRP B 1 151 ? 112.022 0.725 61.090 1.00 14.92 148 TRP B CA 1
ATOM 2671 C C . TRP B 1 151 ? 112.808 -0.580 61.069 1.00 15.32 148 TRP B C 1
ATOM 2672 O O . TRP B 1 151 ? 112.745 -1.319 60.070 1.00 14.11 148 TRP B O 1
ATOM 2683 N N . TRP B 1 152 ? 113.560 -0.845 62.142 1.00 14.45 149 TRP B N 1
ATOM 2684 C CA . TRP B 1 152 ? 114.498 -1.957 62.161 1.00 15.85 149 TRP B CA 1
ATOM 2685 C C . TRP B 1 152 ? 114.202 -2.822 63.379 1.00 15.62 149 TRP B C 1
ATOM 2686 O O . TRP B 1 152 ? 113.945 -2.301 64.447 1.00 14.79 149 TRP B O 1
ATOM 2697 N N . ARG B 1 153 ? 114.225 -4.136 63.192 1.00 15.25 150 ARG B N 1
ATOM 2698 C CA . ARG B 1 153 ? 114.009 -5.081 64.275 1.00 15.60 150 ARG B CA 1
ATOM 2699 C C . ARG B 1 153 ? 115.376 -5.669 64.640 1.00 15.78 150 ARG B C 1
ATOM 2700 O O . ARG B 1 153 ? 115.947 -6.465 63.872 1.00 17.64 150 ARG B O 1
ATOM 2708 N N . PRO B 1 154 ? 115.937 -5.280 65.797 1.00 15.15 151 PRO B N 1
ATOM 2709 C CA . PRO B 1 154 ? 117.277 -5.751 66.148 1.00 15.65 151 PRO B CA 1
ATOM 2710 C C . PRO B 1 154 ? 117.393 -7.259 66.518 1.00 16.54 151 PRO B C 1
ATOM 2711 O O . PRO B 1 154 ? 118.454 -7.868 66.288 1.00 16.29 151 PRO B O 1
ATOM 2715 N N . ASN B 1 155 ? 116.312 -7.817 67.053 1.00 17.52 152 ASN B N 1
ATOM 2716 C CA . ASN B 1 155 ? 116.241 -9.228 67.456 1.00 18.02 152 ASN B CA 1
ATOM 2717 C C . ASN B 1 155 ? 115.049 -9.965 66.890 1.00 18.06 152 ASN B C 1
ATOM 2718 O O . ASN B 1 155 ? 114.194 -9.386 66.187 1.00 15.46 152 ASN B O 1
ATOM 2723 N N . PHE B 1 156 ? 114.944 -11.264 67.236 1.00 18.04 153 PHE B N 1
ATOM 2724 C CA . PHE B 1 156 ? 113.821 -12.065 66.809 1.00 19.40 153 PHE B CA 1
ATOM 2725 C C . PHE B 1 156 ? 112.689 -11.907 67.782 1.00 20.49 153 PHE B C 1
ATOM 2726 O O . PHE B 1 156 ? 112.191 -12.875 68.401 1.00 20.37 153 PHE B O 1
ATOM 2734 N N . GLU B 1 157 ? 112.258 -10.662 67.891 1.00 21.44 154 GLU B N 1
ATOM 2735 C CA . GLU B 1 157 ? 111.379 -10.210 68.933 1.00 22.38 154 GLU B CA 1
ATOM 2736 C C . GLU B 1 157 ? 110.525 -9.034 68.438 1.00 22.08 154 GLU B C 1
ATOM 2737 O O . GLU B 1 157 ? 110.896 -8.348 67.477 1.00 20.74 154 GLU B O 1
ATOM 2743 N N . PRO B 1 158 ? 109.424 -8.743 69.139 1.00 21.72 155 PRO B N 1
ATOM 2744 C CA . PRO B 1 158 ? 108.557 -7.646 68.675 1.00 21.56 155 PRO B CA 1
ATOM 2745 C C . PRO B 1 158 ? 109.137 -6.214 68.560 1.00 19.72 155 PRO B C 1
ATOM 2746 O O . PRO B 1 158 ? 108.677 -5.495 67.697 1.00 18.22 155 PRO B O 1
ATOM 2750 N N . PRO B 1 159 ? 110.089 -5.798 69.425 1.00 18.27 156 PRO B N 1
ATOM 2751 C CA . PRO B 1 159 ? 110.483 -4.375 69.314 1.00 17.76 156 PRO B CA 1
ATOM 2752 C C . PRO B 1 159 ? 111.121 -3.916 67.982 1.00 16.92 156 PRO B C 1
ATOM 2753 O O . PRO B 1 159 ? 111.977 -4.607 67.389 1.00 15.76 156 PRO B O 1
ATOM 2757 N N . GLN B 1 160 ? 110.686 -2.751 67.534 1.00 14.82 157 GLN B N 1
ATOM 2758 C CA . GLN B 1 160 ? 111.212 -2.132 66.335 1.00 15.12 157 GLN B CA 1
ATOM 2759 C C . GLN B 1 160 ? 111.464 -0.652 66.641 1.00 13.98 157 GLN B C 1
ATOM 2760 O O . GLN B 1 160 ? 110.787 -0.096 67.499 1.00 13.04 157 GLN B O 1
ATOM 2766 N N . TYR B 1 161 ? 112.516 -0.111 66.038 1.00 13.98 158 TYR B N 1
ATOM 2767 C CA . TYR B 1 161 ? 113.003 1.234 66.273 1.00 12.41 158 TYR B CA 1
ATOM 2768 C C . TYR B 1 161 ? 113.253 1.909 64.923 1.00 12.75 158 TYR B C 1
ATOM 2769 O O . TYR B 1 161 ? 113.595 1.234 63.914 1.00 12.22 158 TYR B O 1
ATOM 2778 N N . PRO B 1 162 ? 113.163 3.248 64.912 1.00 13.46 159 PRO B N 1
ATOM 2779 C CA . PRO B 1 162 ? 113.417 3.961 63.650 1.00 14.10 159 PRO B CA 1
ATOM 2780 C C . PRO B 1 162 ? 114.893 4.228 63.381 1.00 14.20 159 PRO B C 1
ATOM 2781 O O . PRO B 1 162 ? 115.206 5.116 62.608 1.00 15.70 159 PRO B O 1
ATOM 2785 N N . TYR B 1 163 ? 115.789 3.449 64.006 1.00 13.95 160 TYR B N 1
ATOM 2786 C CA . TYR B 1 163 ? 117.220 3.468 63.852 1.00 13.54 160 TYR B CA 1
ATOM 2787 C C . TYR B 1 163 ? 117.747 2.066 64.213 1.00 14.00 160 TYR B C 1
ATOM 2788 O O . TYR B 1 163 ? 117.034 1.262 64.819 1.00 14.14 160 TYR B O 1
ATOM 2797 N N . ILE B 1 164 ? 118.991 1.794 63.871 1.00 14.25 161 ILE B N 1
ATOM 2798 C CA . ILE B 1 164 ? 119.611 0.550 64.232 1.00 15.48 161 ILE B CA 1
ATOM 2799 C C . ILE B 1 164 ? 120.393 0.804 65.515 1.00 15.25 161 ILE B C 1
ATOM 2800 O O . ILE B 1 164 ? 121.298 1.615 65.513 1.00 15.66 161 ILE B O 1
ATOM 2805 N N . PRO B 1 165 ? 120.058 0.094 66.615 1.00 15.44 162 PRO B N 1
ATOM 2806 C CA . PRO B 1 165 ? 120.840 0.284 67.843 1.00 16.05 162 PRO B CA 1
ATOM 2807 C C . PRO B 1 165 ? 122.300 0.047 67.582 1.00 15.82 162 PRO B C 1
ATOM 2808 O O . PRO B 1 165 ? 122.659 -0.795 66.751 1.00 16.45 162 PRO B O 1
ATOM 2812 N N . ALA B 1 166 ? 123.151 0.751 68.307 1.00 15.95 163 ALA B N 1
ATOM 2813 C CA . ALA B 1 166 ? 124.578 0.753 68.019 1.00 16.51 163 ALA B CA 1
ATOM 2814 C C . ALA B 1 166 ? 125.286 -0.608 68.170 1.00 17.21 163 ALA B C 1
ATOM 2815 O O . ALA B 1 166 ? 126.360 -0.842 67.608 1.00 16.93 163 ALA B O 1
ATOM 2817 N N . HIS B 1 167 ? 124.718 -1.484 68.983 1.00 16.45 164 HIS B N 1
ATOM 2818 C CA . HIS B 1 167 ? 125.353 -2.745 69.236 1.00 17.30 164 HIS B CA 1
ATOM 2819 C C . HIS B 1 167 ? 124.934 -3.812 68.225 1.00 17.12 164 HIS B C 1
ATOM 2820 O O . HIS B 1 167 ? 125.442 -4.928 68.281 1.00 17.26 164 HIS B O 1
ATOM 2827 N N . ILE B 1 168 ? 124.004 -3.472 67.339 1.00 16.09 165 ILE B N 1
ATOM 2828 C CA . ILE B 1 168 ? 123.463 -4.403 66.365 1.00 16.92 165 ILE B CA 1
ATOM 2829 C C . ILE B 1 168 ? 123.993 -4.107 64.963 1.00 18.94 165 ILE B C 1
ATOM 2830 O O . ILE B 1 168 ? 123.590 -3.115 64.356 1.00 19.06 165 ILE B O 1
ATOM 2835 N N . THR B 1 169 ? 124.911 -4.929 64.444 1.00 19.33 166 THR B N 1
ATOM 2836 C CA . THR B 1 169 ? 125.380 -4.755 63.061 1.00 20.11 166 THR B CA 1
ATOM 2837 C C . THR B 1 169 ? 124.532 -5.588 62.090 1.00 20.14 166 THR B C 1
ATOM 2838 O O . THR B 1 169 ? 124.574 -5.362 60.888 1.00 19.83 166 THR B O 1
ATOM 2842 N N . LYS B 1 170 ? 123.779 -6.553 62.622 1.00 19.40 167 LYS B N 1
ATOM 2843 C CA . LYS B 1 170 ? 122.928 -7.428 61.826 1.00 19.78 167 LYS B CA 1
ATOM 2844 C C . LYS B 1 170 ? 121.483 -7.411 62.268 1.00 18.57 167 LYS B C 1
ATOM 2845 O O . LYS B 1 170 ? 121.022 -8.382 62.888 1.00 17.66 167 LYS B O 1
ATOM 2851 N N . PRO B 1 171 ? 120.728 -6.343 61.915 1.00 17.81 168 PRO B N 1
ATOM 2852 C CA . PRO B 1 171 ? 119.323 -6.372 62.281 1.00 17.34 168 PRO B CA 1
ATOM 2853 C C . PRO B 1 171 ? 118.602 -7.490 61.570 1.00 17.25 168 PRO B C 1
ATOM 2854 O O . PRO B 1 171 ? 119.006 -7.917 60.474 1.00 16.83 168 PRO B O 1
ATOM 2858 N N . LYS B 1 172 ? 117.517 -7.941 62.175 1.00 17.07 169 LYS B N 1
ATOM 2859 C CA . LYS B 1 172 ? 116.810 -9.118 61.685 1.00 17.39 169 LYS B CA 1
ATOM 2860 C C . LYS B 1 172 ? 115.726 -8.784 60.699 1.00 17.56 169 LYS B C 1
ATOM 2861 O O . LYS B 1 172 ? 115.343 -9.637 59.897 1.00 16.34 169 LYS B O 1
ATOM 2867 N N . GLU B 1 173 ? 115.260 -7.530 60.716 1.00 16.96 170 GLU B N 1
ATOM 2868 C CA . GLU B 1 173 ? 114.275 -7.071 59.750 1.00 16.35 170 GLU B CA 1
ATOM 2869 C C . GLU B 1 173 ? 114.464 -5.578 59.493 1.00 16.68 170 GLU B C 1
ATOM 2870 O O . GLU B 1 173 ? 114.774 -4.821 60.422 1.00 15.50 170 GLU B O 1
ATOM 2876 N N . HIS B 1 174 ? 114.283 -5.205 58.234 1.00 16.25 171 HIS B N 1
ATOM 2877 C CA . HIS B 1 174 ? 114.257 -3.838 57.778 1.00 17.26 171 HIS B CA 1
ATOM 2878 C C . HIS B 1 174 ? 112.897 -3.605 57.130 1.00 16.79 171 HIS B C 1
ATOM 2879 O O . HIS B 1 174 ? 112.560 -4.226 56.090 1.00 16.87 171 HIS B O 1
ATOM 2886 N N . LYS B 1 175 ? 112.112 -2.721 57.755 1.00 15.14 172 LYS B N 1
ATOM 2887 C CA . LYS B 1 175 ? 110.801 -2.319 57.260 1.00 16.17 172 LYS B CA 1
ATOM 2888 C C . LYS B 1 175 ? 110.880 -0.908 56.686 1.00 17.28 172 LYS B C 1
ATOM 2889 O O . LYS B 1 175 ? 111.284 0.026 57.409 1.00 17.28 172 LYS B O 1
ATOM 2895 N N . LYS B 1 176 ? 110.545 -0.778 55.400 1.00 16.41 173 LYS B N 1
ATOM 2896 C CA . LYS B 1 176 ? 110.613 0.499 54.690 1.00 16.63 173 LYS B CA 1
ATOM 2897 C C . LYS B 1 176 ? 109.197 0.933 54.328 1.00 16.73 173 LYS B C 1
ATOM 2898 O O . LYS B 1 176 ? 108.415 0.152 53.774 1.00 16.48 173 LYS B O 1
ATOM 2904 N N . LEU B 1 177 ? 108.864 2.177 54.679 1.00 16.06 174 LEU B N 1
ATOM 2905 C CA . LEU B 1 177 ? 107.561 2.765 54.432 1.00 16.97 174 LEU B CA 1
ATOM 2906 C C . LEU B 1 177 ? 107.628 3.747 53.250 1.00 16.82 174 LEU B C 1
ATOM 2907 O O . LEU B 1 177 ? 108.527 4.590 53.198 1.00 15.55 174 LEU B O 1
ATOM 2912 N N . PHE B 1 178 ? 106.671 3.632 52.338 1.00 16.85 175 PHE B N 1
ATOM 2913 C CA . PHE B 1 178 ? 106.560 4.522 51.161 1.00 16.58 175 PHE B CA 1
ATOM 2914 C C . PHE B 1 178 ? 105.199 5.191 51.105 1.00 16.82 175 PHE B C 1
ATOM 2915 O O . PHE B 1 178 ? 104.176 4.588 51.487 1.00 15.72 175 PHE B O 1
ATOM 2923 N N . LEU B 1 179 ? 105.160 6.439 50.610 1.00 16.35 176 LEU B N 1
ATOM 2924 C CA . LEU B 1 179 ? 103.909 7.083 50.291 1.00 17.92 176 LEU B CA 1
ATOM 2925 C C . LEU B 1 179 ? 103.506 6.539 48.935 1.00 18.84 176 LEU B C 1
ATOM 2926 O O . LEU B 1 179 ? 104.324 6.515 48.007 1.00 20.50 176 LEU B O 1
ATOM 2931 N N . VAL B 1 180 ? 102.282 6.072 48.827 1.00 19.66 177 VAL B N 1
ATOM 2932 C CA . VAL B 1 180 ? 101.771 5.537 47.557 1.00 20.90 177 VAL B CA 1
ATOM 2933 C C . VAL B 1 180 ? 100.781 6.537 47.054 1.00 21.49 177 VAL B C 1
ATOM 2934 O O . VAL B 1 180 ? 99.738 6.737 47.672 1.00 22.03 177 VAL B O 1
ATOM 2938 N N . GLN B 1 181 ? 101.093 7.176 45.931 1.00 22.12 178 GLN B N 1
ATOM 2939 C CA . GLN B 1 181 ? 100.215 8.190 45.372 1.00 23.71 178 GLN B CA 1
ATOM 2940 C C . GLN B 1 181 ? 99.087 7.488 44.635 1.00 23.64 178 GLN B C 1
ATOM 2941 O O . GLN B 1 181 ? 99.329 6.673 43.750 1.00 24.66 178 GLN B O 1
ATOM 2947 N N . LEU B 1 182 ? 97.855 7.800 44.976 1.00 23.79 179 LEU B N 1
ATOM 2948 C CA . LEU B 1 182 ? 96.712 7.148 44.318 1.00 23.87 179 LEU B CA 1
ATOM 2949 C C . LEU B 1 182 ? 96.247 7.883 43.068 1.00 24.55 179 LEU B C 1
ATOM 2950 O O . LEU B 1 182 ? 96.369 9.092 42.968 1.00 24.22 179 LEU B O 1
ATOM 2955 N N . GLN B 1 183 ? 95.678 7.117 42.153 1.00 25.81 180 GLN B N 1
ATOM 2956 C CA . GLN B 1 183 ? 94.904 7.654 41.048 1.00 27.44 180 GLN B CA 1
ATOM 2957 C C . GLN B 1 183 ? 93.717 8.424 41.578 1.00 26.95 180 GLN B C 1
ATOM 2958 O O . GLN B 1 183 ? 93.257 8.215 42.706 1.00 25.43 180 GLN B O 1
ATOM 2964 N N . GLU B 1 184 ? 93.181 9.271 40.711 1.00 26.41 181 GLU B N 1
ATOM 2965 C CA . GLU B 1 184 ? 92.048 10.124 41.049 1.00 26.51 181 GLU B CA 1
ATOM 2966 C C . GLU B 1 184 ? 90.859 9.278 41.537 1.00 25.68 181 GLU B C 1
ATOM 2967 O O . GLU B 1 184 ? 90.191 9.671 42.474 1.00 25.11 181 GLU B O 1
ATOM 2973 N N . LYS B 1 185 ? 90.618 8.135 40.896 1.00 25.75 182 LYS B N 1
ATOM 2974 C CA . LYS B 1 185 ? 89.567 7.204 41.315 1.00 26.39 182 LYS B CA 1
ATOM 2975 C C . LYS B 1 185 ? 90.084 5.758 41.242 1.00 25.66 182 LYS B C 1
ATOM 2976 O O . LYS B 1 185 ? 90.911 5.419 40.396 1.00 25.94 182 LYS B O 1
ATOM 2982 N N . ALA B 1 186 ? 89.565 4.910 42.126 1.00 24.86 183 ALA B N 1
ATOM 2983 C CA . ALA B 1 186 ? 89.913 3.500 42.170 1.00 24.01 183 ALA B CA 1
ATOM 2984 C C . ALA B 1 186 ? 88.950 2.714 43.074 1.00 23.37 183 ALA B C 1
ATOM 2985 O O . ALA B 1 186 ? 88.329 3.256 43.995 1.00 23.05 183 ALA B O 1
ATOM 2987 N N . LEU B 1 187 ? 88.877 1.422 42.777 1.00 23.07 184 LEU B N 1
ATOM 2988 C CA . LEU B 1 187 ? 88.143 0.442 43.536 1.00 23.16 184 LEU B CA 1
ATOM 2989 C C . LEU B 1 187 ? 89.180 -0.401 44.240 1.00 22.85 184 LEU B C 1
ATOM 2990 O O . LEU B 1 187 ? 90.107 -0.895 43.598 1.00 23.14 184 LEU B O 1
ATOM 2995 N N . PHE B 1 188 ? 89.045 -0.572 45.545 1.00 22.54 185 PHE B N 1
ATOM 2996 C CA . PHE B 1 188 ? 89.972 -1.404 46.295 1.00 22.18 185 PHE B CA 1
ATOM 2997 C C . PHE B 1 188 ? 89.207 -2.620 46.756 1.00 21.74 185 PHE B C 1
ATOM 2998 O O . PHE B 1 188 ? 88.146 -2.485 47.365 1.00 20.67 185 PHE B O 1
ATOM 3006 N N . ALA B 1 189 ? 89.754 -3.803 46.494 1.00 22.30 186 ALA B N 1
ATOM 3007 C CA . ALA B 1 189 ? 89.100 -5.060 46.930 1.00 21.71 186 ALA B CA 1
ATOM 3008 C C . ALA B 1 189 ? 89.846 -5.584 48.144 1.00 21.37 186 ALA B C 1
ATOM 3009 O O . ALA B 1 189 ? 91.002 -5.944 48.058 1.00 23.80 186 ALA B O 1
ATOM 3011 N N . VAL B 1 190 ? 89.168 -5.622 49.270 1.00 21.33 187 VAL B N 1
ATOM 3012 C CA . VAL B 1 190 ? 89.757 -5.926 50.552 1.00 21.85 187 VAL B CA 1
ATOM 3013 C C . VAL B 1 190 ? 89.487 -7.398 50.917 1.00 21.46 187 VAL B C 1
ATOM 3014 O O . VAL B 1 190 ? 88.357 -7.818 50.896 1.00 21.82 187 VAL B O 1
ATOM 3018 N N . PRO B 1 191 ? 90.510 -8.166 51.292 1.00 21.91 188 PRO B N 1
ATOM 3019 C CA . PRO B 1 191 ? 90.202 -9.538 51.785 1.00 22.18 188 PRO B CA 1
ATOM 3020 C C . PRO B 1 191 ? 89.204 -9.488 52.924 1.00 23.03 188 PRO B C 1
ATOM 3021 O O . PRO B 1 191 ? 89.369 -8.694 53.844 1.00 21.72 188 PRO B O 1
ATOM 3025 N N . LYS B 1 192 ? 88.147 -10.306 52.849 1.00 23.59 189 LYS B N 1
ATOM 3026 C CA . LYS B 1 192 ? 87.009 -10.189 53.770 1.00 25.05 189 LYS B CA 1
ATOM 3027 C C . LYS B 1 192 ? 87.299 -10.417 55.256 1.00 25.42 189 LYS B C 1
ATOM 3028 O O . LYS B 1 192 ? 86.459 -10.089 56.080 1.00 25.28 189 LYS B O 1
ATOM 3034 N N . ASN B 1 193 ? 88.451 -10.988 55.598 1.00 26.48 190 ASN B N 1
ATOM 3035 C CA . ASN B 1 193 ? 88.848 -11.075 57.001 1.00 27.54 190 ASN B CA 1
ATOM 3036 C C . ASN B 1 193 ? 89.374 -9.721 57.535 1.00 28.21 190 ASN B C 1
ATOM 3037 O O . ASN B 1 193 ? 89.614 -9.568 58.733 1.00 28.24 190 ASN B O 1
ATOM 3042 N N . TYR B 1 194 ? 89.543 -8.745 56.644 1.00 28.30 191 TYR B N 1
ATOM 3043 C CA . TYR B 1 194 ? 89.952 -7.394 57.060 1.00 28.52 191 TYR B CA 1
ATOM 3044 C C . TYR B 1 194 ? 88.897 -6.365 56.716 1.00 28.68 191 TYR B C 1
ATOM 3045 O O . TYR B 1 194 ? 88.099 -6.541 55.789 1.00 27.91 191 TYR B O 1
ATOM 3054 N N . LYS B 1 195 ? 88.931 -5.276 57.461 1.00 28.66 192 LYS B N 1
ATOM 3055 C CA . LYS B 1 195 ? 88.212 -4.067 57.140 1.00 29.21 192 LYS B CA 1
ATOM 3056 C C . LYS B 1 195 ? 89.254 -3.037 56.692 1.00 28.39 192 LYS B C 1
ATOM 3057 O O . LYS B 1 195 ? 90.354 -3.006 57.222 1.00 28.33 192 LYS B O 1
ATOM 3061 N N . LEU B 1 196 ? 88.922 -2.219 55.711 1.00 28.08 193 LEU B N 1
ATOM 3062 C CA . LEU B 1 196 ? 89.770 -1.106 55.338 1.00 27.57 193 LEU B CA 1
ATOM 3063 C C . LEU B 1 196 ? 89.132 0.117 55.998 1.00 26.70 193 LEU B C 1
ATOM 3064 O O . LEU B 1 196 ? 87.922 0.331 55.887 1.00 27.30 193 LEU B O 1
ATOM 3069 N N . VAL B 1 197 ? 89.919 0.869 56.762 1.00 24.68 194 VAL B N 1
ATOM 3070 C CA . VAL B 1 197 ? 89.422 2.089 57.408 1.00 23.71 194 VAL B CA 1
ATOM 3071 C C . VAL B 1 197 ? 90.261 3.318 56.990 1.00 22.26 194 VAL B C 1
ATOM 3072 O O . VAL B 1 197 ? 91.466 3.203 56.771 1.00 22.03 194 VAL B O 1
ATOM 3076 N N . ALA B 1 198 ? 89.604 4.477 56.880 1.00 20.55 195 ALA B N 1
ATOM 3077 C CA . ALA B 1 198 ? 90.255 5.734 56.555 1.00 19.96 195 ALA B CA 1
ATOM 3078 C C . ALA B 1 198 ? 90.412 6.436 57.877 1.00 19.37 195 ALA B C 1
ATOM 3079 O O . ALA B 1 198 ? 89.450 6.962 58.425 1.00 19.78 195 ALA B O 1
ATOM 3081 N N . ALA B 1 199 ? 91.619 6.442 58.411 1.00 18.93 196 ALA B N 1
ATOM 3082 C CA . ALA B 1 199 ? 91.853 7.019 59.741 1.00 19.26 196 ALA B CA 1
ATOM 3083 C C . ALA B 1 199 ? 92.390 8.449 59.626 1.00 19.25 196 ALA B C 1
ATOM 3084 O O . ALA B 1 199 ? 93.408 8.663 58.959 1.00 19.89 196 ALA B O 1
ATOM 3086 N N . PRO B 1 200 ? 91.736 9.424 60.286 1.00 19.94 197 PRO B N 1
ATOM 3087 C CA . PRO B 1 200 ? 92.281 10.775 60.178 1.00 19.21 197 PRO B CA 1
ATOM 3088 C C . PRO B 1 200 ? 93.553 10.876 60.979 1.00 19.60 197 PRO B C 1
ATOM 3089 O O . PRO B 1 200 ? 93.745 10.113 61.938 1.00 19.08 197 PRO B O 1
ATOM 3093 N N . LEU B 1 201 ? 94.423 11.806 60.602 1.00 18.71 198 LEU B N 1
ATOM 3094 C CA . LEU B 1 201 ? 95.729 11.874 61.222 1.00 20.16 198 LEU B CA 1
ATOM 3095 C C . LEU B 1 201 ? 95.625 12.132 62.719 1.00 19.82 198 LEU B C 1
ATOM 3096 O O . LEU B 1 201 ? 96.421 11.605 63.483 1.00 20.91 198 LEU B O 1
ATOM 3101 N N . PHE B 1 202 ? 94.619 12.883 63.160 1.00 20.85 199 PHE B N 1
ATOM 3102 C CA . PHE B 1 202 ? 94.511 13.175 64.614 1.00 21.39 199 PHE B CA 1
ATOM 3103 C C . PHE B 1 202 ? 94.181 11.941 65.478 1.00 21.33 199 PHE B C 1
ATOM 3104 O O . PHE B 1 202 ? 94.481 11.926 66.665 1.00 20.74 199 PHE B O 1
ATOM 3112 N N . GLU B 1 203 ? 93.558 10.925 64.874 1.00 21.59 200 GLU B N 1
ATOM 3113 C CA . GLU B 1 203 ? 93.266 9.658 65.560 1.00 21.63 200 GLU B CA 1
ATOM 3114 C C . GLU B 1 203 ? 94.542 8.884 65.828 1.00 21.02 200 GLU B C 1
ATOM 3115 O O . GLU B 1 203 ? 94.676 8.242 66.870 1.00 21.68 200 GLU B O 1
ATOM 3121 N N . LEU B 1 204 ? 95.514 8.997 64.918 1.00 19.03 201 LEU B N 1
ATOM 3122 C CA . LEU B 1 204 ? 96.804 8.300 65.017 1.00 17.69 201 LEU B CA 1
ATOM 3123 C C . LEU B 1 204 ? 97.779 8.986 65.946 1.00 17.40 201 LEU B C 1
ATOM 3124 O O . LEU B 1 204 ? 98.518 8.316 66.680 1.00 16.86 201 LEU B O 1
ATOM 3129 N N . TYR B 1 205 ? 97.768 10.325 65.941 1.00 17.75 202 TYR B N 1
ATOM 3130 C CA . TYR B 1 205 ? 98.781 11.113 66.597 1.00 18.21 202 TYR B CA 1
ATOM 3131 C C . TYR B 1 205 ? 98.791 10.827 68.099 1.00 19.76 202 TYR B C 1
ATOM 3132 O O . TYR B 1 205 ? 97.736 10.897 68.742 1.00 20.13 202 TYR B O 1
ATOM 3141 N N . ASP B 1 206 ? 99.985 10.525 68.609 1.00 21.12 203 ASP B N 1
ATOM 3142 C CA . ASP B 1 206 ? 100.250 10.181 70.011 1.00 23.33 203 ASP B CA 1
ATOM 3143 C C . ASP B 1 206 ? 99.331 9.051 70.486 1.00 23.97 203 ASP B C 1
ATOM 3144 O O . ASP B 1 206 ? 98.845 9.065 71.616 1.00 24.63 203 ASP B O 1
ATOM 3149 N N . ASN B 1 207 ? 99.064 8.090 69.604 1.00 23.01 204 ASN B N 1
ATOM 3150 C CA . ASN B 1 207 ? 98.185 6.996 69.947 1.00 22.22 204 ASN B CA 1
ATOM 3151 C C . ASN B 1 207 ? 98.881 5.666 69.653 1.00 21.39 204 ASN B C 1
ATOM 3152 O O . ASN B 1 207 ? 98.366 4.795 68.963 1.00 20.81 204 ASN B O 1
ATOM 3157 N N . ALA B 1 208 ? 100.060 5.522 70.215 1.00 20.55 205 ALA B N 1
ATOM 3158 C CA . ALA B 1 208 ? 100.778 4.271 70.158 1.00 22.42 205 ALA B CA 1
ATOM 3159 C C . ALA B 1 208 ? 100.001 3.113 70.851 1.00 23.25 205 ALA B C 1
ATOM 3160 O O . ALA B 1 208 ? 100.105 1.986 70.397 1.00 22.78 205 ALA B O 1
ATOM 3162 N N . PRO B 1 209 ? 99.237 3.406 71.928 1.00 24.07 206 PRO B N 1
ATOM 3163 C CA . PRO B 1 209 ? 98.446 2.316 72.520 1.00 25.29 206 PRO B CA 1
ATOM 3164 C C . PRO B 1 209 ? 97.428 1.740 71.537 1.00 25.47 206 PRO B C 1
ATOM 3165 O O . PRO B 1 209 ? 97.244 0.525 71.468 1.00 26.55 206 PRO B O 1
ATOM 3169 N N . GLY B 1 210 ? 96.789 2.611 70.766 1.00 24.96 207 GLY B N 1
ATOM 3170 C CA . GLY B 1 210 ? 95.828 2.180 69.789 1.00 24.20 207 GLY B CA 1
ATOM 3171 C C . GLY B 1 210 ? 96.417 1.616 68.513 1.00 23.63 207 GLY B C 1
ATOM 3172 O O . GLY B 1 210 ? 95.875 0.656 67.950 1.00 23.79 207 GLY B O 1
ATOM 3173 N N . TYR B 1 211 ? 97.520 2.190 68.034 1.00 22.36 208 TYR B N 1
ATOM 3174 C CA . TYR B 1 211 ? 98.023 1.860 66.697 1.00 21.13 208 TYR B CA 1
ATOM 3175 C C . TYR B 1 211 ? 99.463 1.332 66.607 1.00 20.74 208 TYR B C 1
ATOM 3176 O O . TYR B 1 211 ? 99.896 0.881 65.526 1.00 20.50 208 TYR B O 1
ATOM 3185 N N . GLY B 1 212 ? 100.195 1.367 67.716 1.00 20.08 209 GLY B N 1
ATOM 3186 C CA . GLY B 1 212 ? 101.611 0.983 67.741 1.00 20.45 209 GLY B CA 1
ATOM 3187 C C . GLY B 1 212 ? 102.489 2.144 67.292 1.00 20.47 209 GLY B C 1
ATOM 3188 O O . GLY B 1 212 ? 101.970 3.176 66.812 1.00 20.15 209 GLY B O 1
ATOM 3189 N N . PRO B 1 213 ? 103.805 1.993 67.449 1.00 19.62 210 PRO B N 1
ATOM 3190 C CA . PRO B 1 213 ? 104.718 3.090 67.245 1.00 19.57 210 PRO B CA 1
ATOM 3191 C C . PRO B 1 213 ? 104.866 3.539 65.801 1.00 18.89 210 PRO B C 1
ATOM 3192 O O . PRO B 1 213 ? 105.244 4.682 65.591 1.00 17.59 210 PRO B O 1
ATOM 3196 N N . ILE B 1 214 ? 104.607 2.638 64.838 1.00 18.25 211 ILE B N 1
ATOM 3197 C CA . ILE B 1 214 ? 104.872 2.910 63.437 1.00 17.53 211 ILE B CA 1
ATOM 3198 C C . ILE B 1 214 ? 103.730 3.692 62.881 1.00 16.75 211 ILE B C 1
ATOM 3199 O O . ILE B 1 214 ? 103.948 4.750 62.334 1.00 16.51 211 ILE B O 1
ATOM 3204 N N . ILE B 1 215 ? 102.507 3.181 63.046 1.00 15.30 212 ILE B N 1
ATOM 3205 C CA . ILE B 1 215 ? 101.311 3.868 62.559 1.00 15.20 212 ILE B CA 1
ATOM 3206 C C . ILE B 1 215 ? 101.093 5.211 63.299 1.00 14.86 212 ILE B C 1
ATOM 3207 O O . ILE B 1 215 ? 100.711 6.227 62.684 1.00 14.82 212 ILE B O 1
ATOM 3212 N N . SER B 1 216 ? 101.344 5.217 64.600 1.00 14.48 213 SER B N 1
ATOM 3213 C CA . SER B 1 216 ? 101.105 6.403 65.375 1.00 15.83 213 SER B CA 1
ATOM 3214 C C . SER B 1 216 ? 102.044 7.576 65.026 1.00 15.65 213 SER B C 1
ATOM 3215 O O . SER B 1 216 ? 101.738 8.720 65.391 1.00 16.87 213 SER B O 1
ATOM 3218 N N . SER B 1 217 ? 103.176 7.275 64.385 1.00 16.00 214 SER B N 1
ATOM 3219 C CA A SER B 1 217 ? 104.201 8.251 63.944 0.50 16.55 214 SER B CA 1
ATOM 3220 C CA B SER B 1 217 ? 104.110 8.347 64.016 0.50 15.80 214 SER B CA 1
ATOM 3221 C C . SER B 1 217 ? 103.907 8.826 62.562 1.00 16.30 214 SER B C 1
ATOM 3222 O O . SER B 1 217 ? 104.607 9.753 62.083 1.00 15.15 214 SER B O 1
ATOM 3227 N N . LEU B 1 218 ? 102.921 8.258 61.867 1.00 15.31 215 LEU B N 1
ATOM 3228 C CA . LEU B 1 218 ? 102.662 8.719 60.506 1.00 15.98 215 LEU B CA 1
ATOM 3229 C C . LEU B 1 218 ? 102.316 10.227 60.384 1.00 15.95 215 LEU B C 1
ATOM 3230 O O . LEU B 1 218 ? 102.688 10.844 59.393 1.00 16.18 215 LEU B O 1
ATOM 3235 N N . PRO B 1 219 ? 101.547 10.791 61.329 1.00 16.64 216 PRO B N 1
ATOM 3236 C CA . PRO B 1 219 ? 101.276 12.221 61.232 1.00 17.23 216 PRO B CA 1
ATOM 3237 C C . PRO B 1 219 ? 102.602 13.030 61.132 1.00 16.52 216 PRO B C 1
ATOM 3238 O O . PRO B 1 219 ? 102.763 13.810 60.202 1.00 15.27 216 PRO B O 1
ATOM 3242 N N . GLN B 1 220 ? 103.543 12.744 62.022 1.00 16.15 217 GLN B N 1
ATOM 3243 C CA . GLN B 1 220 ? 104.874 13.340 61.976 1.00 16.15 217 GLN B CA 1
ATOM 3244 C C . GLN B 1 220 ? 105.533 13.123 60.626 1.00 16.94 217 GLN B C 1
ATOM 3245 O O . GLN B 1 220 ? 106.015 14.080 60.009 1.00 16.44 217 GLN B O 1
ATOM 3251 N N . LEU B 1 221 ? 105.530 11.873 60.152 1.00 16.00 218 LEU B N 1
ATOM 3252 C CA . LEU B 1 221 ? 106.194 11.515 58.907 1.00 16.10 218 LEU B CA 1
ATOM 3253 C C . LEU B 1 221 ? 105.554 12.091 57.652 1.00 15.05 218 LEU B C 1
ATOM 3254 O O . LEU B 1 221 ? 106.200 12.197 56.627 1.00 17.44 218 LEU B O 1
ATOM 3259 N N . LEU B 1 222 ? 104.289 12.435 57.720 1.00 14.98 219 LEU B N 1
ATOM 3260 C CA . LEU B 1 222 ? 103.603 13.010 56.589 1.00 14.58 219 LEU B CA 1
ATOM 3261 C C . LEU B 1 222 ? 103.622 14.558 56.628 1.00 14.48 219 LEU B C 1
ATOM 3262 O O . LEU B 1 222 ? 103.290 15.196 55.619 1.00 15.23 219 LEU B O 1
ATOM 3267 N N . SER B 1 223 ? 104.060 15.145 57.749 1.00 13.26 220 SER B N 1
ATOM 3268 C CA . SER B 1 223 ? 103.924 16.584 57.962 1.00 14.33 220 SER B CA 1
ATOM 3269 C C . SER B 1 223 ? 104.703 17.425 56.939 1.00 14.91 220 SER B C 1
ATOM 3270 O O . SER B 1 223 ? 104.302 18.519 56.648 1.00 16.29 220 SER B O 1
ATOM 3273 N N . ARG B 1 224 ? 105.788 16.898 56.414 1.00 15.89 221 ARG B N 1
ATOM 3274 C CA . ARG B 1 224 ? 106.601 17.615 55.430 1.00 16.65 221 ARG B CA 1
ATOM 3275 C C . ARG B 1 224 ? 105.959 17.788 54.078 1.00 17.68 221 ARG B C 1
ATOM 3276 O O . ARG B 1 224 ? 106.420 18.631 53.261 1.00 18.29 221 ARG B O 1
ATOM 3284 N N . PHE B 1 225 ? 104.897 17.033 53.808 1.00 18.22 222 PHE B N 1
ATOM 3285 C CA . PHE B 1 225 ? 104.328 17.049 52.458 1.00 18.72 222 PHE B CA 1
ATOM 3286 C C . PHE B 1 225 ? 103.370 18.208 52.313 1.00 19.48 222 PHE B C 1
ATOM 3287 O O . PHE B 1 225 ? 102.606 18.522 53.236 1.00 17.72 222 PHE B O 1
ATOM 3295 N N . ASN B 1 226 ? 103.430 18.841 51.139 1.00 19.29 223 ASN B N 1
ATOM 3296 C CA . ASN B 1 226 ? 102.462 19.833 50.756 1.00 21.13 223 ASN B CA 1
ATOM 3297 C C . ASN B 1 226 ? 101.342 19.161 49.980 1.00 20.75 223 ASN B C 1
ATOM 3298 O O . ASN B 1 226 ? 101.472 18.932 48.776 1.00 21.69 223 ASN B O 1
ATOM 3303 N N . PHE B 1 227 ? 100.245 18.880 50.676 1.00 19.85 224 PHE B N 1
ATOM 3304 C CA . PHE B 1 227 ? 99.108 18.162 50.144 1.00 20.28 224 PHE B CA 1
ATOM 3305 C C . PHE B 1 227 ? 98.143 19.103 49.452 1.00 21.53 224 PHE B C 1
ATOM 3306 O O . PHE B 1 227 ? 97.807 20.137 50.016 1.00 22.63 224 PHE B O 1
ATOM 3314 N N . ILE B 1 228 ? 97.702 18.717 48.260 1.00 21.55 225 ILE B N 1
ATOM 3315 C CA . ILE B 1 228 ? 96.680 19.432 47.513 1.00 23.91 225 ILE B CA 1
ATOM 3316 C C . ILE B 1 228 ? 95.375 18.671 47.641 1.00 24.32 225 ILE B C 1
ATOM 3317 O O . ILE B 1 228 ? 95.301 17.495 47.251 1.00 24.39 225 ILE B O 1
ATOM 3322 N N . TYR B 1 229 ? 94.367 19.334 48.175 1.00 26.00 226 TYR B N 1
ATOM 3323 C CA . TYR B 1 229 ? 93.067 18.718 48.425 1.00 27.52 226 TYR B CA 1
ATOM 3324 C C . TYR B 1 229 ? 92.169 18.864 47.228 1.00 28.84 226 TYR B C 1
ATOM 3325 O O . TYR B 1 229 ? 91.401 19.811 47.127 1.00 31.22 226 TYR B O 1
ATOM 3334 N N . ASN B 1 230 ? 92.259 17.926 46.301 1.00 30.05 227 ASN B N 1
ATOM 3335 C CA . ASN B 1 230 ? 91.476 18.023 45.075 1.00 31.31 227 ASN B CA 1
ATOM 3336 C C . ASN B 1 230 ? 89.979 17.779 45.276 1.00 32.28 227 ASN B C 1
ATOM 3337 O O . ASN B 1 230 ? 89.551 17.133 46.228 1.00 32.44 227 ASN B O 1
ATOM 3343 N N . ALA C 2 56 ? 122.455 -24.785 76.436 1.00 27.68 82 ALA C N 1
ATOM 3344 C CA . ALA C 2 56 ? 123.465 -24.298 77.406 1.00 26.46 82 ALA C CA 1
ATOM 3345 C C . ALA C 2 56 ? 123.834 -22.852 77.097 1.00 25.62 82 ALA C C 1
ATOM 3346 O O . ALA C 2 56 ? 123.885 -22.440 75.944 1.00 26.64 82 ALA C O 1
ATOM 3348 N N . ALA C 2 57 ? 124.016 -22.053 78.135 1.00 24.14 83 ALA C N 1
ATOM 3349 C CA . ALA C 2 57 ? 124.240 -20.624 77.949 1.00 22.64 83 ALA C CA 1
ATOM 3350 C C . ALA C 2 57 ? 125.103 -20.049 79.049 1.00 21.31 83 ALA C C 1
ATOM 3351 O O . ALA C 2 57 ? 125.244 -20.653 80.117 1.00 20.53 83 ALA C O 1
ATOM 3353 N N . VAL C 2 58 ? 125.708 -18.894 78.765 1.00 20.02 84 VAL C N 1
ATOM 3354 C CA . VAL C 2 58 ? 126.486 -18.130 79.732 1.00 18.32 84 VAL C CA 1
ATOM 3355 C C . VAL C 2 58 ? 126.032 -16.663 79.616 1.00 18.09 84 VAL C C 1
ATOM 3356 O O . VAL C 2 58 ? 125.384 -16.288 78.619 1.00 17.16 84 VAL C O 1
ATOM 3360 N N . TYR C 2 59 ? 126.355 -15.882 80.630 1.00 17.60 85 TYR C N 1
ATOM 3361 C CA . TYR C 2 59 ? 126.293 -14.416 80.586 1.00 18.23 85 TYR C CA 1
ATOM 3362 C C . TYR C 2 59 ? 127.684 -13.897 80.444 1.00 17.97 85 TYR C C 1
ATOM 3363 O O . TYR C 2 59 ? 128.624 -14.422 81.079 1.00 17.74 85 TYR C O 1
ATOM 3372 N N . VAL C 2 60 ? 127.844 -12.896 79.570 1.00 17.86 86 VAL C N 1
ATOM 3373 C CA . VAL C 2 60 ? 129.110 -12.227 79.386 1.00 18.99 86 VAL C CA 1
ATOM 3374 C C . VAL C 2 60 ? 128.916 -10.704 79.605 1.00 20.58 86 VAL C C 1
ATOM 3375 O O . VAL C 2 60 ? 127.976 -10.119 79.080 1.00 20.23 86 VAL C O 1
ATOM 3379 N N . GLY C 2 61 ? 129.835 -10.082 80.320 1.00 21.01 87 GLY C N 1
ATOM 3380 C CA . GLY C 2 61 ? 129.745 -8.657 80.621 1.00 22.26 87 GLY C CA 1
ATOM 3381 C C . GLY C 2 61 ? 130.867 -8.253 81.574 1.00 23.78 87 GLY C C 1
ATOM 3382 O O . GLY C 2 61 ? 131.592 -9.106 82.092 1.00 24.02 87 GLY C O 1
ATOM 3383 N N . SER C 2 62 ? 131.015 -6.959 81.857 1.00 24.93 88 SER C N 1
ATOM 3384 C CA . SER C 2 62 ? 130.175 -5.889 81.379 1.00 24.67 88 SER C CA 1
ATOM 3385 C C . SER C 2 62 ? 130.959 -5.140 80.337 1.00 24.02 88 SER C C 1
ATOM 3386 O O . SER C 2 62 ? 132.190 -5.098 80.366 1.00 25.18 88 SER C O 1
ATOM 3389 N N . PHE C 2 63 ? 130.262 -4.521 79.408 1.00 23.00 89 PHE C N 1
ATOM 3390 C CA . PHE C 2 63 ? 130.955 -3.822 78.326 1.00 22.47 89 PHE C CA 1
ATOM 3391 C C . PHE C 2 63 ? 130.122 -2.596 77.921 1.00 21.33 89 PHE C C 1
ATOM 3392 O O . PHE C 2 63 ? 129.008 -2.429 78.405 1.00 20.55 89 PHE C O 1
ATOM 3400 N N . SER C 2 64 ? 130.671 -1.741 77.068 1.00 21.49 90 SER C N 1
ATOM 3401 C CA . SER C 2 64 ? 129.961 -0.526 76.635 1.00 21.69 90 SER C CA 1
ATOM 3402 C C . SER C 2 64 ? 128.702 -0.790 75.782 1.00 21.62 90 SER C C 1
ATOM 3403 O O . SER C 2 64 ? 128.552 -1.855 75.149 1.00 20.95 90 SER C O 1
ATOM 3406 N N . TRP C 2 65 ? 127.824 0.199 75.705 1.00 20.25 91 TRP C N 1
ATOM 3407 C CA . TRP C 2 65 ? 126.632 0.082 74.879 1.00 20.05 91 TRP C CA 1
ATOM 3408 C C . TRP C 2 65 ? 126.877 0.076 73.364 1.00 19.39 91 TRP C C 1
ATOM 3409 O O . TRP C 2 65 ? 125.980 -0.281 72.593 1.00 20.67 91 TRP C O 1
ATOM 3420 N N . TRP C 2 66 ? 128.069 0.445 72.939 1.00 19.24 92 TRP C N 1
ATOM 3421 C CA . TRP C 2 66 ? 128.467 0.353 71.539 1.00 20.05 92 TRP C CA 1
ATOM 3422 C C . TRP C 2 66 ? 129.312 -0.895 71.228 1.00 19.30 92 TRP C C 1
ATOM 3423 O O . TRP C 2 66 ? 129.848 -1.015 70.127 1.00 20.35 92 TRP C O 1
ATOM 3434 N N . THR C 2 67 ? 129.467 -1.805 72.193 1.00 17.75 93 THR C N 1
ATOM 3435 C CA . THR C 2 67 ? 130.066 -3.115 71.885 1.00 17.02 93 THR C CA 1
ATOM 3436 C C . THR C 2 67 ? 129.083 -3.905 71.038 1.00 15.26 93 THR C C 1
ATOM 3437 O O . THR C 2 67 ? 127.931 -4.039 71.397 1.00 15.88 93 THR C O 1
ATOM 3441 N N . THR C 2 68 ? 129.506 -4.400 69.878 1.00 15.56 94 THR C N 1
ATOM 3442 C CA . THR C 2 68 ? 128.567 -4.962 68.910 1.00 15.77 94 THR C CA 1
ATOM 3443 C C . THR C 2 68 ? 128.451 -6.484 68.946 1.00 15.83 94 THR C C 1
ATOM 3444 O O . THR C 2 68 ? 129.316 -7.175 69.462 1.00 15.97 94 THR C O 1
ATOM 3448 N N . ASP C 2 69 ? 127.340 -6.965 68.416 1.00 16.37 95 ASP C N 1
ATOM 3449 C CA . ASP C 2 69 ? 127.164 -8.353 68.086 1.00 17.09 95 ASP C CA 1
ATOM 3450 C C . ASP C 2 69 ? 128.381 -8.961 67.357 1.00 17.90 95 ASP C C 1
ATOM 3451 O O . ASP C 2 69 ? 128.876 -10.032 67.705 1.00 18.17 95 ASP C O 1
ATOM 3456 N N . GLN C 2 70 ? 128.894 -8.249 66.390 1.00 19.11 96 GLN C N 1
ATOM 3457 C CA . GLN C 2 70 ? 130.040 -8.729 65.603 1.00 19.81 96 GLN C CA 1
ATOM 3458 C C . GLN C 2 70 ? 131.305 -8.843 66.433 1.00 19.74 96 GLN C C 1
ATOM 3459 O O . GLN C 2 70 ? 132.051 -9.811 66.287 1.00 19.26 96 GLN C O 1
ATOM 3465 N N . GLN C 2 71 ? 131.543 -7.887 67.326 1.00 18.54 97 GLN C N 1
ATOM 3466 C CA . GLN C 2 71 ? 132.708 -7.949 68.205 1.00 18.53 97 GLN C CA 1
ATOM 3467 C C . GLN C 2 71 ? 132.624 -9.119 69.193 1.00 18.12 97 GLN C C 1
ATOM 3468 O O . GLN C 2 71 ? 133.617 -9.775 69.453 1.00 17.62 97 GLN C O 1
ATOM 3474 N N . LEU C 2 72 ? 131.436 -9.383 69.720 1.00 18.92 98 LEU C N 1
ATOM 3475 C CA . LEU C 2 72 ? 131.240 -10.485 70.659 1.00 19.04 98 LEU C CA 1
ATOM 3476 C C . LEU C 2 72 ? 131.428 -11.829 69.921 1.00 19.30 98 LEU C C 1
ATOM 3477 O O . LEU C 2 72 ? 132.120 -12.697 70.415 1.00 18.17 98 LEU C O 1
ATOM 3482 N N . ILE C 2 73 ? 130.829 -11.973 68.752 1.00 19.70 99 ILE C N 1
ATOM 3483 C CA . ILE C 2 73 ? 130.986 -13.183 67.956 1.00 21.29 99 ILE C CA 1
ATOM 3484 C C . ILE C 2 73 ? 132.446 -13.414 67.563 1.00 21.70 99 ILE C C 1
ATOM 3485 O O . ILE C 2 73 ? 132.895 -14.558 67.559 1.00 21.76 99 ILE C O 1
ATOM 3490 N N . GLN C 2 74 ? 133.192 -12.357 67.255 1.00 21.75 100 GLN C N 1
ATOM 3491 C CA . GLN C 2 74 ? 134.598 -12.514 66.888 1.00 21.82 100 GLN C CA 1
ATOM 3492 C C . GLN C 2 74 ? 135.480 -12.965 68.055 1.00 21.28 100 GLN C C 1
ATOM 3493 O O . GLN C 2 74 ? 136.369 -13.792 67.862 1.00 21.85 100 GLN C O 1
ATOM 3496 N N . VAL C 2 75 ? 135.252 -12.452 69.254 1.00 20.15 101 VAL C N 1
ATOM 3497 C CA . VAL C 2 75 ? 136.006 -12.907 70.395 1.00 20.06 101 VAL C CA 1
ATOM 3498 C C . VAL C 2 75 ? 135.625 -14.359 70.752 1.00 19.22 101 VAL C C 1
ATOM 3499 O O . VAL C 2 75 ? 136.469 -15.145 71.137 1.00 20.53 101 VAL C O 1
ATOM 3503 N N . ILE C 2 76 ? 134.367 -14.706 70.611 1.00 18.58 102 ILE C N 1
ATOM 3504 C CA . ILE C 2 76 ? 133.928 -16.094 70.807 1.00 18.91 102 ILE C CA 1
ATOM 3505 C C . ILE C 2 76 ? 134.596 -17.042 69.773 1.00 20.02 102 ILE C C 1
ATOM 3506 O O . ILE C 2 76 ? 135.080 -18.128 70.128 1.00 20.74 102 ILE C O 1
ATOM 3511 N N . ARG C 2 77 ? 134.630 -16.642 68.515 1.00 20.34 103 ARG C N 1
ATOM 3512 C CA . ARG C 2 77 ? 135.338 -17.411 67.473 1.00 22.43 103 ARG C CA 1
ATOM 3513 C C . ARG C 2 77 ? 136.825 -17.591 67.797 1.00 22.80 103 ARG C C 1
ATOM 3514 O O . ARG C 2 77 ? 137.391 -18.689 67.623 1.00 22.78 103 ARG C O 1
ATOM 3522 N N . SER C 2 78 ? 137.428 -16.530 68.332 1.00 23.08 104 SER C N 1
ATOM 3523 C CA . SER C 2 78 ? 138.836 -16.505 68.710 1.00 22.37 104 SER C CA 1
ATOM 3524 C C . SER C 2 78 ? 139.195 -17.518 69.805 1.00 22.64 104 SER C C 1
ATOM 3525 O O . SER C 2 78 ? 140.370 -17.829 69.967 1.00 21.99 104 SER C O 1
ATOM 3528 N N . ILE C 2 79 ? 138.220 -18.002 70.572 1.00 23.08 105 ILE C N 1
ATOM 3529 C CA . ILE C 2 79 ? 138.514 -19.067 71.557 1.00 23.19 105 ILE C CA 1
ATOM 3530 C C . ILE C 2 79 ? 138.065 -20.438 71.055 1.00 23.60 105 ILE C C 1
ATOM 3531 O O . ILE C 2 79 ? 138.065 -21.413 71.806 1.00 23.34 105 ILE C O 1
ATOM 3536 N N . GLY C 2 80 ? 137.659 -20.503 69.794 1.00 23.91 106 GLY C N 1
ATOM 3537 C CA . GLY C 2 80 ? 137.365 -21.774 69.143 1.00 23.48 106 GLY C CA 1
ATOM 3538 C C . GLY C 2 80 ? 135.926 -22.215 69.208 1.00 23.01 106 GLY C C 1
ATOM 3539 O O . GLY C 2 80 ? 135.631 -23.391 68.962 1.00 21.80 106 GLY C O 1
ATOM 3540 N N . VAL C 2 81 ? 135.016 -21.282 69.502 1.00 21.02 107 VAL C N 1
ATOM 3541 C CA . VAL C 2 81 ? 133.591 -21.601 69.628 1.00 20.84 107 VAL C CA 1
ATOM 3542 C C . VAL C 2 81 ? 132.832 -21.152 68.404 1.00 21.08 107 VAL C C 1
ATOM 3543 O O . VAL C 2 81 ? 132.813 -19.950 68.097 1.00 21.56 107 VAL C O 1
ATOM 3547 N N . TYR C 2 82 ? 132.223 -22.109 67.690 1.00 21.47 108 TYR C N 1
ATOM 3548 C CA . TYR C 2 82 ? 131.522 -21.812 66.432 1.00 22.06 108 TYR C CA 1
ATOM 3549 C C . TYR C 2 82 ? 130.070 -22.257 66.413 1.00 21.51 108 TYR C C 1
ATOM 3550 O O . TYR C 2 82 ? 129.437 -22.191 65.358 1.00 22.33 108 TYR C O 1
ATOM 3559 N N . ASP C 2 83 ? 129.529 -22.710 67.551 1.00 20.70 109 ASP C N 1
ATOM 3560 C CA . ASP C 2 83 ? 128.132 -23.155 67.612 1.00 20.97 109 ASP C CA 1
ATOM 3561 C C . ASP C 2 83 ? 127.229 -22.230 68.483 1.00 21.10 109 ASP C C 1
ATOM 3562 O O . ASP C 2 83 ? 126.348 -22.712 69.228 1.00 20.10 109 ASP C O 1
ATOM 3567 N N . VAL C 2 84 ? 127.477 -20.924 68.385 1.00 21.33 110 VAL C N 1
ATOM 3568 C CA . VAL C 2 84 ? 126.605 -19.938 69.008 1.00 21.54 110 VAL C CA 1
ATOM 3569 C C . VAL C 2 84 ? 125.275 -20.001 68.292 1.00 23.23 110 VAL C C 1
ATOM 3570 O O . VAL C 2 84 ? 125.210 -19.783 67.061 1.00 23.58 110 VAL C O 1
ATOM 3574 N N . VAL C 2 85 ? 124.238 -20.335 69.055 1.00 23.25 111 VAL C N 1
ATOM 3575 C CA A VAL C 2 85 ? 122.868 -20.397 68.580 0.50 24.96 111 VAL C CA 1
ATOM 3576 C CA B VAL C 2 85 ? 122.879 -20.359 68.505 0.50 24.81 111 VAL C CA 1
ATOM 3577 C C . VAL C 2 85 ? 122.168 -19.027 68.694 1.00 25.74 111 VAL C C 1
ATOM 3578 O O . VAL C 2 85 ? 121.360 -18.663 67.854 1.00 27.18 111 VAL C O 1
ATOM 3585 N N . GLU C 2 86 ? 122.489 -18.276 69.749 1.00 25.39 112 GLU C N 1
ATOM 3586 C CA . GLU C 2 86 ? 121.898 -16.940 69.904 1.00 26.67 112 GLU C CA 1
ATOM 3587 C C . GLU C 2 86 ? 122.759 -16.033 70.765 1.00 24.56 112 GLU C C 1
ATOM 3588 O O . GLU C 2 86 ? 123.354 -16.500 71.727 1.00 21.91 112 GLU C O 1
ATOM 3594 N N . LEU C 2 87 ? 122.897 -14.773 70.339 1.00 24.37 113 LEU C N 1
ATOM 3595 C CA . LEU C 2 87 ? 123.438 -13.699 71.169 1.00 24.28 113 LEU C CA 1
ATOM 3596 C C . LEU C 2 87 ? 122.317 -12.738 71.511 1.00 23.83 113 LEU C C 1
ATOM 3597 O O . LEU C 2 87 ? 121.801 -12.018 70.621 1.00 23.29 113 LEU C O 1
ATOM 3602 N N . LYS C 2 88 ? 121.962 -12.689 72.786 1.00 21.80 114 LYS C N 1
ATOM 3603 C CA . LYS C 2 88 ? 120.906 -11.802 73.238 1.00 21.97 114 LYS C CA 1
ATOM 3604 C C . LYS C 2 88 ? 121.476 -10.781 74.205 1.00 19.87 114 LYS C C 1
ATOM 3605 O O . LYS C 2 88 ? 121.811 -11.123 75.350 1.00 19.40 114 LYS C O 1
ATOM 3611 N N . PHE C 2 89 ? 121.616 -9.547 73.732 1.00 17.91 115 PHE C N 1
ATOM 3612 C CA . PHE C 2 89 ? 122.048 -8.457 74.585 1.00 17.55 115 PHE C CA 1
ATOM 3613 C C . PHE C 2 89 ? 120.904 -8.081 75.534 1.00 17.15 115 PHE C C 1
ATOM 3614 O O . PHE C 2 89 ? 119.745 -8.103 75.169 1.00 16.90 115 PHE C O 1
ATOM 3622 N N . ALA C 2 90 ? 121.245 -7.776 76.773 1.00 16.94 116 ALA C N 1
ATOM 3623 C CA . ALA C 2 90 ? 120.295 -7.114 77.660 1.00 16.47 116 ALA C CA 1
ATOM 3624 C C . ALA C 2 90 ? 120.127 -5.680 77.085 1.00 16.27 116 ALA C C 1
ATOM 3625 O O . ALA C 2 90 ? 121.096 -5.013 76.767 1.00 15.64 116 ALA C O 1
ATOM 3627 N N . GLU C 2 91 ? 118.891 -5.249 76.957 1.00 17.47 117 GLU C N 1
ATOM 3628 C CA . GLU C 2 91 ? 118.547 -4.005 76.296 1.00 18.04 117 GLU C CA 1
ATOM 3629 C C . GLU C 2 91 ? 117.453 -3.281 77.051 1.00 18.53 117 GLU C C 1
ATOM 3630 O O . GLU C 2 91 ? 116.571 -3.895 77.671 1.00 18.22 117 GLU C O 1
ATOM 3636 N N . ASN C 2 92 ? 117.516 -1.958 76.990 1.00 19.05 118 ASN C N 1
ATOM 3637 C CA . ASN C 2 92 ? 116.381 -1.127 77.326 1.00 19.58 118 ASN C CA 1
ATOM 3638 C C . ASN C 2 92 ? 115.339 -1.312 76.217 1.00 20.15 118 ASN C C 1
ATOM 3639 O O . ASN C 2 92 ? 115.555 -0.893 75.073 1.00 19.06 118 ASN C O 1
ATOM 3644 N N . ARG C 2 93 ? 114.206 -1.930 76.544 1.00 19.24 119 ARG C N 1
ATOM 3645 C CA . ARG C 2 93 ? 113.142 -2.126 75.563 1.00 19.85 119 ARG C CA 1
ATOM 3646 C C . ARG C 2 93 ? 112.583 -0.836 74.920 1.00 19.34 119 ARG C C 1
ATOM 3647 O O . ARG C 2 93 ? 112.252 -0.845 73.730 1.00 19.23 119 ARG C O 1
ATOM 3652 N N . ALA C 2 94 ? 112.454 0.235 75.715 1.00 17.84 120 ALA C N 1
ATOM 3653 C CA . ALA C 2 94 ? 111.897 1.506 75.255 1.00 17.93 120 ALA C CA 1
ATOM 3654 C C . ALA C 2 94 ? 112.662 2.102 74.054 1.00 17.49 120 ALA C C 1
ATOM 3655 O O . ALA C 2 94 ? 112.047 2.663 73.148 1.00 17.44 120 ALA C O 1
ATOM 3657 N N . ASN C 2 95 ? 113.987 1.988 74.066 1.00 16.29 121 ASN C N 1
ATOM 3658 C CA . ASN C 2 95 ? 114.821 2.621 73.021 1.00 17.05 121 ASN C CA 1
ATOM 3659 C C . ASN C 2 95 ? 115.897 1.745 72.388 1.00 16.26 121 ASN C C 1
ATOM 3660 O O . ASN C 2 95 ? 116.679 2.224 71.588 1.00 14.66 121 ASN C O 1
ATOM 3665 N N . GLY C 2 96 ? 115.985 0.482 72.818 1.00 16.45 122 GLY C N 1
ATOM 3666 C CA . GLY C 2 96 ? 116.879 -0.496 72.198 1.00 16.39 122 GLY C CA 1
ATOM 3667 C C . GLY C 2 96 ? 118.330 -0.425 72.616 1.00 16.42 122 GLY C C 1
ATOM 3668 O O . GLY C 2 96 ? 119.114 -1.216 72.152 1.00 17.89 122 GLY C O 1
ATOM 3669 N N . GLN C 2 97 ? 118.696 0.500 73.498 1.00 16.14 123 GLN C N 1
ATOM 3670 C CA . GLN C 2 97 ? 120.081 0.643 73.915 1.00 16.14 123 GLN C CA 1
ATOM 3671 C C . GLN C 2 97 ? 120.537 -0.602 74.721 1.00 17.23 123 GLN C C 1
ATOM 3672 O O . GLN C 2 97 ? 119.786 -1.094 75.588 1.00 16.81 123 GLN C O 1
ATOM 3678 N N . SER C 2 98 ? 121.751 -1.074 74.428 1.00 18.27 124 SER C N 1
ATOM 3679 C CA . SER C 2 98 ? 122.352 -2.215 75.115 1.00 19.00 124 SER C CA 1
ATOM 3680 C C . SER C 2 98 ? 122.672 -1.793 76.537 1.00 19.91 124 SER C C 1
ATOM 3681 O O . SER C 2 98 ? 123.107 -0.672 76.765 1.00 18.67 124 SER C O 1
ATOM 3684 N N . LYS C 2 99 ? 122.409 -2.683 77.493 1.00 20.88 125 LYS C N 1
ATOM 3685 C CA . LYS C 2 99 ? 122.739 -2.431 78.893 1.00 21.70 125 LYS C CA 1
ATOM 3686 C C . LYS C 2 99 ? 124.106 -2.998 79.256 1.00 21.70 125 LYS C C 1
ATOM 3687 O O . LYS C 2 99 ? 124.491 -3.003 80.443 1.00 22.34 125 LYS C O 1
ATOM 3693 N N . GLY C 2 100 ? 124.824 -3.537 78.267 1.00 19.80 126 GLY C N 1
ATOM 3694 C CA . GLY C 2 100 ? 126.213 -3.857 78.442 1.00 20.09 126 GLY C CA 1
ATOM 3695 C C . GLY C 2 100 ? 126.529 -5.265 78.954 1.00 19.13 126 GLY C C 1
ATOM 3696 O O . GLY C 2 100 ? 127.627 -5.510 79.419 1.00 20.33 126 GLY C O 1
ATOM 3697 N N . TYR C 2 101 ? 125.581 -6.178 78.850 1.00 18.99 127 TYR C N 1
ATOM 3698 C CA . TYR C 2 101 ? 125.861 -7.604 79.022 1.00 17.89 127 TYR C CA 1
ATOM 3699 C C . TYR C 2 101 ? 124.960 -8.397 78.104 1.00 17.68 127 TYR C C 1
ATOM 3700 O O . TYR C 2 101 ? 123.977 -7.881 77.569 1.00 17.33 127 TYR C O 1
ATOM 3709 N N . ALA C 2 102 ? 125.316 -9.655 77.885 1.00 18.15 128 ALA C N 1
ATOM 3710 C CA . ALA C 2 102 ? 124.600 -10.484 76.921 1.00 17.37 128 ALA C CA 1
ATOM 3711 C C . ALA C 2 102 ? 124.525 -11.921 77.384 1.00 17.64 128 ALA C C 1
ATOM 3712 O O . ALA C 2 102 ? 125.414 -12.375 78.107 1.00 18.44 128 ALA C O 1
ATOM 3714 N N . GLU C 2 103 ? 123.485 -12.620 76.937 1.00 17.73 129 GLU C N 1
ATOM 3715 C CA . GLU C 2 103 ? 123.393 -14.048 77.055 1.00 18.52 129 GLU C CA 1
ATOM 3716 C C . GLU C 2 103 ? 123.902 -14.656 75.753 1.00 18.07 129 GLU C C 1
ATOM 3717 O O . GLU C 2 103 ? 123.467 -14.251 74.662 1.00 18.08 129 GLU C O 1
ATOM 3723 N N . VAL C 2 104 ? 124.853 -15.573 75.887 1.00 17.52 130 VAL C N 1
ATOM 3724 C CA . VAL C 2 104 ? 125.422 -16.324 74.750 1.00 17.70 130 VAL C CA 1
ATOM 3725 C C . VAL C 2 104 ? 124.898 -17.770 74.862 1.00 17.74 130 VAL C C 1
ATOM 3726 O O . VAL C 2 104 ? 125.225 -18.460 75.827 1.00 18.50 130 VAL C O 1
ATOM 3730 N N . VAL C 2 105 ? 124.038 -18.186 73.935 1.00 18.21 131 VAL C N 1
ATOM 3731 C CA . VAL C 2 105 ? 123.465 -19.530 73.935 1.00 18.78 131 VAL C CA 1
ATOM 3732 C C . VAL C 2 105 ? 124.253 -20.334 72.883 1.00 18.32 131 VAL C C 1
ATOM 3733 O O . VAL C 2 105 ? 124.455 -19.857 71.777 1.00 18.19 131 VAL C O 1
ATOM 3737 N N . VAL C 2 106 ? 124.747 -21.493 73.284 1.00 18.77 132 VAL C N 1
ATOM 3738 C CA . VAL C 2 106 ? 125.571 -22.374 72.418 1.00 18.99 132 VAL C CA 1
ATOM 3739 C C . VAL C 2 106 ? 124.885 -23.744 72.294 1.00 20.15 132 VAL C C 1
ATOM 3740 O O . VAL C 2 106 ? 124.038 -24.120 73.136 1.00 19.42 132 VAL C O 1
ATOM 3744 N N . ALA C 2 107 ? 125.267 -24.511 71.265 1.00 20.30 133 ALA C N 1
ATOM 3745 C CA . ALA C 2 107 ? 124.601 -25.773 71.010 1.00 21.18 133 ALA C CA 1
ATOM 3746 C C . ALA C 2 107 ? 125.106 -26.895 71.920 1.00 21.48 133 ALA C C 1
ATOM 3747 O O . ALA C 2 107 ? 124.434 -27.894 72.073 1.00 25.09 133 ALA C O 1
ATOM 3749 N N . SER C 2 108 ? 126.261 -26.726 72.543 1.00 22.04 134 SER C N 1
ATOM 3750 C CA . SER C 2 108 ? 126.933 -27.808 73.228 1.00 22.39 134 SER C CA 1
ATOM 3751 C C . SER C 2 108 ? 127.506 -27.406 74.589 1.00 22.92 134 SER C C 1
ATOM 3752 O O . SER C 2 108 ? 127.924 -26.260 74.806 1.00 21.26 134 SER C O 1
ATOM 3755 N N . GLU C 2 109 ? 127.581 -28.372 75.501 1.00 23.82 135 GLU C N 1
ATOM 3756 C CA . GLU C 2 109 ? 128.278 -28.135 76.761 1.00 24.64 135 GLU C CA 1
ATOM 3757 C C . GLU C 2 109 ? 129.786 -27.971 76.571 1.00 23.13 135 GLU C C 1
ATOM 3758 O O . GLU C 2 109 ? 130.429 -27.233 77.316 1.00 21.35 135 GLU C O 1
ATOM 3764 N N . ASN C 2 110 ? 130.365 -28.635 75.565 1.00 22.60 136 ASN C N 1
ATOM 3765 C CA . ASN C 2 110 ? 131.761 -28.401 75.248 1.00 21.90 136 ASN C CA 1
ATOM 3766 C C . ASN C 2 110 ? 132.021 -26.896 75.036 1.00 20.95 136 ASN C C 1
ATOM 3767 O O . ASN C 2 110 ? 132.968 -26.343 75.587 1.00 21.17 136 ASN C O 1
ATOM 3772 N N . SER C 2 111 ? 131.164 -26.229 74.272 1.00 19.35 137 SER C N 1
ATOM 3773 C CA . SER C 2 111 ? 131.335 -24.781 74.077 1.00 18.99 137 SER C CA 1
ATOM 3774 C C . SER C 2 111 ? 131.104 -23.994 75.368 1.00 18.28 137 SER C C 1
ATOM 3775 O O . SER C 2 111 ? 131.775 -23.004 75.583 1.00 18.13 137 SER C O 1
ATOM 3778 N N . VAL C 2 112 ? 130.175 -24.424 76.229 1.00 18.94 138 VAL C N 1
ATOM 3779 C CA . VAL C 2 112 ? 129.986 -23.694 77.498 1.00 19.45 138 VAL C CA 1
ATOM 3780 C C . VAL C 2 112 ? 131.234 -23.801 78.351 1.00 19.46 138 VAL C C 1
ATOM 3781 O O . VAL C 2 112 ? 131.664 -22.815 78.972 1.00 20.24 138 VAL C O 1
ATOM 3785 N N . HIS C 2 113 ? 131.844 -24.988 78.392 1.00 20.22 139 HIS C N 1
ATOM 3786 C CA . HIS C 2 113 ? 133.118 -25.161 79.094 1.00 21.28 139 HIS C CA 1
ATOM 3787 C C . HIS C 2 113 ? 134.200 -24.247 78.526 1.00 20.45 139 HIS C C 1
ATOM 3788 O O . HIS C 2 113 ? 134.908 -23.578 79.277 1.00 20.44 139 HIS C O 1
ATOM 3795 N N . LYS C 2 114 ? 134.318 -24.172 77.208 1.00 21.62 140 LYS C N 1
ATOM 3796 C CA . LYS C 2 114 ? 135.317 -23.276 76.604 1.00 21.83 140 LYS C CA 1
ATOM 3797 C C . LYS C 2 114 ? 135.092 -21.783 76.904 1.00 22.11 140 LYS C C 1
ATOM 3798 O O . LYS C 2 114 ? 136.032 -21.048 77.205 1.00 23.27 140 LYS C O 1
ATOM 3804 N N . LEU C 2 115 ? 133.858 -21.338 76.771 1.00 22.06 141 LEU C N 1
ATOM 3805 C CA . LEU C 2 115 ? 133.492 -19.966 77.136 1.00 21.92 141 LEU C CA 1
ATOM 3806 C C . LEU C 2 115 ? 133.879 -19.662 78.598 1.00 22.42 141 LEU C C 1
ATOM 3807 O O . LEU C 2 115 ? 134.481 -18.631 78.877 1.00 22.88 141 LEU C O 1
ATOM 3812 N N . LEU C 2 116 ? 133.527 -20.550 79.528 1.00 22.06 142 LEU C N 1
ATOM 3813 C CA . LEU C 2 116 ? 133.784 -20.300 80.943 1.00 22.68 142 LEU C CA 1
ATOM 3814 C C . LEU C 2 116 ? 135.279 -20.270 81.245 1.00 23.95 142 LEU C C 1
ATOM 3815 O O . LEU C 2 116 ? 135.724 -19.534 82.108 1.00 25.00 142 LEU C O 1
ATOM 3820 N N . GLU C 2 117 ? 136.079 -21.049 80.532 1.00 25.38 143 GLU C N 1
ATOM 3821 C CA . GLU C 2 117 ? 137.525 -21.079 80.817 1.00 26.52 143 GLU C CA 1
ATOM 3822 C C . GLU C 2 117 ? 138.325 -20.057 80.028 1.00 26.20 143 GLU C C 1
ATOM 3823 O O . GLU C 2 117 ? 139.254 -19.450 80.554 1.00 26.96 143 GLU C O 1
ATOM 3829 N N . LEU C 2 118 ? 137.995 -19.875 78.757 1.00 25.22 144 LEU C N 1
ATOM 3830 C CA . LEU C 2 118 ? 138.871 -19.132 77.858 1.00 25.34 144 LEU C CA 1
ATOM 3831 C C . LEU C 2 118 ? 138.448 -17.661 77.668 1.00 25.73 144 LEU C C 1
ATOM 3832 O O . LEU C 2 118 ? 139.281 -16.814 77.373 1.00 24.83 144 LEU C O 1
ATOM 3837 N N . LEU C 2 119 ? 137.155 -17.358 77.826 1.00 26.52 145 LEU C N 1
ATOM 3838 C CA . LEU C 2 119 ? 136.661 -15.993 77.538 1.00 26.85 145 LEU C CA 1
ATOM 3839 C C . LEU C 2 119 ? 136.951 -14.969 78.654 1.00 27.61 145 LEU C C 1
ATOM 3840 O O . LEU C 2 119 ? 137.297 -13.835 78.342 1.00 26.86 145 LEU C O 1
ATOM 3845 N N . PRO C 2 120 ? 136.830 -15.347 79.935 1.00 28.99 146 PRO C N 1
ATOM 3846 C CA . PRO C 2 120 ? 137.127 -14.339 80.979 1.00 30.62 146 PRO C CA 1
ATOM 3847 C C . PRO C 2 120 ? 138.510 -13.719 80.803 1.00 31.94 146 PRO C C 1
ATOM 3848 O O . PRO C 2 120 ? 139.440 -14.424 80.462 1.00 32.80 146 PRO C O 1
ATOM 3852 N N . GLY C 2 121 ? 138.628 -12.411 81.009 1.00 33.81 147 GLY C N 1
ATOM 3853 C CA . GLY C 2 121 ? 139.894 -11.696 80.832 1.00 34.82 147 GLY C CA 1
ATOM 3854 C C . GLY C 2 121 ? 140.105 -11.086 79.451 1.00 35.73 147 GLY C C 1
ATOM 3855 O O . GLY C 2 121 ? 140.862 -10.117 79.298 1.00 36.81 147 GLY C O 1
ATOM 3856 N N . LYS C 2 122 ? 139.440 -11.637 78.435 1.00 36.70 148 LYS C N 1
ATOM 3857 C CA . LYS C 2 122 ? 139.508 -11.092 77.087 1.00 37.02 148 LYS C CA 1
ATOM 3858 C C . LYS C 2 122 ? 138.940 -9.704 77.093 1.00 36.80 148 LYS C C 1
ATOM 3859 O O . LYS C 2 122 ? 138.110 -9.369 77.937 1.00 37.24 148 LYS C O 1
ATOM 3865 N N . VAL C 2 123 ? 139.375 -8.895 76.138 1.00 37.18 149 VAL C N 1
ATOM 3866 C CA . VAL C 2 123 ? 139.074 -7.476 76.151 1.00 36.85 149 VAL C CA 1
ATOM 3867 C C . VAL C 2 123 ? 138.126 -7.122 75.014 1.00 36.83 149 VAL C C 1
ATOM 3868 O O . VAL C 2 123 ? 138.352 -7.524 73.879 1.00 37.30 149 VAL C O 1
ATOM 3872 N N . LEU C 2 124 ? 137.049 -6.414 75.354 1.00 36.54 150 LEU C N 1
ATOM 3873 C CA . LEU C 2 124 ? 136.118 -5.831 74.393 1.00 36.06 150 LEU C CA 1
ATOM 3874 C C . LEU C 2 124 ? 136.097 -4.321 74.620 1.00 36.61 150 LEU C C 1
ATOM 3875 O O . LEU C 2 124 ? 135.685 -3.872 75.697 1.00 35.41 150 LEU C O 1
ATOM 3880 N N . ASN C 2 125 ? 136.554 -3.544 73.630 1.00 36.48 151 ASN C N 1
ATOM 3881 C CA . ASN C 2 125 ? 136.565 -2.092 73.736 1.00 36.70 151 ASN C CA 1
ATOM 3882 C C . ASN C 2 125 ? 137.173 -1.625 75.060 1.00 37.84 151 ASN C C 1
ATOM 3883 O O . ASN C 2 125 ? 136.523 -0.894 75.844 1.00 37.64 151 ASN C O 1
ATOM 3888 N N . GLY C 2 126 ? 138.394 -2.089 75.340 1.00 38.16 152 GLY C N 1
ATOM 3889 C CA . GLY C 2 126 ? 139.113 -1.660 76.534 1.0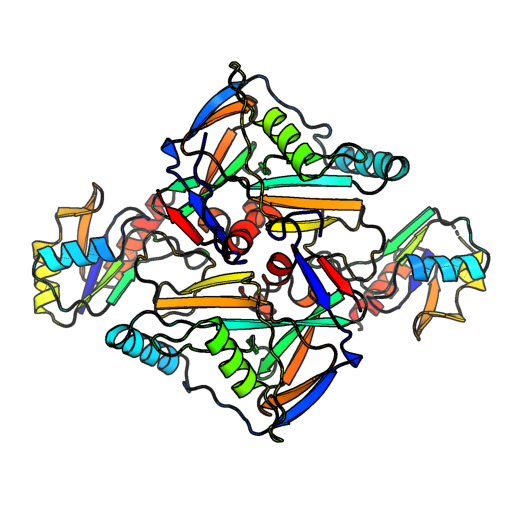0 38.50 152 GLY C CA 1
ATOM 3890 C C . GLY C 2 126 ? 138.697 -2.273 77.860 1.00 38.62 152 GLY C C 1
ATOM 3891 O O . GLY C 2 126 ? 139.369 -2.052 78.861 1.00 39.21 152 GLY C O 1
ATOM 3892 N N . GLU C 2 127 ? 137.609 -3.044 77.903 1.00 38.64 153 GLU C N 1
ATOM 3893 C CA . GLU C 2 127 ? 137.189 -3.670 79.163 1.00 38.31 153 GLU C CA 1
ATOM 3894 C C . GLU C 2 127 ? 137.397 -5.197 79.165 1.00 37.58 153 GLU C C 1
ATOM 3895 O O . GLU C 2 127 ? 137.167 -5.876 78.150 1.00 37.32 153 GLU C O 1
ATOM 3901 N N . LYS C 2 128 ? 137.833 -5.731 80.304 1.00 35.89 154 LYS C N 1
ATOM 3902 C CA . LYS C 2 128 ? 137.998 -7.174 80.458 1.00 35.27 154 LYS C CA 1
ATOM 3903 C C . LYS C 2 128 ? 136.646 -7.774 80.857 1.00 33.33 154 LYS C C 1
ATOM 3904 O O . LYS C 2 128 ? 135.980 -7.267 81.776 1.00 33.16 154 LYS C O 1
ATOM 3910 N N . VAL C 2 129 ? 136.230 -8.839 80.180 1.00 30.79 155 VAL C N 1
ATOM 3911 C CA . VAL C 2 129 ? 134.903 -9.408 80.435 1.00 29.83 155 VAL C CA 1
ATOM 3912 C C . VAL C 2 129 ? 134.921 -10.531 81.471 1.00 28.27 155 VAL C C 1
ATOM 3913 O O . VAL C 2 129 ? 135.920 -11.201 81.652 1.00 28.00 155 VAL C O 1
ATOM 3917 N N . ASP C 2 130 ? 133.800 -10.666 82.166 1.00 26.63 156 ASP C N 1
ATOM 3918 C CA . ASP C 2 130 ? 133.537 -11.737 83.094 1.00 25.85 156 ASP C CA 1
ATOM 3919 C C . ASP C 2 130 ? 132.573 -12.647 82.338 1.00 24.28 156 ASP C C 1
ATOM 3920 O O . ASP C 2 130 ? 131.745 -12.178 81.540 1.00 23.57 156 ASP C O 1
ATOM 3925 N N . VAL C 2 131 ? 132.637 -13.932 82.623 1.00 21.81 157 VAL C N 1
ATOM 3926 C CA . VAL C 2 131 ? 131.700 -14.876 82.027 1.00 20.95 157 VAL C CA 1
ATOM 3927 C C . VAL C 2 131 ? 131.255 -15.845 83.098 1.00 21.08 157 VAL C C 1
ATOM 3928 O O . VAL C 2 131 ? 132.087 -16.362 83.825 1.00 20.46 157 VAL C O 1
ATOM 3932 N N . ARG C 2 132 ? 129.956 -16.083 83.186 1.00 21.27 158 ARG C N 1
ATOM 3933 C CA . ARG C 2 132 ? 129.379 -16.947 84.189 1.00 22.66 158 ARG C CA 1
ATOM 3934 C C . ARG C 2 132 ? 128.250 -17.770 83.578 1.00 22.06 158 ARG C C 1
ATOM 3935 O O . ARG C 2 132 ? 127.630 -17.344 82.603 1.00 20.93 158 ARG C O 1
ATOM 3943 N N . PRO C 2 133 ? 127.953 -18.943 84.165 1.00 22.07 159 PRO C N 1
ATOM 3944 C CA . PRO C 2 133 ? 126.787 -19.710 83.798 1.00 22.62 159 PRO C CA 1
ATOM 3945 C C . PRO C 2 133 ? 125.497 -18.907 83.879 1.00 23.43 159 PRO C C 1
ATOM 3946 O O . PRO C 2 133 ? 125.297 -18.111 84.816 1.00 23.60 159 PRO C O 1
ATOM 3950 N N . ALA C 2 134 ? 124.623 -19.149 82.917 1.00 24.02 160 ALA C N 1
ATOM 3951 C CA . ALA C 2 134 ? 123.366 -18.441 82.806 1.00 24.93 160 ALA C CA 1
ATOM 3952 C C . ALA C 2 134 ? 122.355 -18.984 83.790 1.00 25.63 160 ALA C C 1
ATOM 3953 O O . ALA C 2 134 ? 121.451 -19.686 83.384 1.00 28.30 160 ALA C O 1
ATOM 3955 N N . THR C 2 135 ? 122.507 -18.643 85.061 1.00 24.81 161 THR C N 1
ATOM 3956 C CA . THR C 2 135 ? 121.554 -18.996 86.091 1.00 24.02 161 THR C CA 1
ATOM 3957 C C . THR C 2 135 ? 120.805 -17.731 86.542 1.00 24.91 161 THR C C 1
ATOM 3958 O O . THR C 2 135 ? 121.253 -16.609 86.289 1.00 22.57 161 THR C O 1
ATOM 3962 N N . ARG C 2 136 ? 119.686 -17.925 87.227 1.00 25.92 162 ARG C N 1
ATOM 3963 C CA . ARG C 2 136 ? 118.905 -16.798 87.751 1.00 27.13 162 ARG C CA 1
ATOM 3964 C C . ARG C 2 136 ? 119.746 -15.915 88.688 1.00 26.71 162 ARG C C 1
ATOM 3965 O O . ARG C 2 136 ? 119.658 -14.662 88.650 1.00 26.54 162 ARG C O 1
ATOM 3973 N N . GLN C 2 137 ? 120.597 -16.538 89.502 1.00 25.24 163 GLN C N 1
ATOM 3974 C CA . GLN C 2 137 ? 121.444 -15.768 90.405 1.00 25.06 163 GLN C CA 1
ATOM 3975 C C . GLN C 2 137 ? 122.426 -14.894 89.608 1.00 23.37 163 GLN C C 1
ATOM 3976 O O . GLN C 2 137 ? 122.627 -13.715 89.924 1.00 22.71 163 GLN C O 1
ATOM 3982 N N . ASN C 2 138 ? 123.072 -15.477 88.598 1.00 21.45 164 ASN C N 1
ATOM 3983 C CA . ASN C 2 138 ? 124.017 -14.728 87.822 1.00 20.57 164 ASN C CA 1
ATOM 3984 C C . ASN C 2 138 ? 123.321 -13.625 86.982 1.00 19.68 164 ASN C C 1
ATOM 3985 O O . ASN C 2 138 ? 123.870 -12.571 86.819 1.00 20.45 164 ASN C O 1
ATOM 3990 N N . LEU C 2 139 ? 122.118 -13.869 86.498 1.00 19.76 165 LEU C N 1
ATOM 3991 C CA . LEU C 2 139 ? 121.349 -12.838 85.793 1.00 20.04 165 LEU C CA 1
ATOM 3992 C C . LEU C 2 139 ? 121.048 -11.644 86.716 1.00 20.61 165 LEU C C 1
ATOM 3993 O O . LEU C 2 139 ? 121.219 -10.477 86.338 1.00 19.82 165 LEU C O 1
ATOM 3998 N N . SER C 2 140 ? 120.616 -11.950 87.926 1.00 21.03 166 SER C N 1
ATOM 3999 C CA . SER C 2 140 ? 120.399 -10.905 88.945 1.00 22.14 166 SER C CA 1
ATOM 4000 C C . SER C 2 140 ? 121.642 -10.071 89.186 1.00 21.29 166 SER C C 1
ATOM 4001 O O . SER C 2 140 ? 121.543 -8.865 89.284 1.00 22.06 166 SER C O 1
ATOM 4004 N N . GLN C 2 141 ? 122.808 -10.708 89.291 1.00 21.37 167 GLN C N 1
ATOM 4005 C CA . GLN C 2 141 ? 124.072 -10.013 89.511 1.00 21.04 167 GLN C CA 1
ATOM 4006 C C . GLN C 2 141 ? 124.524 -9.160 88.306 1.00 21.27 167 GLN C C 1
ATOM 4007 O O . GLN C 2 141 ? 125.018 -8.050 88.474 1.00 20.82 167 GLN C O 1
ATOM 4013 N N . PHE C 2 142 ? 124.391 -9.679 87.090 1.00 21.17 168 PHE C N 1
ATOM 4014 C CA . PHE C 2 142 ? 124.689 -8.846 85.902 1.00 21.74 168 PHE C CA 1
ATOM 4015 C C . PHE C 2 142 ? 123.758 -7.634 85.761 1.00 21.24 168 PHE C C 1
ATOM 4016 O O . PHE C 2 142 ? 124.212 -6.548 85.427 1.00 20.48 168 PHE C O 1
ATOM 4024 N N . GLU C 2 143 ? 122.465 -7.838 85.992 1.00 22.26 169 GLU C N 1
ATOM 4025 C CA . GLU C 2 143 ? 121.485 -6.758 85.912 1.00 22.91 169 GLU C CA 1
ATOM 4026 C C . GLU C 2 143 ? 121.730 -5.683 87.003 1.00 23.35 169 GLU C C 1
ATOM 4027 O O . GLU C 2 143 ? 121.663 -4.463 86.721 1.00 20.38 169 GLU C O 1
ATOM 4033 N N . ALA C 2 144 ? 122.106 -6.124 88.200 1.00 23.28 170 ALA C N 1
ATOM 4034 C CA . ALA C 2 144 ? 122.405 -5.167 89.305 1.00 24.32 170 ALA C CA 1
ATOM 4035 C C . ALA C 2 144 ? 123.624 -4.314 88.940 1.00 25.48 170 ALA C C 1
ATOM 4036 O O . ALA C 2 144 ? 123.622 -3.098 89.137 1.00 25.17 170 ALA C O 1
ATOM 4038 N N . GLN C 2 145 ? 124.629 -4.937 88.330 1.00 26.05 171 GLN C N 1
ATOM 4039 C CA . GLN C 2 145 ? 125.806 -4.227 87.850 1.00 27.58 171 GLN C CA 1
ATOM 4040 C C . GLN C 2 145 ? 125.454 -3.226 86.723 1.00 28.57 171 GLN C C 1
ATOM 4041 O O . GLN C 2 145 ? 125.952 -2.094 86.723 1.00 28.10 171 GLN C O 1
ATOM 4044 N N . ALA C 2 146 ? 124.615 -3.647 85.780 1.00 28.90 172 ALA C N 1
ATOM 4045 C CA . ALA C 2 146 ? 124.161 -2.777 84.697 1.00 30.82 172 ALA C CA 1
ATOM 4046 C C . ALA C 2 146 ? 123.371 -1.563 85.257 1.00 32.73 172 ALA C C 1
ATOM 4047 O O . ALA C 2 146 ? 123.596 -0.440 84.839 1.00 31.72 172 ALA C O 1
ATOM 4049 N N . ARG C 2 147 ? 122.455 -1.812 86.189 1.00 36.17 173 ARG C N 1
ATOM 4050 C CA . ARG C 2 147 ? 121.689 -0.736 86.857 1.00 39.45 173 ARG C CA 1
ATOM 4051 C C . ARG C 2 147 ? 122.593 0.235 87.612 1.00 42.02 173 ARG C C 1
ATOM 4052 O O . ARG C 2 147 ? 122.315 1.424 87.662 1.00 43.31 173 ARG C O 1
ATOM 4057 N N . LYS C 2 148 ? 123.666 -0.291 88.185 1.00 45.17 174 LYS C N 1
ATOM 4058 C CA . LYS C 2 148 ? 124.653 0.477 88.924 1.00 48.19 174 LYS C CA 1
ATOM 4059 C C . LYS C 2 148 ? 125.547 1.314 87.990 1.00 50.64 174 LYS C C 1
ATOM 4060 O O . LYS C 2 148 ? 126.065 2.349 88.397 1.00 51.17 174 LYS C O 1
ATOM 4066 N N . ARG C 2 149 ? 125.712 0.879 86.741 1.00 53.60 175 ARG C N 1
ATOM 4067 C CA . ARG C 2 149 ? 126.397 1.686 85.715 1.00 55.94 175 ARG C CA 1
ATOM 4068 C C . ARG C 2 149 ? 125.516 2.789 85.139 1.00 57.67 175 ARG C C 1
ATOM 4069 O O . ARG C 2 149 ? 126.009 3.873 84.838 1.00 57.95 175 ARG C O 1
ATOM 4077 N N . GLU C 2 150 ? 124.225 2.501 84.972 1.00 59.90 176 GLU C N 1
ATOM 4078 C CA . GLU C 2 150 ? 123.290 3.448 84.347 1.00 61.59 176 GLU C CA 1
ATOM 4079 C C . GLU C 2 150 ? 123.381 4.809 85.044 1.00 62.76 176 GLU C C 1
ATOM 4080 O O . GLU C 2 150 ? 123.341 5.846 84.377 1.00 63.26 176 GLU C O 1
ATOM 4086 N N . CYS C 2 151 ? 123.552 4.800 86.369 1.00 63.84 177 CYS C N 1
ATOM 4087 C CA . CYS C 2 151 ? 123.851 6.024 87.118 1.00 64.52 177 CYS C CA 1
ATOM 4088 C C . CYS C 2 151 ? 125.244 6.535 86.745 1.00 64.58 177 CYS C C 1
ATOM 4089 O O . CYS C 2 151 ? 126.017 6.971 87.601 1.00 64.73 177 CYS C O 1
ATOM 4092 N N . VAL D 2 58 ? 78.970 33.350 75.861 1.00 62.80 84 VAL I N 1
ATOM 4093 C CA . VAL D 2 58 ? 78.055 32.460 75.084 1.00 62.60 84 VAL I CA 1
ATOM 4094 C C . VAL D 2 58 ? 78.766 31.163 74.678 1.00 62.47 84 VAL I C 1
ATOM 4095 O O . VAL D 2 58 ? 79.954 31.177 74.334 1.00 62.68 84 VAL I O 1
ATOM 4099 N N . TYR D 2 59 ? 78.037 30.046 74.753 1.00 62.07 85 TYR I N 1
ATOM 4100 C CA . TYR D 2 59 ? 78.490 28.764 74.210 1.00 61.51 85 TYR I CA 1
ATOM 4101 C C . TYR D 2 59 ? 77.587 28.368 73.047 1.00 61.10 85 TYR I C 1
ATOM 4102 O O . TYR D 2 59 ? 76.380 28.639 73.070 1.00 60.96 85 TYR I O 1
ATOM 4111 N N . VAL D 2 60 ? 78.179 27.741 72.028 1.00 60.32 86 VAL I N 1
ATOM 4112 C CA . VAL D 2 60 ? 77.439 27.278 70.849 1.00 59.77 86 VAL I CA 1
ATOM 4113 C C . VAL D 2 60 ? 77.868 25.859 70.489 1.00 59.25 86 VAL I C 1
ATOM 4114 O O . VAL D 2 60 ? 79.040 25.502 70.632 1.00 59.26 86 VAL I O 1
ATOM 4118 N N . GLY D 2 61 ? 76.911 25.063 70.022 1.00 58.50 87 GLY I N 1
ATOM 4119 C CA . GLY D 2 61 ? 77.141 23.656 69.675 1.00 57.89 87 GLY I CA 1
ATOM 4120 C C . GLY D 2 61 ? 75.831 22.878 69.705 1.00 57.18 87 GLY I C 1
ATOM 4121 O O . GLY D 2 61 ? 74.771 23.486 69.821 1.00 57.36 87 GLY I O 1
ATOM 4122 N N . SER D 2 62 ? 75.873 21.552 69.569 1.00 55.88 88 SER I N 1
ATOM 4123 C CA . SER D 2 62 ? 77.074 20.830 69.186 1.00 54.94 88 SER I CA 1
ATOM 4124 C C . SER D 2 62 ? 77.104 20.700 67.670 1.00 53.80 88 SER I C 1
ATOM 4125 O O . SER D 2 62 ? 76.054 20.635 67.018 1.00 53.79 88 SER I O 1
ATOM 4128 N N . PHE D 2 63 ? 78.317 20.686 67.117 1.00 51.96 89 PHE I N 1
ATOM 4129 C CA . PHE D 2 63 ? 78.527 20.462 65.691 1.00 50.35 89 PHE I CA 1
ATOM 4130 C C . PHE D 2 63 ? 79.715 19.514 65.491 1.00 48.74 89 PHE I C 1
ATOM 4131 O O . PHE D 2 63 ? 80.362 19.106 66.455 1.00 48.60 89 PHE I O 1
ATOM 4134 N N . SER D 2 64 ? 79.974 19.143 64.241 1.00 47.08 90 SER I N 1
ATOM 4135 C CA . SER D 2 64 ? 81.000 18.159 63.911 1.00 45.72 90 SER I CA 1
ATOM 4136 C C . SER D 2 64 ? 82.413 18.721 64.130 1.00 44.68 90 SER I C 1
ATOM 4137 O O . SER D 2 64 ? 82.594 19.924 64.297 1.00 43.82 90 SER I O 1
ATOM 4140 N N . TRP D 2 65 ? 83.409 17.843 64.123 1.00 43.95 91 TRP I N 1
ATOM 4141 C CA . TRP D 2 65 ? 84.792 18.268 64.370 1.00 43.76 91 TRP I CA 1
ATOM 4142 C C . TRP D 2 65 ? 85.468 18.954 63.159 1.00 43.61 91 TRP I C 1
ATOM 4143 O O . TRP D 2 65 ? 86.570 19.489 63.296 1.00 43.54 91 TRP I O 1
ATOM 4154 N N . TRP D 2 66 ? 84.815 18.937 61.993 1.00 43.37 92 TRP I N 1
ATOM 4155 C CA . TRP D 2 66 ? 85.302 19.665 60.805 1.00 43.35 92 TRP I CA 1
ATOM 4156 C C . TRP D 2 66 ? 84.538 20.967 60.551 1.00 43.26 92 TRP I C 1
ATOM 4157 O O . TRP D 2 66 ? 84.742 21.623 59.530 1.00 41.86 92 TRP I O 1
ATOM 4168 N N . THR D 2 67 ? 83.637 21.322 61.466 1.00 43.63 93 THR I N 1
ATOM 4169 C CA . THR D 2 67 ? 83.001 22.633 61.437 1.00 44.10 93 THR I CA 1
ATOM 4170 C C . THR D 2 67 ? 84.066 23.645 61.819 1.00 44.81 93 THR I C 1
ATOM 4171 O O . THR D 2 67 ? 84.624 23.547 62.905 1.00 44.01 93 THR I O 1
ATOM 4175 N N . THR D 2 68 ? 84.351 24.596 60.928 1.00 46.24 94 THR I N 1
ATOM 4176 C CA . THR D 2 68 ? 85.474 25.522 61.112 1.00 47.61 94 THR I CA 1
ATOM 4177 C C . THR D 2 68 ? 85.079 26.829 61.786 1.00 49.55 94 THR I C 1
ATOM 4178 O O . THR D 2 68 ? 83.916 27.223 61.773 1.00 49.63 94 THR I O 1
ATOM 4182 N N . ASP D 2 69 ? 86.069 27.506 62.361 1.00 51.64 95 ASP I N 1
ATOM 4183 C CA . ASP D 2 69 ? 85.860 28.842 62.893 1.00 53.65 95 ASP I CA 1
ATOM 4184 C C . ASP D 2 69 ? 85.308 29.808 61.838 1.00 55.30 95 ASP I C 1
ATOM 4185 O O . ASP D 2 69 ? 84.531 30.695 62.177 1.00 55.92 95 ASP I O 1
ATOM 4190 N N . GLN D 2 70 ? 85.691 29.633 60.575 1.00 57.17 96 GLN I N 1
ATOM 4191 C CA . GLN D 2 70 ? 85.167 30.468 59.485 1.00 58.86 96 GLN I CA 1
ATOM 4192 C C . GLN D 2 70 ? 83.670 30.205 59.239 1.00 60.00 96 GLN I C 1
ATOM 4193 O O . GLN D 2 70 ? 82.892 31.143 59.075 1.00 60.14 96 GLN I O 1
ATOM 4199 N N . GLN D 2 71 ? 83.276 28.934 59.219 1.00 61.52 97 GLN I N 1
ATOM 4200 C CA . GLN D 2 71 ? 81.864 28.562 59.057 1.00 62.75 97 GLN I CA 1
ATOM 4201 C C . GLN D 2 71 ? 80.991 29.122 60.181 1.00 63.88 97 GLN I C 1
ATOM 4202 O O . GLN D 2 71 ? 79.924 29.681 59.928 1.00 63.75 97 GLN I O 1
ATOM 4208 N N . LEU D 2 72 ? 81.461 28.956 61.415 1.00 65.40 98 LEU I N 1
ATOM 4209 C CA . LEU D 2 72 ? 80.775 29.462 62.604 1.00 66.70 98 LEU I CA 1
ATOM 4210 C C . LEU D 2 72 ? 80.620 30.985 62.595 1.00 67.91 98 LEU I C 1
ATOM 4211 O O . LEU D 2 72 ? 79.631 31.516 63.098 1.00 68.06 98 LEU I O 1
ATOM 4216 N N . ILE D 2 73 ? 81.601 31.676 62.022 1.00 69.39 99 ILE I N 1
ATOM 4217 C CA . ILE D 2 73 ? 81.598 33.139 61.957 1.00 70.44 99 ILE I CA 1
ATOM 4218 C C . ILE D 2 73 ? 80.544 33.657 60.976 1.00 71.59 99 ILE I C 1
ATOM 4219 O O . ILE D 2 73 ? 79.801 34.580 61.298 1.00 71.93 99 ILE I O 1
ATOM 4224 N N . GLN D 2 74 ? 80.474 33.056 59.792 1.00 72.96 100 GLN I N 1
ATOM 4225 C CA . GLN D 2 74 ? 79.518 33.484 58.763 1.00 74.07 100 GLN I CA 1
ATOM 4226 C C . GLN D 2 74 ? 78.056 33.314 59.209 1.00 74.91 100 GLN I C 1
ATOM 4227 O O . GLN D 2 74 ? 77.212 34.156 58.905 1.00 75.07 100 GLN I O 1
ATOM 4233 N N . VAL D 2 75 ? 77.774 32.236 59.939 1.00 75.94 101 VAL I N 1
ATOM 4234 C CA . VAL D 2 75 ? 76.440 31.984 60.504 1.00 76.67 101 VAL I CA 1
ATOM 4235 C C . VAL D 2 75 ? 76.066 33.027 61.570 1.00 77.38 101 VAL I C 1
ATOM 4236 O O . VAL D 2 75 ? 74.886 33.334 61.760 1.00 77.41 101 VAL I O 1
ATOM 4240 N N . ILE D 2 76 ? 77.078 33.558 62.258 1.00 78.11 102 ILE I N 1
ATOM 4241 C CA . ILE D 2 76 ? 76.891 34.585 63.286 1.00 78.69 102 ILE I CA 1
ATOM 4242 C C . ILE D 2 76 ? 76.634 35.972 62.664 1.00 79.37 102 ILE I C 1
ATOM 4243 O O . ILE D 2 76 ? 75.903 36.793 63.234 1.00 79.53 102 ILE I O 1
ATOM 4248 N N . ARG D 2 77 ? 77.222 36.225 61.496 1.00 80.04 103 ARG I N 1
ATOM 4249 C CA . ARG D 2 77 ? 77.032 37.500 60.793 1.00 80.51 103 ARG I CA 1
ATOM 4250 C C . ARG D 2 77 ? 75.672 37.610 60.108 1.00 80.83 103 ARG I C 1
ATOM 4251 O O . ARG D 2 77 ? 75.163 38.718 59.922 1.00 80.98 103 ARG I O 1
ATOM 4259 N N . SER D 2 78 ? 75.093 36.472 59.728 1.00 81.17 104 SER I N 1
ATOM 4260 C CA . SER D 2 78 ? 73.817 36.452 59.003 1.00 81.41 104 SER I CA 1
ATOM 4261 C C . SER D 2 78 ? 72.595 36.767 59.886 1.00 81.63 104 SER I C 1
ATOM 4262 O O . SER D 2 78 ? 71.505 36.994 59.359 1.00 81.68 104 SER I O 1
ATOM 4265 N N . ILE D 2 79 ? 72.770 36.755 61.211 1.00 81.88 105 ILE I N 1
ATOM 4266 C CA . ILE D 2 79 ? 71.733 37.227 62.145 1.00 82.11 105 ILE I CA 1
ATOM 4267 C C . ILE D 2 79 ? 71.954 38.696 62.554 1.00 82.30 105 ILE I C 1
ATOM 4268 O O . ILE D 2 79 ? 71.019 39.374 62.991 1.00 82.40 105 ILE I O 1
ATOM 4273 N N . GLY D 2 80 ? 73.187 39.176 62.402 1.00 82.44 106 GLY I N 1
ATOM 4274 C CA . GLY D 2 80 ? 73.512 40.584 62.628 1.00 82.43 106 GLY I CA 1
ATOM 4275 C C . GLY D 2 80 ? 74.469 40.823 63.778 1.00 82.44 106 GLY I C 1
ATOM 4276 O O . GLY D 2 80 ? 74.466 41.905 64.366 1.00 82.53 106 GLY I O 1
ATOM 4277 N N . VAL D 2 81 ? 75.288 39.821 64.102 1.00 82.33 107 VAL I N 1
ATOM 4278 C CA . VAL D 2 81 ? 76.324 39.967 65.126 1.00 82.17 107 VAL I CA 1
ATOM 4279 C C . VAL D 2 81 ? 77.690 40.124 64.455 1.00 82.07 107 VAL I C 1
ATOM 4280 O O . VAL D 2 81 ? 78.317 39.138 64.034 1.00 82.18 107 VAL I O 1
ATOM 4284 N N . TYR D 2 82 ? 78.128 41.378 64.345 1.00 81.68 108 TYR I N 1
ATOM 4285 C CA . TYR D 2 82 ? 79.444 41.718 63.814 1.00 81.38 108 TYR I CA 1
ATOM 4286 C C . TYR D 2 82 ? 80.390 42.162 64.928 1.00 80.84 108 TYR I C 1
ATOM 4287 O O . TYR D 2 82 ? 81.504 42.605 64.651 1.00 80.87 108 TYR I O 1
ATOM 4296 N N . ASP D 2 83 ? 79.951 42.019 66.181 1.00 80.14 109 ASP I N 1
ATOM 4297 C CA . ASP D 2 83 ? 80.729 42.450 67.351 1.00 79.51 109 ASP I CA 1
ATOM 4298 C C . ASP D 2 83 ? 81.491 41.291 68.026 1.00 78.80 109 ASP I C 1
ATOM 4299 O O . ASP D 2 83 ? 81.749 41.332 69.231 1.00 78.65 109 ASP I O 1
ATOM 4304 N N . VAL D 2 84 ? 81.867 40.279 67.237 1.00 77.81 110 VAL I N 1
ATOM 4305 C CA . VAL D 2 84 ? 82.581 39.098 67.743 1.00 76.95 110 VAL I CA 1
ATOM 4306 C C . VAL D 2 84 ? 84.062 39.402 67.958 1.00 75.90 110 VAL I C 1
ATOM 4307 O O . VAL D 2 84 ? 84.770 39.761 67.013 1.00 75.85 110 VAL I O 1
ATOM 4311 N N . VAL D 2 85 ? 84.529 39.241 69.195 1.00 74.66 111 VAL I N 1
ATOM 4312 C CA . VAL D 2 85 ? 85.940 39.474 69.529 1.00 73.66 111 VAL I CA 1
ATOM 4313 C C . VAL D 2 85 ? 86.798 38.256 69.191 1.00 72.64 111 VAL I C 1
ATOM 4314 O O . VAL D 2 85 ? 87.864 38.394 68.591 1.00 72.53 111 VAL I O 1
ATOM 4318 N N . GLU D 2 86 ? 86.324 37.067 69.571 1.00 71.27 112 GLU I N 1
ATOM 4319 C CA . GLU D 2 86 ? 87.145 35.852 69.507 1.00 69.98 112 GLU I CA 1
ATOM 4320 C C . GLU D 2 86 ? 86.323 34.558 69.663 1.00 68.28 112 GLU I C 1
ATOM 4321 O O . GLU D 2 86 ? 85.405 34.491 70.486 1.00 68.10 112 GLU I O 1
ATOM 4327 N N . LEU D 2 87 ? 86.678 33.543 68.871 1.00 66.07 113 LEU I N 1
ATOM 4328 C CA . LEU D 2 87 ? 86.088 32.199 68.954 1.00 64.11 113 LEU I CA 1
ATOM 4329 C C . LEU D 2 87 ? 87.081 31.235 69.575 1.00 62.17 113 LEU I C 1
ATOM 4330 O O . LEU D 2 87 ? 88.242 31.217 69.182 1.00 62.00 113 LEU I O 1
ATOM 4335 N N . LYS D 2 88 ? 86.627 30.425 70.527 1.00 59.66 114 LYS I N 1
ATOM 4336 C CA . LYS D 2 88 ? 87.489 29.409 71.132 1.00 57.73 114 LYS I CA 1
ATOM 4337 C C . LYS D 2 88 ? 86.780 28.057 71.221 1.00 55.39 114 LYS I C 1
ATOM 4338 O O . LYS D 2 88 ? 85.840 27.892 71.994 1.00 55.35 114 LYS I O 1
ATOM 4344 N N . PHE D 2 89 ? 87.247 27.097 70.431 1.00 52.40 115 PHE I N 1
ATOM 4345 C CA . PHE D 2 89 ? 86.669 25.753 70.423 1.00 49.97 115 PHE I CA 1
ATOM 4346 C C . PHE D 2 89 ? 87.198 24.937 71.581 1.00 47.90 115 PHE I C 1
ATOM 4347 O O . PHE D 2 89 ? 88.395 24.969 71.862 1.00 47.43 115 PHE I O 1
ATOM 4355 N N . ALA D 2 90 ? 86.312 24.200 72.249 1.00 45.45 116 ALA I N 1
ATOM 4356 C CA . ALA D 2 90 ? 86.739 23.108 73.115 1.00 44.01 116 ALA I CA 1
ATOM 4357 C C . ALA D 2 90 ? 87.474 22.080 72.231 1.00 42.51 116 ALA I C 1
ATOM 4358 O O . ALA D 2 90 ? 87.020 21.754 71.128 1.00 41.81 116 ALA I O 1
ATOM 4360 N N . GLU D 2 91 ? 88.613 21.600 72.708 1.00 40.97 117 GLU I N 1
ATOM 4361 C CA . GLU D 2 91 ? 89.467 20.733 71.912 1.00 40.21 117 GLU I CA 1
ATOM 4362 C C . GLU D 2 91 ? 90.041 19.643 72.784 1.00 39.60 117 GLU I C 1
ATOM 4363 O O . GLU D 2 91 ? 90.326 19.864 73.968 1.00 39.49 117 GLU I O 1
ATOM 4369 N N . ASN D 2 92 ? 90.223 18.470 72.189 1.00 38.45 118 ASN I N 1
ATOM 4370 C CA . ASN D 2 92 ? 91.079 17.445 72.762 1.00 38.17 118 ASN I CA 1
ATOM 4371 C C . ASN D 2 92 ? 92.537 17.932 72.687 1.00 37.78 118 ASN I C 1
ATOM 4372 O O . ASN D 2 92 ? 93.076 18.098 71.584 1.00 36.44 118 ASN I O 1
ATOM 4377 N N . ARG D 2 93 ? 93.171 18.158 73.845 1.00 37.00 119 ARG I N 1
ATOM 4378 C CA . ARG D 2 93 ? 94.538 18.707 73.876 1.00 36.61 119 ARG I CA 1
ATOM 4379 C C . ARG D 2 93 ? 95.580 17.729 73.334 1.00 35.71 119 ARG I C 1
ATOM 4380 O O . ARG D 2 93 ? 96.568 18.155 72.729 1.00 35.87 119 ARG I O 1
ATOM 4383 N N . ALA D 2 94 ? 95.364 16.429 73.568 1.00 34.58 120 ALA I N 1
ATOM 4384 C CA . ALA D 2 94 ? 96.248 15.372 73.067 1.00 33.54 120 ALA I CA 1
ATOM 4385 C C . ALA D 2 94 ? 96.473 15.390 71.536 1.00 31.95 120 ALA I C 1
ATOM 4386 O O . ALA D 2 94 ? 97.585 15.169 71.097 1.00 32.01 120 ALA I O 1
ATOM 4388 N N . ASN D 2 95 ? 95.430 15.658 70.749 1.00 30.69 121 ASN I N 1
ATOM 4389 C CA . ASN D 2 95 ? 95.523 15.636 69.274 1.00 30.19 121 ASN I CA 1
ATOM 4390 C C . ASN D 2 95 ? 94.868 16.820 68.548 1.00 29.53 121 ASN I C 1
ATOM 4391 O O . ASN D 2 95 ? 94.823 16.852 67.329 1.00 29.01 121 ASN I O 1
ATOM 4396 N N . GLY D 2 96 ? 94.334 17.771 69.296 1.00 29.49 122 GLY I N 1
ATOM 4397 C CA . GLY D 2 96 ? 93.814 18.999 68.718 1.00 29.82 122 GLY I CA 1
ATOM 4398 C C . GLY D 2 96 ? 92.438 18.929 68.109 1.00 30.23 122 GLY I C 1
ATOM 4399 O O . GLY D 2 96 ? 91.971 19.921 67.532 1.00 29.60 122 GLY I O 1
ATOM 4400 N N . GLN D 2 97 ? 91.789 17.767 68.213 1.00 30.71 123 GLN I N 1
ATOM 4401 C CA . GLN D 2 97 ? 90.458 17.573 67.627 1.00 31.29 123 GLN I CA 1
ATOM 4402 C C . GLN D 2 97 ? 89.428 18.421 68.357 1.00 31.51 123 GLN I C 1
ATOM 4403 O O . GLN D 2 97 ? 89.425 18.459 69.584 1.00 31.05 123 GLN I O 1
ATOM 4409 N N . SER D 2 98 ? 88.563 19.076 67.594 1.00 32.30 124 SER I N 1
ATOM 4410 C CA . SER D 2 98 ? 87.452 19.841 68.151 1.00 33.83 124 SER I CA 1
ATOM 4411 C C . SER D 2 98 ? 86.449 18.911 68.831 1.00 35.21 124 SER I C 1
ATOM 4412 O O . SER D 2 98 ? 86.108 17.865 68.283 1.00 35.27 124 SER I O 1
ATOM 4415 N N . LYS D 2 99 ? 85.974 19.315 70.010 1.00 37.06 125 LYS I N 1
ATOM 4416 C CA . LYS D 2 99 ? 84.937 18.582 70.746 1.00 38.82 125 LYS I CA 1
ATOM 4417 C C . LYS D 2 99 ? 83.526 19.012 70.336 1.00 40.05 125 LYS I C 1
ATOM 4418 O O . LYS D 2 99 ? 82.558 18.607 70.971 1.00 40.41 125 LYS I O 1
ATOM 4424 N N . GLY D 2 100 ? 83.419 19.833 69.288 1.00 41.37 126 GLY I N 1
ATOM 4425 C CA . GLY D 2 100 ? 82.147 20.228 68.705 1.00 42.62 126 GLY I CA 1
ATOM 4426 C C . GLY D 2 100 ? 81.383 21.378 69.353 1.00 44.05 126 GLY I C 1
ATOM 4427 O O . GLY D 2 100 ? 80.216 21.618 68.997 1.00 44.01 126 GLY I O 1
ATOM 4428 N N . TYR D 2 101 ? 82.004 22.075 70.309 1.00 45.46 127 TYR I N 1
ATOM 4429 C CA . TYR D 2 101 ? 81.435 23.335 70.811 1.00 46.91 127 TYR I CA 1
ATOM 4430 C C . TYR D 2 101 ? 82.496 24.418 70.982 1.00 48.88 127 TYR I C 1
ATOM 4431 O O . TYR D 2 101 ? 83.694 24.131 71.083 1.00 48.62 127 TYR I O 1
ATOM 4440 N N . ALA D 2 102 ? 82.029 25.663 71.021 1.00 51.06 128 ALA I N 1
ATOM 4441 C CA . ALA D 2 102 ? 82.904 26.828 71.059 1.00 52.79 128 ALA I CA 1
ATOM 4442 C C . ALA D 2 102 ? 82.402 27.866 72.053 1.00 54.66 128 ALA I C 1
ATOM 4443 O O . ALA D 2 102 ? 81.192 28.071 72.175 1.00 54.71 128 ALA I O 1
ATOM 4445 N N . GLU D 2 103 ? 83.327 28.515 72.761 1.00 56.89 129 GLU I N 1
ATOM 4446 C CA . GLU D 2 103 ? 83.005 29.761 73.479 1.00 58.77 129 GLU I CA 1
ATOM 4447 C C . GLU D 2 103 ? 83.131 30.952 72.531 1.00 59.92 129 GLU I C 1
ATOM 4448 O O . GLU D 2 103 ? 84.218 31.216 72.008 1.00 60.23 129 GLU I O 1
ATOM 4454 N N . VAL D 2 104 ? 82.023 31.660 72.303 1.00 61.54 130 VAL I N 1
ATOM 4455 C CA . VAL D 2 104 ? 82.049 32.917 71.546 1.00 62.48 130 VAL I CA 1
ATOM 4456 C C . VAL D 2 104 ? 82.105 34.098 72.513 1.00 63.32 130 VAL I C 1
ATOM 4457 O O . VAL D 2 104 ? 81.365 34.144 73.497 1.00 63.25 130 VAL I O 1
ATOM 4461 N N . VAL D 2 105 ? 82.987 35.046 72.212 1.00 64.21 131 VAL I N 1
ATOM 4462 C CA . VAL D 2 105 ? 83.129 36.268 72.986 1.00 64.86 131 VAL I CA 1
ATOM 4463 C C . VAL D 2 105 ? 82.800 37.465 72.089 1.00 65.37 131 VAL I C 1
ATOM 4464 O O . VAL D 2 105 ? 83.537 37.770 71.140 1.00 65.47 131 VAL I O 1
ATOM 4468 N N . VAL D 2 106 ? 81.667 38.107 72.380 1.00 65.87 132 VAL I N 1
ATOM 4469 C CA . VAL D 2 106 ? 81.276 39.367 71.735 1.00 66.08 132 VAL I CA 1
ATOM 4470 C C . VAL D 2 106 ? 82.353 40.440 71.894 1.00 66.11 132 VAL I C 1
ATOM 4471 O O . VAL D 2 106 ? 82.646 40.888 73.006 1.00 66.23 132 VAL I O 1
ATOM 4475 N N . VAL D 2 112 ? 75.487 39.926 72.859 1.00 98.28 138 VAL I N 1
ATOM 4476 C CA . VAL D 2 112 ? 75.222 38.667 73.547 1.00 98.33 138 VAL I CA 1
ATOM 4477 C C . VAL D 2 112 ? 73.809 38.177 73.270 1.00 98.42 138 VAL I C 1
ATOM 4478 O O . VAL D 2 112 ? 73.624 37.093 72.725 1.00 98.49 138 VAL I O 1
ATOM 4482 N N . HIS D 2 113 ? 72.816 38.984 73.641 1.00 98.52 139 HIS I N 1
ATOM 4483 C CA . HIS D 2 113 ? 71.402 38.587 73.543 1.00 98.58 139 HIS I CA 1
ATOM 4484 C C . HIS D 2 113 ? 70.906 38.463 72.092 1.00 98.46 139 HIS I C 1
ATOM 4485 O O . HIS D 2 113 ? 69.847 37.882 71.837 1.00 98.38 139 HIS I O 1
ATOM 4492 N N . LYS D 2 114 ? 71.676 39.007 71.151 1.00 98.35 140 LYS I N 1
ATOM 4493 C CA . LYS D 2 114 ? 71.438 38.784 69.724 1.00 98.22 140 LYS I CA 1
ATOM 4494 C C . LYS D 2 114 ? 71.740 37.334 69.327 1.00 98.02 140 LYS I C 1
ATOM 4495 O O . LYS D 2 114 ? 71.033 36.746 68.505 1.00 97.99 140 LYS I O 1
ATOM 4501 N N . LEU D 2 115 ? 72.801 36.778 69.916 1.00 97.76 141 LEU I N 1
ATOM 4502 C CA . LEU D 2 115 ? 73.218 35.389 69.680 1.00 97.48 141 LEU I CA 1
ATOM 4503 C C . LEU D 2 115 ? 72.341 34.376 70.426 1.00 97.25 141 LEU I C 1
ATOM 4504 O O . LEU D 2 115 ? 72.094 33.280 69.929 1.00 97.24 141 LEU I O 1
ATOM 4509 N N . LEU D 2 116 ? 71.882 34.734 71.622 1.00 96.96 142 LEU I N 1
ATOM 4510 C CA . LEU D 2 116 ? 71.025 33.843 72.410 1.00 96.76 142 LEU I CA 1
ATOM 4511 C C . LEU D 2 116 ? 69.653 33.661 71.751 1.00 96.45 142 LEU I C 1
ATOM 4512 O O . LEU D 2 116 ? 69.033 32.605 71.878 1.00 96.41 142 LEU I O 1
ATOM 4517 N N . GLU D 2 117 ? 69.205 34.689 71.032 1.00 96.09 143 GLU I N 1
ATOM 4518 C CA . GLU D 2 117 ? 67.842 34.761 70.512 1.00 95.89 143 GLU I CA 1
ATOM 4519 C C . GLU D 2 117 ? 67.730 34.322 69.050 1.00 95.57 143 GLU I C 1
ATOM 4520 O O . GLU D 2 117 ? 66.984 33.394 68.733 1.00 95.50 143 GLU I O 1
ATOM 4526 N N . LEU D 2 118 ? 68.468 34.995 68.169 1.00 95.21 144 LEU I N 1
ATOM 4527 C CA . LEU D 2 118 ? 68.329 34.795 66.720 1.00 94.93 144 LEU I CA 1
ATOM 4528 C C . LEU D 2 118 ? 69.154 33.622 66.165 1.00 94.65 144 LEU I C 1
ATOM 4529 O O . LEU D 2 118 ? 68.828 33.097 65.100 1.00 94.69 144 LEU I O 1
ATOM 4534 N N . LEU D 2 119 ? 70.204 33.209 66.881 1.00 94.27 145 LEU I N 1
ATOM 4535 C CA . LEU D 2 119 ? 71.113 32.154 66.395 1.00 93.93 145 LEU I CA 1
ATOM 4536 C C . LEU D 2 119 ? 70.571 30.728 66.534 1.00 93.60 145 LEU I C 1
ATOM 4537 O O . LEU D 2 119 ? 70.706 29.943 65.599 1.00 93.55 145 LEU I O 1
ATOM 4542 N N . PRO D 2 120 ? 69.981 30.373 67.697 1.00 93.30 146 PRO I N 1
ATOM 4543 C CA . PRO D 2 120 ? 69.348 29.050 67.743 1.00 93.04 146 PRO I CA 1
ATOM 4544 C C . PRO D 2 120 ? 68.318 28.901 66.629 1.00 92.78 146 PRO I C 1
ATOM 4545 O O . PRO D 2 120 ? 67.808 29.904 66.122 1.00 92.83 146 PRO I O 1
ATOM 4549 N N . GLY D 2 121 ? 68.027 27.667 66.238 1.00 92.42 147 GLY I N 1
ATOM 4550 C CA . GLY D 2 121 ? 67.138 27.429 65.107 1.00 92.16 147 GLY I CA 1
ATOM 4551 C C . GLY D 2 121 ? 67.799 27.702 63.763 1.00 91.88 147 GLY I C 1
ATOM 4552 O O . GLY D 2 121 ? 67.110 27.899 62.760 1.00 91.88 147 GLY I O 1
ATOM 4553 N N . LYS D 2 122 ? 69.133 27.731 63.750 1.00 91.49 148 LYS I N 1
ATOM 4554 C CA . LYS D 2 122 ? 69.917 27.748 62.512 1.00 91.19 148 LYS I CA 1
ATOM 4555 C C . LYS D 2 122 ? 70.626 26.400 62.393 1.00 90.94 148 LYS I C 1
ATOM 4556 O O . LYS D 2 122 ? 71.073 25.836 63.402 1.00 91.00 148 LYS I O 1
ATOM 4562 N N . VAL D 2 123 ? 70.725 25.886 61.168 1.00 90.53 149 VAL I N 1
ATOM 4563 C CA . VAL D 2 123 ? 71.288 24.554 60.927 1.00 90.17 149 VAL I CA 1
ATOM 4564 C C . VAL D 2 123 ? 72.668 24.650 60.269 1.00 89.71 149 VAL I C 1
ATOM 4565 O O . VAL D 2 123 ? 72.791 25.134 59.146 1.00 89.49 149 VAL I O 1
ATOM 4569 N N . LEU D 2 124 ? 73.695 24.182 60.977 1.00 89.35 150 LEU I N 1
ATOM 4570 C CA . LEU D 2 124 ? 75.087 24.284 60.522 1.00 89.16 150 LEU I CA 1
ATOM 4571 C C . LEU D 2 124 ? 75.652 22.900 60.205 1.00 88.96 150 LEU I C 1
ATOM 4572 O O . LEU D 2 124 ? 75.739 22.048 61.095 1.00 88.96 150 LEU I O 1
ATOM 4577 N N . ASN D 2 125 ? 76.045 22.686 58.946 1.00 88.68 151 ASN I N 1
ATOM 4578 C CA . ASN D 2 125 ? 76.523 21.377 58.483 1.00 88.40 151 ASN I CA 1
ATOM 4579 C C . ASN D 2 125 ? 75.612 20.239 58.956 1.00 88.27 151 ASN I C 1
ATOM 4580 O O . ASN D 2 125 ? 76.089 19.236 59.481 1.00 88.09 151 ASN I O 1
ATOM 4585 N N . GLY D 2 126 ? 74.301 20.417 58.798 1.00 88.32 152 GLY I N 1
ATOM 4586 C CA . GLY D 2 126 ? 73.329 19.364 59.108 1.00 88.33 152 GLY I CA 1
ATOM 4587 C C . GLY D 2 126 ? 72.586 19.476 60.431 1.00 88.42 152 GLY I C 1
ATOM 4588 O O . GLY D 2 126 ? 71.382 19.208 60.484 1.00 88.39 152 GLY I O 1
ATOM 4589 N N . GLU D 2 127 ? 73.289 19.859 61.498 1.00 88.46 153 GLU I N 1
ATOM 4590 C CA . GLU D 2 127 ? 72.696 19.892 62.846 1.00 88.47 153 GLU I CA 1
ATOM 4591 C C . GLU D 2 127 ? 72.226 21.282 63.278 1.00 88.43 153 GLU I C 1
ATOM 4592 O O . GLU D 2 127 ? 72.751 22.301 62.826 1.00 88.35 153 GLU I O 1
ATOM 4598 N N . LYS D 2 128 ? 71.231 21.300 64.162 1.00 88.40 154 LYS I N 1
ATOM 4599 C CA . LYS D 2 128 ? 70.695 22.537 64.728 1.00 88.41 154 LYS I CA 1
ATOM 4600 C C . LYS D 2 128 ? 71.598 23.008 65.862 1.00 88.32 154 LYS I C 1
ATOM 4601 O O . LYS D 2 128 ? 71.989 22.212 66.714 1.00 88.30 154 LYS I O 1
ATOM 4607 N N . VAL D 2 129 ? 71.938 24.294 65.865 1.00 88.34 155 VAL I N 1
ATOM 4608 C CA . VAL D 2 129 ? 72.793 24.852 66.915 1.00 88.47 155 VAL I CA 1
ATOM 4609 C C . VAL D 2 129 ? 71.988 25.227 68.149 1.00 88.62 155 VAL I C 1
ATOM 4610 O O . VAL D 2 129 ? 70.907 25.810 68.046 1.00 88.48 155 VAL I O 1
ATOM 4614 N N . ASP D 2 130 ? 72.530 24.870 69.311 1.00 88.92 156 ASP I N 1
ATOM 4615 C CA . ASP D 2 130 ? 72.035 25.333 70.603 1.00 89.18 156 ASP I CA 1
ATOM 4616 C C . ASP D 2 130 ? 72.978 26.419 71.121 1.00 89.33 156 ASP I C 1
ATOM 4617 O O . ASP D 2 130 ? 74.150 26.156 71.374 1.00 89.34 156 ASP I O 1
ATOM 4622 N N . VAL D 2 131 ? 72.466 27.639 71.250 1.00 89.58 157 VAL I N 1
ATOM 4623 C CA . VAL D 2 131 ? 73.216 28.736 71.846 1.00 89.69 157 VAL I CA 1
ATOM 4624 C C . VAL D 2 131 ? 72.717 28.913 73.268 1.00 89.98 157 VAL I C 1
ATOM 4625 O O . VAL D 2 131 ? 71.509 28.883 73.505 1.00 89.99 157 VAL I O 1
ATOM 4629 N N . ARG D 2 132 ? 73.640 29.087 74.211 1.00 90.31 158 ARG I N 1
ATOM 4630 C CA . ARG D 2 132 ? 73.285 29.377 75.606 1.00 90.63 158 ARG I CA 1
ATOM 4631 C C . ARG D 2 132 ? 74.362 30.251 76.278 1.00 90.67 158 ARG I C 1
ATOM 4632 O O . ARG D 2 132 ? 75.484 30.330 75.778 1.00 90.73 158 ARG I O 1
ATOM 4640 N N . PRO D 2 133 ? 74.019 30.928 77.399 1.00 90.79 159 PRO I N 1
ATOM 4641 C CA . PRO D 2 133 ? 74.965 31.869 78.028 1.00 90.70 159 PRO I CA 1
ATOM 4642 C C . PRO D 2 133 ? 76.160 31.199 78.704 1.00 90.58 159 PRO I C 1
ATOM 4643 O O . PRO D 2 133 ? 76.031 30.094 79.240 1.00 90.61 159 PRO I O 1
ATOM 4647 N N . ALA D 2 134 ? 77.304 31.883 78.688 1.00 90.44 160 ALA I N 1
ATOM 4648 C CA . ALA D 2 134 ? 78.552 31.335 79.217 1.00 90.36 160 ALA I CA 1
ATOM 4649 C C . ALA D 2 134 ? 78.549 31.285 80.745 1.00 90.32 160 ALA I C 1
ATOM 4650 O O . ALA D 2 134 ? 78.691 32.313 81.407 1.00 90.36 160 ALA I O 1
ATOM 4652 N N . THR D 2 135 ? 78.369 30.081 81.287 1.00 90.24 161 THR I N 1
ATOM 4653 C CA . THR D 2 135 ? 78.432 29.830 82.732 1.00 90.17 161 THR I CA 1
ATOM 4654 C C . THR D 2 135 ? 79.113 28.478 82.996 1.00 90.00 161 THR I C 1
ATOM 4655 O O . THR D 2 135 ? 79.368 27.719 82.063 1.00 90.04 161 THR I O 1
ATOM 4659 N N . ARG D 2 136 ? 79.405 28.177 84.259 1.00 89.77 162 ARG I N 1
ATOM 4660 C CA . ARG D 2 136 ? 79.914 26.848 84.618 1.00 89.67 162 ARG I CA 1
ATOM 4661 C C . ARG D 2 136 ? 78.847 25.781 84.390 1.00 89.23 162 ARG I C 1
ATOM 4662 O O . ARG D 2 136 ? 79.152 24.676 83.941 1.00 89.23 162 ARG I O 1
ATOM 4670 N N . GLN D 2 137 ? 77.604 26.117 84.723 1.00 88.73 163 GLN I N 1
ATOM 4671 C CA . GLN D 2 137 ? 76.458 25.232 84.494 1.00 88.35 163 GLN I CA 1
ATOM 4672 C C . GLN D 2 137 ? 76.363 24.806 83.025 1.00 87.75 163 GLN I C 1
ATOM 4673 O O . GLN D 2 137 ? 76.237 23.618 82.722 1.00 87.65 163 GLN I O 1
ATOM 4679 N N . ASN D 2 138 ? 76.433 25.783 82.125 1.00 87.05 164 ASN I N 1
ATOM 4680 C CA . ASN D 2 138 ? 76.266 25.528 80.693 1.00 86.51 164 ASN I CA 1
ATOM 4681 C C . ASN D 2 138 ? 77.476 24.846 80.041 1.00 85.94 164 ASN I C 1
ATOM 4682 O O . ASN D 2 138 ? 77.338 24.187 79.013 1.00 85.76 164 ASN I O 1
ATOM 4687 N N . LEU D 2 139 ? 78.651 25.002 80.646 1.00 85.32 165 LEU I N 1
ATOM 4688 C CA . LEU D 2 139 ? 79.873 24.370 80.145 1.00 84.86 165 LEU I CA 1
ATOM 4689 C C . LEU D 2 139 ? 79.894 22.868 80.462 1.00 84.38 165 LEU I C 1
ATOM 4690 O O . LEU D 2 139 ? 80.407 22.074 79.673 1.00 84.23 165 LEU I O 1
ATOM 4695 N N . SER D 2 140 ? 79.336 22.493 81.615 1.00 83.93 166 SER I N 1
ATOM 4696 C CA . SER D 2 140 ? 79.207 21.084 82.020 1.00 83.54 166 SER I CA 1
ATOM 4697 C C . SER D 2 140 ? 78.218 20.334 81.134 1.00 83.18 166 SER I C 1
ATOM 4698 O O . SER D 2 140 ? 78.398 19.151 80.854 1.00 83.08 166 SER I O 1
ATOM 4701 N N . GLN D 2 141 ? 77.163 21.030 80.716 1.00 82.92 167 GLN I N 1
ATOM 4702 C CA . GLN D 2 141 ? 76.150 20.460 79.827 1.00 82.71 167 GLN I CA 1
ATOM 4703 C C . GLN D 2 141 ? 76.702 20.204 78.428 1.00 82.21 167 GLN I C 1
ATOM 4704 O O . GLN D 2 141 ? 76.451 19.148 77.851 1.00 82.24 167 GLN I O 1
ATOM 4710 N N . PHE D 2 142 ? 77.439 21.173 77.884 1.00 81.66 168 PHE I N 1
ATOM 4711 C CA . PHE D 2 142 ? 78.113 20.993 76.591 1.00 81.32 168 PHE I CA 1
ATOM 4712 C C . PHE D 2 142 ? 79.271 19.981 76.663 1.00 80.93 168 PHE I C 1
ATOM 4713 O O . PHE D 2 142 ? 79.532 19.273 75.687 1.00 80.70 168 PHE I O 1
ATOM 4721 N N . GLU D 2 143 ? 79.955 19.914 77.807 1.00 80.62 169 GLU I N 1
ATOM 4722 C CA . GLU D 2 143 ? 81.038 18.938 78.006 1.00 80.57 169 GLU I CA 1
ATOM 4723 C C . GLU D 2 143 ? 80.492 17.516 78.181 1.00 80.44 169 GLU I C 1
ATOM 4724 O O . GLU D 2 143 ? 81.082 16.560 77.678 1.00 80.28 169 GLU I O 1
ATOM 4730 N N . ALA D 2 144 ? 79.375 17.389 78.899 1.00 80.45 170 ALA I N 1
ATOM 4731 C CA . ALA D 2 144 ? 78.678 16.107 79.065 1.00 80.43 170 ALA I CA 1
ATOM 4732 C C . ALA D 2 144 ? 78.065 15.634 77.748 1.00 80.40 170 ALA I C 1
ATOM 4733 O O . ALA D 2 144 ? 78.051 14.438 77.456 1.00 80.41 170 ALA I O 1
ATOM 4735 N N . GLN D 2 145 ? 77.548 16.581 76.968 1.00 80.42 171 GLN I N 1
ATOM 4736 C CA . GLN D 2 145 ? 77.012 16.304 75.637 1.00 80.43 171 GLN I CA 1
ATOM 4737 C C . GLN D 2 145 ? 78.130 15.909 74.666 1.00 80.49 171 GLN I C 1
ATOM 4738 O O . GLN D 2 145 ? 77.932 15.051 73.802 1.00 80.36 171 GLN I O 1
ATOM 4744 N N . ALA D 2 146 ? 79.296 16.537 74.814 1.00 80.66 172 ALA I N 1
ATOM 4745 C CA . ALA D 2 146 ? 80.452 16.258 73.956 1.00 80.88 172 ALA I CA 1
ATOM 4746 C C . ALA D 2 146 ? 80.881 14.796 74.034 1.00 81.03 172 ALA I C 1
ATOM 4747 O O . ALA D 2 146 ? 81.091 14.146 73.010 1.00 80.93 172 ALA I O 1
ATOM 4749 N N . ARG D 2 147 ? 80.998 14.283 75.254 1.00 81.48 173 ARG I N 1
ATOM 4750 C CA . ARG D 2 147 ? 81.438 12.904 75.475 1.00 81.96 173 ARG I CA 1
ATOM 4751 C C . ARG D 2 147 ? 80.281 11.891 75.500 1.00 82.10 173 ARG I C 1
ATOM 4752 O O . ARG D 2 147 ? 80.504 10.701 75.735 1.00 82.16 173 ARG I O 1
ATOM 4760 N N . LYS D 2 148 ? 79.059 12.370 75.247 1.00 82.26 174 LYS I N 1
ATOM 4761 C CA . LYS D 2 148 ? 77.902 11.512 74.939 1.00 82.43 174 LYS I CA 1
ATOM 4762 C C . LYS D 2 148 ? 77.851 11.196 73.434 1.00 82.58 174 LYS I C 1
ATOM 4763 O O . LYS D 2 148 ? 76.806 10.808 72.910 1.00 82.65 174 LYS I O 1
ATOM 4769 N N . ARG D 2 149 ? 78.982 11.367 72.747 1.00 82.84 175 ARG I N 1
ATOM 4770 C CA . ARG D 2 149 ? 79.071 11.189 71.303 1.00 82.94 175 ARG I CA 1
ATOM 4771 C C . ARG D 2 149 ? 80.266 10.322 70.959 1.00 82.97 175 ARG I C 1
ATOM 4772 O O . ARG D 2 149 ? 80.354 9.811 69.847 1.00 83.10 175 ARG I O 1
#

CATH classification: 3.90.79.10

B-factor: mean 33.47, std 19.23, range [10.84, 99.7]

Sequence (590 aa):
NKYIQQTKPLTLERTINLYPLTNYTFGTKEPLYEKDSSVAARFQRMREEFDKIGMRRTVEGVLIIVHEHRLPHVLLLQLGTTFFKLPGGELNPGEDEVEGLKRLMTEILGRQDGVLQDWVIDDCIGNWWRPNFEPPQYPYIPAHITKPKEHKKLFLVQLQEKALFAVPKNYKLVAAPLFELYDNAPGYGPIISSLPQLLSRFNFIYNQTKPLTLERTINLYPLTNYTFGTKEPLYEKDSSVAARFQRMREEFDKIGMRRTTVEGVLIVHEHRLPHVLLLQLGTTFFKLPGGELNPGEDEVEGLKRLMTEILGRQDGVLQDWVIDDCIGNWWRPNFEPPQYPYIPAHITKPKEHKKLFLVQLQEKALFAVPKNYKLVAAPLFELYDNAPGYGPIISSSLPQLLSRFNFIYNAAVYVGSFSWWTTDQQLIQVIRSIGVYDVVVELKFAENRANGQSKGYAEVVVASENSVHKLLELLPGKVLNGEKVDVRPATRQNLSQFEAQARKRECVYVGSFSWWTTDQQLIQVIRSIGVYDVVELKFAENRANGQSKGYAEVVVVHKLLELLPGKVLNGEKVDVRPATRQNLSQFEAQARKR

Radius of gyration: 27.52 Å; Cα contacts (8 Å, |Δi|>4): 1222; chains: 4; bounding box: 73×72×59 Å

Solvent-accessible surface area: 28928 Å² total; per-residue (Å²): 211,203,204,176,146,182,128,112,112,153,87,42,80,40,67,2,72,2,38,41,51,116,29,22,78,111,32,96,34,151,48,66,168,91,161,24,127,57,102,81,45,58,16,92,37,2,100,93,42,49,125,184,105,25,71,23,77,11,1,18,0,0,0,6,0,18,57,62,163,1,5,7,0,6,0,0,30,55,29,126,108,117,39,35,2,0,7,18,60,15,83,100,79,37,78,32,21,98,0,0,64,73,14,0,60,93,9,0,3,65,139,86,75,87,162,32,95,10,46,7,55,0,5,2,0,9,2,36,16,3,20,26,64,90,37,30,7,2,9,63,4,5,1,7,39,134,13,29,9,31,22,19,0,2,1,1,38,18,96,100,144,12,54,3,6,3,1,143,62,16,122,25,41,27,7,22,4,14,67,0,21,107,43,48,132,30,32,24,60,16,11,9,4,0,0,17,4,0,7,17,10,66,24,68,56,88,129,139,74,73,67,36,17,42,36,46,2,72,3,39,27,46,118,33,11,82,83,28,100,26,126,42,72,166,79,153,30,119,56,103,78,37,57,23,92,44,2,70,74,49,47,125,163,113,23,72,24,72,11,2,20,0,0,0,5,0,22,46,60,120,2,5,10,0,3,0,5,24,76,59,112,103,104,35,51,2,2,10,20,38,18,79,93,81,36,80,44,44,105,0,0,64,75,13,0,52,86,15,2,6,69,143,92,57,82,143,18,84,14,59,11,78,5,11,1,0,11,1,38,14,4,13,27,60,90,27,31,8,2,8,62,3,16,1,9,58,134,13,25,8,31,24,14,0,12,2,1,38,19,70,94,127,16,53,0,8,5,0,124,43,31,89,34,43,29,6,21,5,13,68,0,18,106,40,48,133,31,28,24,60,16,9,10,5,0,0,20,4,1,7,28,13,59,24,71,102,90,57,20,0,18,0,0,18,8,18,58,89,0,19,16,106,68,0,55,70,18,0,129,74,15,35,2,147,42,38,97,50,30,53,2,20,31,59,129,59,18,1,46,5,57,4,10,0,54,0,39,4,73,39,107,97,8,10,114,74,0,59,143,79,0,55,35,76,84,9,61,73,63,154,3,75,13,74,57,35,66,204,129,19,71,71,82,5,46,60,38,3,116,156,132,120,138,15,16,4,0,15,21,31,53,74,1,6,27,97,58,7,38,97,29,0,124,81,28,33,0,163,79,37,109,85,30,68,13,22,36,50,87,60,19,2,48,5,75,6,14,1,64,2,64,56,70,140,89,0,45,135,88,1,47,47,90,92,12,71,68,82,115,3,74,10,76,60,49,62,216,136,11,70,70,96,6,43,69,65,15,187,166,164

Secondary structure (DSSP, 8-state):
--PPPPPPP--S--EEEE-BGGGEEEEEE-----S--SHHHHHHHHHHHHHHH-SEEEEEEEEEEEETTEEEEEEEEEETTEEE-SEEEPPTT--HHHHHHHHHHHHH--SSSPPP--EEEEEEEEEEE-SSSS--BSS--TT-SS-SEEEEEEEEEPPSSEEEEEETT-EEEEEEHHHHTT-HHHHHHHHTTHHHHHTTSEEEE-/--S-TTT-EEEEE-BGGGEEEEEES----S-SSHHHHHHHHHHHHHHT-SEEEEEEEEEEEETTEEEEEEEEETTTEEE-SEEEPPTT--HHHHHHHHHHHHH--TT-PPP--EEEEEEEEEEE-SSSS--BSS--TT-SS-SEEEEEEEEEPPSSEEEEEETTSEEEEEEHHHHTT-HHHHHHHHTTHHHHHTTEEEEE-/-EEEEE---TT--HHHHHHHHHHTT---EEEEEEEE-TTT--EEEEEEEEES-HHHHHHHHHHSTT-EETTEE-EEEE--HHHHHHHHHHHHHHH-/-EEE---TT--HHHHHHHHHTTT-----EEEEEE-TTT--EEEEEEEE--HHHHHHSTT-EETTEEPEEE--SHHHHHHHHHHHTT-